Protein AF-A0A927CB17-F1 (afdb_monomer_lite)

Sequence (455 aa):
MKQSTKREAAAGRGAADIARSGQTGTAAMNPFHRSGTAELHNAHRTVGNRAVQRMVAKTMSPDTDTEARSGTGRAVVQRMPDVSSFKKSTAVTFMRRSKIKQVDQALAAYNALGEREFANRSAGLGAIIQECDTYLAHPKAHPGRVSGVTDLKEHACKELVIMDILTEADTLEGADKFLKLYEAHDAWLLVKDAVPRLDKYDINQILFSSLQELRSAPGETEKVLEHELAQLQEIMNDGDTPEITRKALQEILDNVNKIHMNAMLPGARFTNEKEKQSGIAEKYVVNHNLNAPGGSAERLGSLAHELTHVSISEQFGNTALFFAFDPGTSDDDVMALVEKRHRALDALIAAMDVGGFSKEQADLLRMKLEYPRKGGSGGVLKYVSSFFQSNKITREEKEKAEALVAKGMDNTVIEFDTVINQMLIYMHQWKIPQDNPFYVLLQTVAQDAYDHRMG

Foldseek 3Di:
DDDDDDDDDDDDDDDYDDDDDDDDDDDDDDPPDDDDPPPVPPPDADPLLVVVVVVVVVVPPDPPPPPDDPDPDPDALQQADQLVRLCVQLPDPDDDCPLVVQLNVLRVLLRVDHNLPLVVNLVSLVSNLVSLVVLLPDPPNDPSRNVSSVLRNVLSVLVNVLSVLSVVLVVDAFLVSLVSLLVSLLSLVVCCVVGPSSVVDPSLVVNVVRVVRNVVDPPSQVVNVVVLLVVLVVLLVDPQADPLLVVLSCLLNVLVQLEDEAQDRFAKFADDPVNVVVVPPHGMYTHFHSRDSNGSLLRSLSSSLRSVLVSCCVLQVDFRLSFNHHPPDDLVVLVVLVVVLVVLLVVLLVLLVQQPDDPVRNVVLNSLSCVQPPCWLVSQLVVLVVCVVVVRDDPVVSVVSNVSSVVGDTSCRHRSLSSLSSVSSNCVVVVRDCPRRSNVSSSVVSVVSSVSSVD

Structure (mmCIF, N/CA/C/O backbone):
data_AF-A0A927CB17-F1
#
_entry.id   AF-A0A927CB17-F1
#
loop_
_atom_site.group_PDB
_atom_site.id
_atom_site.type_symbol
_atom_site.label_atom_id
_atom_site.label_alt_id
_atom_site.label_comp_id
_atom_site.label_asym_id
_atom_site.label_entity_id
_atom_site.label_seq_id
_atom_site.pdbx_PDB_ins_code
_atom_site.Cartn_x
_atom_site.Cartn_y
_atom_site.Cartn_z
_atom_site.occupancy
_atom_site.B_iso_or_equiv
_atom_site.auth_seq_id
_atom_site.auth_comp_id
_atom_site.auth_asym_id
_atom_site.auth_atom_id
_atom_site.pdbx_PDB_model_num
ATOM 1 N N . MET A 1 1 ? -63.869 35.915 39.946 1.00 35.44 1 MET A N 1
ATOM 2 C CA . MET A 1 1 ? -63.343 37.286 39.754 1.00 35.44 1 MET A CA 1
ATOM 3 C C . MET A 1 1 ? -62.531 37.297 38.456 1.00 35.44 1 MET A C 1
ATOM 5 O O . MET A 1 1 ? -61.627 36.482 38.369 1.00 35.44 1 MET A O 1
ATOM 9 N N . LYS A 1 2 ? -62.878 38.188 37.502 1.00 37.66 2 LYS A N 1
ATOM 10 C CA . LYS A 1 2 ? -62.224 38.511 36.196 1.00 37.66 2 LYS A CA 1
ATOM 11 C C . LYS A 1 2 ? -62.372 37.457 35.066 1.00 37.66 2 LYS A C 1
ATOM 13 O O . LYS A 1 2 ? -61.772 36.398 35.137 1.00 37.66 2 LYS A O 1
ATOM 18 N N . GLN A 1 3 ? -63.394 37.596 34.198 1.00 32.84 3 GLN A N 1
ATOM 19 C CA . GLN A 1 3 ? -63.441 38.272 32.862 1.00 32.84 3 GLN A CA 1
ATOM 20 C C . GLN A 1 3 ? -62.742 37.443 31.751 1.00 32.84 3 GLN A C 1
ATOM 22 O O . GLN A 1 3 ? -61.538 37.259 31.825 1.00 32.84 3 GLN A O 1
ATOM 27 N N . SER A 1 4 ? -63.458 36.739 30.845 1.00 33.44 4 SER A N 1
ATOM 28 C CA . SER A 1 4 ? -64.167 37.212 29.613 1.00 33.44 4 SER A CA 1
ATOM 29 C C . SER A 1 4 ? -63.181 37.857 28.621 1.00 33.44 4 SER A C 1
ATOM 31 O O . SER A 1 4 ? -62.510 38.793 29.029 1.00 33.44 4 SER A O 1
ATOM 33 N N . THR A 1 5 ? -62.975 37.467 27.349 1.00 35.75 5 THR A N 1
ATOM 34 C CA . THR A 1 5 ? -63.868 37.079 26.216 1.00 35.75 5 THR A CA 1
ATOM 35 C C . THR A 1 5 ? -62.932 36.607 25.058 1.00 35.75 5 THR A C 1
ATOM 37 O O . THR A 1 5 ? -61.838 37.148 24.949 1.00 35.75 5 THR A O 1
ATOM 40 N N . LYS A 1 6 ? -63.152 35.504 24.305 1.00 34.09 6 LYS A N 1
ATOM 41 C CA . LYS A 1 6 ? -63.837 35.395 22.973 1.00 34.09 6 LYS A CA 1
ATOM 42 C C . LYS A 1 6 ? -63.581 36.597 22.026 1.00 34.09 6 LYS A C 1
ATOM 44 O O . LYS A 1 6 ? -63.679 37.714 22.500 1.00 34.09 6 LYS A O 1
ATOM 49 N N . ARG A 1 7 ? -63.408 36.527 20.697 1.00 31.41 7 ARG A N 1
ATOM 50 C CA . ARG A 1 7 ? -63.290 35.526 19.605 1.00 31.41 7 ARG A CA 1
ATOM 51 C C . ARG A 1 7 ? -63.240 36.360 18.288 1.00 31.41 7 ARG A C 1
ATOM 53 O O . ARG A 1 7 ? -63.706 37.490 18.318 1.00 31.41 7 ARG A O 1
ATOM 60 N N . GLU A 1 8 ? -62.824 35.741 17.173 1.00 30.91 8 GLU A N 1
ATOM 61 C CA . GLU A 1 8 ? -63.205 36.043 15.758 1.00 30.91 8 GLU A CA 1
ATOM 62 C C . GLU A 1 8 ? -62.662 37.331 15.079 1.00 30.91 8 GLU A C 1
ATOM 64 O O . GLU A 1 8 ? -62.778 38.425 15.606 1.00 30.91 8 GLU A O 1
ATOM 69 N N . ALA A 1 9 ? -61.886 37.183 13.985 1.00 30.95 9 ALA A N 1
ATOM 70 C CA . ALA A 1 9 ? -62.276 37.254 12.546 1.00 30.95 9 ALA A CA 1
ATOM 71 C C . ALA A 1 9 ? -62.242 38.717 12.022 1.00 30.95 9 ALA A C 1
ATOM 73 O O . ALA A 1 9 ? -62.452 39.631 12.798 1.00 30.95 9 ALA A O 1
ATOM 74 N N . ALA A 1 10 ? -61.954 39.107 10.777 1.00 30.41 10 ALA A N 1
ATOM 75 C CA . ALA A 1 10 ? -61.877 38.498 9.451 1.00 30.41 10 ALA A CA 1
ATOM 76 C C . ALA A 1 10 ? -60.975 39.414 8.564 1.00 30.41 10 ALA A C 1
ATOM 78 O O . ALA A 1 10 ? -60.825 40.594 8.856 1.00 30.41 10 ALA A O 1
ATOM 79 N N . ALA A 1 11 ? -60.213 38.876 7.608 1.00 30.55 11 ALA A N 1
ATOM 80 C CA . ALA A 1 11 ? -60.435 38.943 6.150 1.00 30.55 11 ALA A CA 1
ATOM 81 C C . ALA A 1 11 ? -60.476 40.337 5.461 1.00 30.55 11 ALA A C 1
ATOM 83 O O . ALA A 1 11 ? -61.382 41.131 5.675 1.00 30.55 11 ALA A O 1
ATOM 84 N N . GLY A 1 12 ? -59.574 40.522 4.486 1.00 30.12 12 GLY A N 1
ATOM 85 C CA . GLY A 1 12 ? -59.647 41.470 3.355 1.00 30.12 12 GLY A CA 1
ATOM 86 C C . GLY A 1 12 ? -58.356 41.337 2.528 1.00 30.12 12 GLY A C 1
ATOM 87 O O . GLY A 1 12 ? -57.290 41.614 3.057 1.00 30.12 12 GLY A O 1
ATOM 88 N N . ARG A 1 13 ? -58.295 40.602 1.405 1.00 29.23 13 ARG A N 1
ATOM 89 C CA . ARG A 1 13 ? -58.766 40.850 0.017 1.00 29.23 13 ARG A CA 1
ATOM 90 C C . ARG A 1 13 ? -58.221 42.130 -0.647 1.00 29.23 13 ARG A C 1
ATOM 92 O O . ARG A 1 13 ? -58.525 43.224 -0.194 1.00 29.23 13 ARG A O 1
ATOM 99 N N . GLY A 1 14 ? -57.545 41.937 -1.791 1.00 29.06 14 GLY A N 1
ATOM 100 C CA . GLY A 1 14 ? -57.189 42.937 -2.819 1.00 29.06 14 GLY A CA 1
ATOM 101 C C . GLY A 1 14 ? -55.753 42.722 -3.332 1.00 29.06 14 GLY A C 1
ATOM 102 O O . GLY A 1 14 ? -54.824 43.151 -2.668 1.00 29.06 14 GLY A O 1
ATOM 103 N N . ALA A 1 15 ? -55.475 41.840 -4.304 1.00 27.52 15 ALA A N 1
ATOM 104 C CA . ALA A 1 15 ? -55.632 41.991 -5.767 1.00 27.52 15 ALA A CA 1
ATOM 105 C C . ALA A 1 15 ? -54.865 43.208 -6.336 1.00 27.52 15 ALA A C 1
ATOM 107 O O . ALA A 1 15 ? -55.281 44.335 -6.105 1.00 27.52 15 ALA A O 1
ATOM 108 N N . ALA A 1 16 ? -53.712 42.954 -6.981 1.00 29.67 16 ALA A N 1
ATOM 109 C CA . ALA A 1 16 ? -53.468 43.156 -8.431 1.00 29.67 16 ALA A CA 1
ATOM 110 C C . ALA A 1 16 ? -52.972 44.597 -8.721 1.00 29.67 16 ALA A C 1
ATOM 112 O O . ALA A 1 16 ? -53.362 45.519 -8.026 1.00 29.67 16 ALA A O 1
ATOM 113 N N . ASP A 1 17 ? -52.115 44.950 -9.670 1.00 27.08 17 ASP A N 1
ATOM 114 C CA . ASP A 1 17 ? -51.342 44.309 -10.732 1.00 27.08 17 ASP A CA 1
ATOM 115 C C . ASP A 1 17 ? -50.377 45.418 -11.260 1.00 27.08 17 ASP A C 1
ATOM 117 O O . ASP A 1 17 ? -50.443 46.560 -10.803 1.00 27.08 17 ASP A O 1
ATOM 121 N N . ILE A 1 18 ? -49.603 45.130 -12.312 1.00 32.69 18 ILE A N 1
ATOM 122 C CA . ILE A 1 18 ? -48.975 46.092 -13.263 1.00 32.69 18 ILE A CA 1
ATOM 123 C C . ILE A 1 18 ? -47.531 46.581 -12.983 1.00 32.69 18 ILE A C 1
ATOM 125 O O . ILE A 1 18 ? -47.257 47.638 -12.427 1.00 32.69 18 ILE A O 1
ATOM 129 N N . ALA A 1 19 ? -46.596 45.789 -13.511 1.00 28.94 19 ALA A N 1
ATOM 130 C CA . ALA A 1 19 ? -45.688 46.093 -14.630 1.00 28.94 19 ALA A CA 1
ATOM 131 C C . ALA A 1 19 ? -45.006 47.482 -14.820 1.00 28.94 19 ALA A C 1
ATOM 133 O O . ALA A 1 19 ? -45.631 48.482 -15.152 1.00 28.94 19 ALA A O 1
ATOM 134 N N . ARG A 1 20 ? -43.670 47.363 -14.954 1.00 27.92 20 ARG A N 1
ATOM 135 C CA . ARG A 1 20 ? -42.756 47.910 -15.992 1.00 27.92 20 ARG A CA 1
ATOM 136 C C . ARG A 1 20 ? -42.073 49.286 -15.830 1.00 27.92 20 ARG A C 1
ATOM 138 O O . ARG A 1 20 ? -42.648 50.343 -16.045 1.00 27.92 20 ARG A O 1
ATOM 145 N N . SER A 1 21 ? -40.740 49.147 -15.837 1.00 28.22 21 SER A N 1
ATOM 146 C CA . SER A 1 21 ? -39.720 49.878 -16.616 1.00 28.22 21 SER A CA 1
ATOM 147 C C . SER A 1 21 ? -38.963 51.015 -15.926 1.00 28.22 21 SER A C 1
ATOM 149 O O . SER A 1 21 ? -39.544 51.939 -15.374 1.00 28.22 21 SER A O 1
ATOM 151 N N . GLY A 1 22 ? -37.631 50.932 -16.012 1.00 26.92 22 GLY A N 1
ATOM 152 C CA . GLY A 1 22 ? -36.700 51.971 -15.579 1.00 26.92 22 GLY A CA 1
ATOM 153 C C . GLY A 1 22 ? -35.284 51.425 -15.401 1.00 26.92 22 GLY A C 1
ATOM 154 O O . GLY A 1 22 ? -34.926 50.993 -14.315 1.00 26.92 22 GLY A O 1
ATOM 155 N N . GLN A 1 23 ? -34.514 51.403 -16.490 1.00 27.91 23 GLN A N 1
ATOM 156 C CA . GLN A 1 23 ? -33.081 51.088 -16.552 1.00 27.91 23 GLN A CA 1
ATOM 157 C C . GLN A 1 23 ? -32.250 51.827 -15.493 1.00 27.91 23 GLN A C 1
ATOM 159 O O . GLN A 1 23 ? -32.368 53.041 -15.394 1.00 27.91 23 GLN A O 1
ATOM 164 N N . THR A 1 24 ? -31.283 51.136 -14.885 1.00 27.89 24 THR A N 1
ATOM 165 C CA . THR A 1 24 ? -29.893 51.610 -14.731 1.00 27.89 24 THR A CA 1
ATOM 166 C C . THR A 1 24 ? -28.983 50.400 -14.515 1.00 27.89 24 THR A C 1
ATOM 168 O O . THR A 1 24 ? -29.325 49.456 -13.807 1.00 27.89 24 THR A O 1
ATOM 171 N N . GLY A 1 25 ? -27.852 50.378 -15.219 1.00 25.05 25 GLY A N 1
ATOM 172 C CA . GLY A 1 25 ? -26.916 49.262 -15.189 1.00 25.05 25 GLY A CA 1
ATOM 173 C C . GLY A 1 25 ? -26.089 49.204 -13.910 1.00 25.05 25 GLY A C 1
ATOM 174 O O . GLY A 1 25 ? -25.922 50.203 -13.224 1.00 25.05 25 GLY A O 1
ATOM 175 N N . THR A 1 26 ? -25.533 48.029 -13.631 1.00 25.28 26 THR A N 1
ATOM 176 C CA . THR A 1 26 ? -24.176 47.836 -13.097 1.00 25.28 26 THR A CA 1
ATOM 177 C C . THR A 1 26 ? -23.843 46.337 -13.064 1.00 25.28 26 THR A C 1
ATOM 179 O O . THR A 1 26 ? -24.681 45.511 -12.729 1.00 25.28 26 THR A O 1
ATOM 182 N N . ALA A 1 27 ? -22.606 46.023 -13.459 1.00 26.67 27 ALA A N 1
ATOM 183 C CA . ALA A 1 27 ? -21.801 44.853 -13.096 1.00 26.67 27 ALA A CA 1
ATOM 184 C C . ALA A 1 27 ? -22.455 43.450 -13.100 1.00 26.67 27 ALA A C 1
ATOM 186 O O . ALA A 1 27 ? -23.016 42.990 -12.109 1.00 26.67 27 ALA A O 1
ATOM 187 N N . ALA A 1 28 ? -22.204 42.691 -14.171 1.00 23.28 28 ALA A N 1
ATOM 188 C CA . ALA A 1 28 ? -22.190 41.233 -14.103 1.00 23.28 28 ALA A CA 1
ATOM 189 C C . ALA A 1 28 ? -21.005 40.785 -13.223 1.00 23.28 28 ALA A C 1
ATOM 191 O O . ALA A 1 28 ? -19.857 40.788 -13.666 1.00 23.28 28 ALA A O 1
ATOM 192 N N . MET A 1 29 ? -21.283 40.438 -11.962 1.00 24.61 29 MET A N 1
ATOM 193 C CA . MET A 1 29 ? -20.368 39.678 -11.112 1.00 24.61 29 MET A CA 1
ATOM 194 C C . MET A 1 29 ? -20.691 38.185 -11.204 1.00 24.61 29 MET A C 1
ATOM 196 O O . MET A 1 29 ? -21.815 37.737 -11.001 1.00 24.61 29 MET A O 1
ATOM 200 N N . ASN A 1 30 ? -19.639 37.452 -11.528 1.00 25.08 30 ASN A N 1
ATOM 201 C CA . ASN A 1 30 ? -19.496 36.014 -11.655 1.00 25.08 30 ASN A CA 1
ATOM 202 C C . ASN A 1 30 ? -19.637 35.324 -10.273 1.00 25.08 30 ASN A C 1
ATOM 204 O O . ASN A 1 30 ? -18.807 35.610 -9.407 1.00 25.08 30 ASN A O 1
ATOM 208 N N . PRO A 1 31 ? -20.610 34.425 -10.009 1.00 23.72 31 PRO A N 1
ATOM 209 C CA . PRO A 1 31 ? -20.693 33.710 -8.740 1.00 23.72 31 PRO A CA 1
ATOM 210 C C . PRO A 1 31 ? -20.092 32.306 -8.886 1.00 23.72 31 PRO A C 1
ATOM 212 O O . PRO A 1 31 ? -20.769 31.299 -8.730 1.00 23.72 31 PRO A O 1
ATOM 215 N N . PHE A 1 32 ? -18.799 32.236 -9.188 1.00 26.44 32 PHE A N 1
ATOM 216 C CA . PHE A 1 32 ? -17.996 31.027 -8.997 1.00 26.44 32 PHE A CA 1
ATOM 217 C C . PHE A 1 32 ? -16.678 31.432 -8.353 1.00 26.44 32 PHE A C 1
ATOM 219 O O . PHE A 1 32 ? -15.642 31.500 -9.000 1.00 26.44 32 PHE A O 1
ATOM 226 N N . HIS A 1 33 ? -16.727 31.756 -7.062 1.00 27.41 33 HIS A N 1
ATOM 227 C CA . HIS A 1 33 ? -15.589 31.559 -6.172 1.00 27.41 33 HIS A CA 1
ATOM 228 C C . HIS A 1 33 ? -15.992 31.734 -4.706 1.00 27.41 33 HIS A C 1
ATOM 230 O O . HIS A 1 33 ? -16.639 32.709 -4.340 1.00 27.41 33 HIS A O 1
ATOM 236 N N . ARG A 1 34 ? -15.462 30.815 -3.886 1.00 28.86 34 ARG A N 1
ATOM 237 C CA . ARG A 1 34 ? -15.429 30.764 -2.411 1.00 28.86 34 ARG A CA 1
ATOM 238 C C . ARG A 1 34 ? -16.589 30.054 -1.704 1.00 28.86 34 ARG A C 1
ATOM 240 O O . ARG A 1 34 ? -17.394 30.689 -1.039 1.00 28.86 34 ARG A O 1
ATOM 247 N N . SER A 1 35 ? -16.517 28.722 -1.678 1.00 25.97 35 SER A N 1
ATOM 248 C CA . SER A 1 35 ? -16.918 27.920 -0.503 1.00 25.97 35 SER A CA 1
ATOM 249 C C . SER A 1 35 ? -16.306 26.504 -0.508 1.00 25.97 35 SER A C 1
ATOM 251 O O . SER A 1 35 ? -16.992 25.531 -0.231 1.00 25.97 35 SER A O 1
ATOM 253 N N . GLY A 1 36 ? -15.021 26.356 -0.862 1.00 24.30 36 GLY A N 1
ATOM 254 C CA . GLY A 1 36 ? -14.382 25.032 -1.014 1.00 24.30 36 GLY A CA 1
ATOM 255 C C . GLY A 1 36 ? -13.445 24.590 0.118 1.00 24.30 36 GLY A C 1
ATOM 256 O O . GLY A 1 36 ? -12.954 23.469 0.092 1.00 24.30 36 GLY A O 1
ATOM 257 N N . THR A 1 37 ? -13.148 25.444 1.101 1.00 26.64 37 THR A N 1
ATOM 258 C CA . THR A 1 37 ? -12.085 25.167 2.092 1.00 26.64 37 THR A CA 1
ATOM 259 C C . THR A 1 37 ? -12.576 24.990 3.529 1.00 26.64 37 THR A C 1
ATOM 261 O O . THR A 1 37 ? -11.786 24.608 4.385 1.00 26.64 37 THR A O 1
ATOM 264 N N . ALA A 1 38 ? -13.865 25.210 3.811 1.00 23.92 38 ALA A N 1
ATOM 265 C CA . ALA A 1 38 ? -14.402 25.147 5.176 1.00 23.92 38 ALA A CA 1
ATOM 266 C C . ALA A 1 38 ? -15.017 23.783 5.561 1.00 23.92 38 ALA A C 1
ATOM 268 O O . ALA A 1 38 ? -15.082 23.468 6.745 1.00 23.92 38 ALA A O 1
ATOM 269 N N . GLU A 1 39 ? -15.401 22.932 4.601 1.00 25.41 39 GLU A N 1
ATOM 270 C CA . GLU A 1 39 ? -16.028 21.624 4.891 1.00 25.41 39 GLU A CA 1
ATOM 271 C C . GLU A 1 39 ? -15.034 20.444 4.962 1.00 25.41 39 GLU A C 1
ATOM 273 O O . GLU A 1 39 ? -15.375 19.363 5.436 1.00 25.41 39 GLU A O 1
ATOM 278 N N . LEU A 1 40 ? -13.760 20.659 4.615 1.00 24.44 40 LEU A N 1
ATOM 279 C CA . LEU A 1 40 ? -12.685 19.650 4.689 1.00 24.44 40 LEU A CA 1
ATOM 280 C C . LEU A 1 40 ? -12.117 19.420 6.107 1.00 24.44 40 LEU A C 1
ATOM 282 O O . LEU A 1 40 ? -11.205 18.601 6.293 1.00 24.44 40 LEU A O 1
ATOM 286 N N . HIS A 1 41 ? -12.635 20.132 7.114 1.00 25.61 41 HIS A N 1
ATOM 287 C CA . HIS A 1 41 ? -12.101 20.109 8.478 1.00 25.61 41 HIS A CA 1
ATOM 288 C C . HIS A 1 41 ? -12.814 19.183 9.472 1.00 25.61 41 HIS A C 1
ATOM 290 O O . HIS A 1 41 ? -12.221 18.909 10.511 1.00 25.61 41 HIS A O 1
ATOM 296 N N . ASN A 1 42 ? -13.972 18.597 9.144 1.00 26.39 42 ASN A N 1
ATOM 297 C CA . ASN A 1 42 ? -14.748 17.813 10.125 1.00 26.39 42 ASN A CA 1
ATOM 298 C C . ASN A 1 42 ? -14.849 16.297 9.863 1.00 26.39 42 ASN A C 1
ATOM 300 O O . ASN A 1 42 ? -15.604 15.600 10.539 1.00 26.39 42 ASN A O 1
ATOM 304 N N . ALA A 1 43 ? -14.032 15.737 8.967 1.00 26.83 43 ALA A N 1
ATOM 305 C CA . ALA A 1 43 ? -13.796 14.292 8.937 1.00 26.83 43 ALA A CA 1
ATOM 306 C C . ALA A 1 43 ? -12.659 13.959 9.916 1.00 26.83 43 ALA A C 1
ATOM 308 O O . ALA A 1 43 ? -11.486 14.185 9.613 1.00 26.83 43 ALA A O 1
ATOM 309 N N . HIS A 1 44 ? -13.006 13.499 11.121 1.00 37.00 44 HIS A N 1
ATOM 310 C CA . HIS A 1 44 ? -12.042 13.126 12.160 1.00 37.00 44 HIS A CA 1
ATOM 311 C C . HIS A 1 44 ? -11.170 11.966 11.668 1.00 37.00 44 HIS A C 1
ATOM 313 O O . HIS A 1 44 ? -11.668 10.893 11.346 1.00 37.00 44 HIS A O 1
ATOM 319 N N . ARG A 1 45 ? -9.870 12.247 11.558 1.00 42.56 45 ARG A N 1
ATOM 320 C CA . ARG A 1 45 ? -8.845 11.418 10.915 1.00 42.56 45 ARG A CA 1
ATOM 321 C C . ARG A 1 45 ? -8.146 10.578 11.984 1.00 42.56 45 ARG A C 1
ATOM 323 O O . ARG A 1 45 ? -7.777 11.141 13.017 1.00 42.56 45 ARG A O 1
ATOM 330 N N . THR A 1 46 ? -7.892 9.297 11.729 1.00 40.28 46 THR A N 1
ATOM 331 C CA . THR A 1 46 ? -6.910 8.526 12.510 1.00 40.28 46 THR A CA 1
ATOM 332 C C . THR A 1 46 ? -5.543 9.223 12.407 1.00 40.28 46 THR A C 1
ATOM 334 O O . THR A 1 46 ? -5.218 9.876 11.405 1.00 40.28 46 THR A O 1
ATOM 337 N N . VAL A 1 47 ? -4.747 9.199 13.480 1.00 38.66 47 VAL A N 1
ATOM 338 C CA . VAL A 1 47 ? -3.494 9.977 13.588 1.00 38.66 47 VAL A CA 1
ATOM 339 C C . VAL A 1 47 ? -2.467 9.554 12.515 1.00 38.66 47 VAL A C 1
ATOM 341 O O . VAL A 1 47 ? -1.633 10.371 12.108 1.00 38.66 47 VAL A O 1
ATOM 344 N N . GLY A 1 48 ? -2.584 8.336 11.981 1.00 36.25 48 GLY A N 1
ATOM 345 C CA . GLY A 1 48 ? -1.733 7.730 10.950 1.00 36.25 48 GLY A CA 1
ATOM 346 C C . GLY A 1 48 ? -1.788 8.464 9.625 1.00 36.25 48 GLY A C 1
ATOM 347 O O . GLY A 1 48 ? -0.755 8.681 8.983 1.00 36.25 48 GLY A O 1
ATOM 348 N N . ASN A 1 49 ? -2.947 9.031 9.302 1.00 44.41 49 ASN A N 1
ATOM 349 C CA . ASN A 1 49 ? -3.109 9.849 8.111 1.00 44.41 49 ASN A CA 1
ATOM 350 C C . ASN A 1 49 ? -2.268 11.111 8.128 1.00 44.41 49 ASN A C 1
ATOM 352 O O . ASN A 1 49 ? -1.916 11.600 7.064 1.00 44.41 49 ASN A O 1
ATOM 356 N N . ARG A 1 50 ? -1.897 11.654 9.296 1.00 39.56 50 ARG A N 1
ATOM 357 C CA . ARG A 1 50 ? -1.039 12.848 9.341 1.00 39.56 50 ARG A CA 1
ATOM 358 C C . ARG A 1 50 ? 0.399 12.561 8.905 1.00 39.56 50 ARG A C 1
ATOM 360 O O . ARG A 1 50 ? 1.074 13.490 8.475 1.00 39.56 50 ARG A O 1
ATOM 367 N N . ALA A 1 51 ? 0.888 11.326 9.028 1.00 38.12 51 ALA A N 1
ATOM 368 C CA . ALA A 1 51 ? 2.232 10.950 8.581 1.00 38.12 51 ALA A CA 1
ATOM 369 C C . ALA A 1 51 ? 2.273 10.756 7.057 1.00 38.12 51 ALA A C 1
ATOM 371 O O . ALA A 1 51 ? 3.106 11.377 6.400 1.00 38.12 51 ALA A O 1
ATOM 372 N N . VAL A 1 52 ? 1.295 10.029 6.505 1.00 39.28 52 VAL A N 1
ATOM 373 C CA . VAL A 1 52 ? 1.071 9.923 5.052 1.00 39.28 52 VAL A CA 1
ATOM 374 C C . VAL A 1 52 ? 0.796 11.308 4.454 1.00 39.28 52 VAL A C 1
ATOM 376 O O . VAL A 1 52 ? 1.404 11.672 3.459 1.00 39.28 52 VAL A O 1
ATOM 379 N N . GLN A 1 53 ? 0.006 12.161 5.120 1.00 43.00 53 GLN A N 1
ATOM 380 C CA . GLN A 1 53 ? -0.208 13.559 4.713 1.00 43.00 53 GLN A CA 1
ATOM 381 C C . GLN A 1 53 ? 1.074 14.388 4.702 1.00 43.00 53 GLN A C 1
ATOM 383 O O . GLN A 1 53 ? 1.184 15.265 3.861 1.00 43.00 53 GLN A O 1
ATOM 388 N N . ARG A 1 54 ? 2.032 14.165 5.613 1.00 39.75 54 ARG A N 1
ATOM 389 C CA . ARG A 1 54 ? 3.323 14.878 5.580 1.00 39.75 54 ARG A CA 1
ATOM 390 C C . ARG A 1 54 ? 4.213 14.379 4.455 1.00 39.75 54 ARG A C 1
ATOM 392 O O . ARG A 1 54 ? 4.942 15.187 3.900 1.00 39.75 54 ARG A O 1
ATOM 399 N N . MET A 1 55 ? 4.149 13.091 4.126 1.00 36.56 55 MET A N 1
ATOM 400 C CA . MET A 1 55 ? 4.843 12.539 2.969 1.00 36.56 55 MET A CA 1
ATOM 401 C C . MET A 1 55 ? 4.234 13.105 1.689 1.00 36.56 55 MET A C 1
ATOM 403 O O . MET A 1 55 ? 4.928 13.814 0.984 1.00 36.56 55 MET A O 1
ATOM 407 N N . VAL A 1 56 ? 2.919 12.964 1.493 1.00 38.06 56 VAL A N 1
ATOM 408 C CA . VAL A 1 56 ? 2.167 13.558 0.378 1.00 38.06 56 VAL A CA 1
ATOM 409 C C . VAL A 1 56 ? 2.390 15.072 0.295 1.00 38.06 56 VAL A C 1
ATOM 411 O O . VAL A 1 56 ? 2.689 15.573 -0.774 1.00 38.06 56 VAL A O 1
ATOM 414 N N . ALA A 1 57 ? 2.339 15.822 1.400 1.00 34.88 57 ALA A N 1
ATOM 415 C CA . ALA A 1 57 ? 2.613 17.264 1.391 1.00 34.88 57 ALA A CA 1
ATOM 416 C C . ALA A 1 57 ? 4.080 17.605 1.092 1.00 34.88 57 ALA A C 1
ATOM 418 O O . ALA A 1 57 ? 4.341 18.685 0.571 1.00 34.88 57 ALA A O 1
ATOM 419 N N . LYS A 1 58 ? 5.029 16.712 1.393 1.00 35.38 58 LYS A N 1
ATOM 420 C CA . LYS A 1 58 ? 6.445 16.861 1.040 1.00 35.38 58 LYS A CA 1
ATOM 421 C C . LYS A 1 58 ? 6.693 16.506 -0.431 1.00 35.38 58 LYS A C 1
ATOM 423 O O . LYS A 1 58 ? 7.483 17.189 -1.059 1.00 35.38 58 LYS A O 1
ATOM 428 N N . THR A 1 59 ? 5.981 15.525 -0.990 1.00 35.72 59 THR A N 1
ATOM 429 C CA . THR A 1 59 ? 6.020 15.177 -2.423 1.00 35.72 59 THR A CA 1
ATOM 430 C C . THR A 1 59 ? 5.244 16.176 -3.289 1.00 35.72 59 THR A C 1
ATOM 432 O O . THR A 1 59 ? 5.585 16.382 -4.444 1.00 35.72 59 THR A O 1
ATOM 435 N N . MET A 1 60 ? 4.201 16.812 -2.741 1.00 33.12 60 MET A N 1
ATOM 436 C CA . MET A 1 60 ? 3.381 17.825 -3.422 1.00 33.12 60 MET A CA 1
ATOM 437 C C . MET A 1 60 ? 3.881 19.261 -3.219 1.00 33.12 60 MET A C 1
ATOM 439 O O . MET A 1 60 ? 3.355 20.175 -3.853 1.00 33.12 60 MET A O 1
ATOM 443 N N . SER A 1 61 ? 4.859 19.488 -2.338 1.00 27.52 61 SER A N 1
ATOM 444 C CA . SER A 1 61 ? 5.566 20.768 -2.285 1.00 27.52 61 SER A CA 1
ATOM 445 C C . SER A 1 61 ? 6.478 20.847 -3.510 1.00 27.52 61 SER A C 1
ATOM 447 O O . SER A 1 61 ? 7.375 20.015 -3.618 1.00 27.52 61 SER A O 1
ATOM 449 N N . PRO A 1 62 ? 6.281 21.803 -4.437 1.00 29.88 62 PRO A N 1
ATOM 450 C CA . PRO A 1 62 ? 7.298 22.056 -5.443 1.00 29.88 62 PRO A CA 1
ATOM 451 C C . PRO A 1 62 ? 8.576 22.449 -4.705 1.00 29.88 62 PRO A C 1
ATOM 453 O O . PRO A 1 62 ? 8.527 23.340 -3.855 1.00 29.88 62 PRO A O 1
ATOM 456 N N . ASP A 1 63 ? 9.695 21.785 -5.005 1.00 31.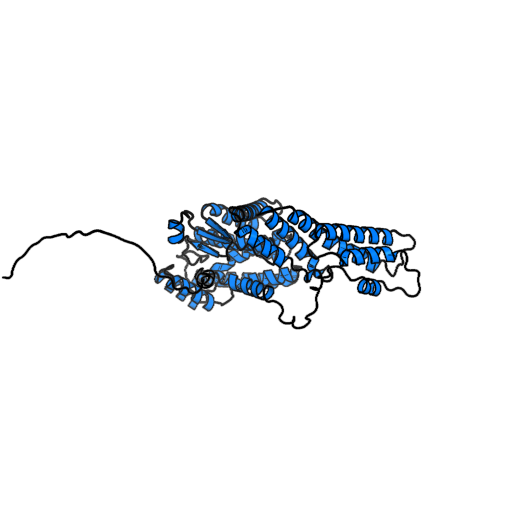22 63 ASP A N 1
ATOM 457 C CA . ASP A 1 63 ? 11.011 22.231 -4.552 1.00 31.22 63 ASP A CA 1
ATOM 458 C C . ASP A 1 63 ? 11.147 23.718 -4.896 1.00 31.22 63 ASP A C 1
ATOM 460 O O . ASP A 1 63 ? 11.210 24.113 -6.065 1.00 31.22 63 ASP A O 1
ATOM 464 N N . THR A 1 64 ? 11.176 24.563 -3.866 1.00 30.11 64 THR A N 1
ATOM 465 C CA . THR A 1 64 ? 11.278 26.022 -3.992 1.00 30.11 64 THR A CA 1
ATOM 466 C C . THR A 1 64 ? 12.643 26.490 -4.513 1.00 30.11 64 THR A C 1
ATOM 468 O O . THR A 1 64 ? 12.910 27.684 -4.525 1.00 30.11 64 THR A O 1
ATOM 471 N N . ASP A 1 65 ? 13.479 25.582 -5.020 1.00 29.75 65 ASP A N 1
ATOM 472 C CA . ASP A 1 65 ? 14.745 25.887 -5.696 1.00 29.75 65 ASP A CA 1
ATOM 473 C C . ASP A 1 65 ? 14.585 26.129 -7.212 1.00 29.75 65 ASP A C 1
ATOM 475 O O . ASP A 1 65 ? 15.565 26.189 -7.956 1.00 29.75 65 ASP A O 1
ATOM 479 N N . THR A 1 66 ? 13.354 26.321 -7.702 1.00 34.25 66 THR A N 1
ATOM 480 C CA . THR A 1 66 ? 13.078 26.712 -9.099 1.00 34.25 66 THR A CA 1
ATOM 481 C C . THR A 1 66 ? 12.651 28.175 -9.261 1.00 34.25 66 THR A C 1
ATOM 483 O O . THR A 1 66 ? 11.659 28.490 -9.907 1.00 34.25 66 THR A O 1
ATOM 486 N N . GLU A 1 67 ? 13.477 29.101 -8.782 1.00 29.86 67 GLU A N 1
ATOM 487 C CA . GLU A 1 67 ? 13.578 30.458 -9.342 1.00 29.86 67 GLU A CA 1
ATOM 488 C C . GLU A 1 67 ? 15.077 30.719 -9.600 1.00 29.86 67 GLU A C 1
ATOM 490 O O . GLU A 1 67 ? 15.887 30.636 -8.692 1.00 29.86 67 GLU A O 1
ATOM 495 N N . ALA A 1 68 ? 15.600 30.962 -10.802 1.00 30.59 68 ALA A N 1
ATOM 496 C CA . ALA A 1 68 ? 15.035 31.612 -11.965 1.00 30.59 68 ALA A CA 1
ATOM 497 C C . ALA A 1 68 ? 15.722 31.126 -13.255 1.00 30.59 68 ALA A C 1
ATOM 499 O O . ALA A 1 68 ? 16.932 31.282 -13.416 1.00 30.59 68 ALA A O 1
ATOM 500 N N . ARG A 1 69 ? 14.938 30.641 -14.224 1.00 28.25 69 ARG A N 1
ATOM 501 C CA . ARG A 1 69 ? 15.230 30.796 -15.659 1.00 28.25 69 ARG A CA 1
ATOM 502 C C . ARG A 1 69 ? 13.919 30.941 -16.419 1.00 28.25 69 ARG A C 1
ATOM 504 O O . ARG A 1 69 ? 13.304 29.966 -16.835 1.00 28.25 69 ARG A O 1
ATOM 511 N N . SER A 1 70 ? 13.504 32.188 -16.601 1.00 33.41 70 SER A N 1
ATOM 512 C CA . SER A 1 70 ? 12.574 32.571 -17.654 1.00 33.41 70 SER A CA 1
ATOM 513 C C . SER A 1 70 ? 13.253 32.330 -19.008 1.00 33.41 70 SER A C 1
ATOM 515 O O . SER A 1 70 ? 14.205 33.005 -19.389 1.00 33.41 70 SER A O 1
ATOM 517 N N . GLY A 1 71 ? 12.786 31.309 -19.718 1.00 27.06 71 GLY A N 1
ATOM 518 C CA . GLY A 1 71 ? 13.251 30.960 -21.053 1.00 27.06 71 GLY A CA 1
ATOM 519 C C . GLY A 1 71 ? 12.455 29.771 -21.567 1.00 27.06 71 GLY A C 1
ATOM 520 O O . GLY A 1 71 ? 12.486 28.699 -20.979 1.00 27.06 71 GLY A O 1
ATOM 521 N N . THR A 1 72 ? 11.695 29.998 -22.630 1.00 35.50 72 THR A N 1
ATOM 522 C CA . THR A 1 72 ? 10.929 29.024 -23.418 1.00 35.50 72 THR A CA 1
ATOM 523 C C . THR A 1 72 ? 11.548 27.619 -23.460 1.00 35.50 72 THR A C 1
ATOM 525 O O . THR A 1 72 ? 12.650 27.445 -23.977 1.00 35.50 72 THR A O 1
ATOM 528 N N . GLY A 1 73 ? 10.798 26.625 -22.975 1.00 30.19 73 GLY A N 1
ATOM 529 C CA . GLY A 1 73 ? 11.154 25.206 -23.017 1.00 30.19 73 GLY A CA 1
ATOM 530 C C . GLY A 1 73 ? 11.180 24.600 -21.620 1.00 30.19 73 GLY A C 1
ATOM 531 O O . GLY A 1 73 ? 12.200 24.642 -20.940 1.00 30.19 73 GLY A O 1
ATOM 532 N N . ARG A 1 74 ? 10.055 24.016 -21.186 1.00 35.38 74 ARG A N 1
ATOM 533 C CA . ARG A 1 74 ? 10.042 23.118 -20.023 1.00 35.38 74 ARG A CA 1
ATOM 534 C C . ARG A 1 74 ? 11.094 22.044 -20.317 1.00 35.38 74 ARG A C 1
ATOM 536 O O . ARG A 1 74 ? 10.982 21.369 -21.338 1.00 35.38 74 ARG A O 1
ATOM 543 N N . ALA A 1 75 ? 12.158 21.980 -19.517 1.00 39.16 75 ALA A N 1
ATOM 544 C CA . ALA A 1 75 ? 13.246 21.039 -19.748 1.00 39.16 75 ALA A CA 1
ATOM 545 C C . ALA A 1 75 ? 12.649 19.630 -19.815 1.00 39.16 75 ALA A C 1
ATOM 547 O O . ALA A 1 75 ? 12.054 19.176 -18.840 1.00 39.16 75 ALA A O 1
ATOM 548 N N . VAL A 1 76 ? 12.754 18.973 -20.974 1.00 49.59 76 VAL A N 1
ATOM 549 C CA . VAL A 1 76 ? 12.326 17.581 -21.130 1.00 49.59 76 VAL A CA 1
ATOM 550 C C . VAL A 1 76 ? 13.081 16.783 -20.073 1.00 49.59 76 VAL A C 1
ATOM 552 O O . VAL A 1 76 ? 14.317 16.800 -20.054 1.00 49.59 76 VAL A O 1
ATOM 555 N N . VAL A 1 77 ? 12.355 16.145 -19.149 1.00 51.25 77 VAL A N 1
ATOM 556 C CA . VAL A 1 77 ? 12.966 15.255 -18.161 1.00 51.25 77 VAL A CA 1
ATOM 557 C C . VAL A 1 77 ? 13.594 14.113 -18.945 1.00 51.25 77 VAL A C 1
ATOM 559 O O . VAL A 1 77 ? 12.927 13.235 -19.483 1.00 51.25 77 VAL A O 1
ATOM 562 N N . GLN A 1 78 ? 14.905 14.196 -19.097 1.00 54.84 78 GLN A N 1
ATOM 563 C CA . GLN A 1 78 ? 15.686 13.220 -19.825 1.00 54.84 78 GLN A CA 1
ATOM 564 C C . GLN A 1 78 ? 15.926 12.007 -18.923 1.00 54.84 78 GLN A C 1
ATOM 566 O O . GLN A 1 78 ? 16.575 12.143 -17.884 1.00 54.84 78 GLN A O 1
ATOM 571 N N . ARG A 1 79 ? 15.364 10.862 -19.330 1.00 68.00 79 ARG A N 1
ATOM 572 C CA . ARG A 1 79 ? 15.305 9.603 -18.562 1.00 68.00 79 ARG A CA 1
ATOM 573 C C . ARG A 1 79 ? 16.421 8.616 -18.908 1.00 68.00 79 ARG A C 1
ATOM 575 O O . ARG A 1 79 ? 16.875 7.884 -18.049 1.00 68.00 79 ARG A O 1
ATOM 582 N N . MET A 1 80 ? 16.926 8.673 -20.140 1.00 81.69 80 MET A N 1
ATOM 583 C CA . MET A 1 80 ? 18.124 7.949 -20.572 1.00 81.69 80 MET A CA 1
ATOM 584 C C . MET A 1 80 ? 19.336 8.889 -20.567 1.00 81.69 80 MET A C 1
ATOM 586 O O . MET A 1 80 ? 19.156 10.109 -20.679 1.00 81.69 80 MET A O 1
ATOM 590 N N . PRO A 1 81 ? 20.582 8.381 -20.452 1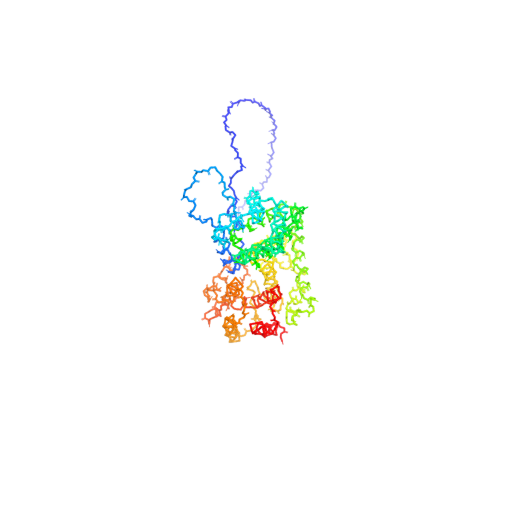.00 78.25 81 PRO A N 1
ATOM 591 C CA . PRO A 1 81 ? 21.762 9.235 -20.537 1.00 78.25 81 PRO A CA 1
ATOM 592 C C . PRO A 1 81 ? 21.734 10.065 -21.825 1.00 78.25 81 PRO A C 1
ATOM 594 O O . PRO A 1 81 ? 21.324 9.600 -22.888 1.00 78.25 81 PRO A O 1
ATOM 597 N N . ASP A 1 82 ? 22.173 11.319 -21.748 1.00 78.88 82 ASP A N 1
ATOM 598 C CA . ASP A 1 82 ? 22.340 12.113 -22.959 1.00 78.88 82 ASP A CA 1
ATOM 599 C C . ASP A 1 82 ? 23.514 11.587 -23.795 1.00 78.88 82 ASP A C 1
ATOM 601 O O . ASP A 1 82 ? 24.426 10.928 -23.289 1.00 78.88 82 ASP A O 1
ATOM 605 N N . VAL A 1 83 ? 23.524 11.912 -25.087 1.00 77.56 83 VAL A N 1
ATOM 606 C CA . VAL A 1 83 ? 24.565 11.455 -26.020 1.00 77.56 83 VAL A CA 1
ATOM 607 C C . VAL A 1 83 ? 25.975 11.879 -25.575 1.00 77.56 83 VAL A C 1
ATOM 609 O O . VAL A 1 83 ? 26.936 11.147 -25.797 1.00 77.56 83 VAL A O 1
ATOM 612 N N . SER A 1 84 ? 26.135 13.049 -24.949 1.00 77.88 84 SER A N 1
ATOM 613 C CA . SER A 1 84 ? 27.423 13.522 -24.420 1.00 77.88 84 SER A CA 1
ATOM 614 C C . SER A 1 84 ? 27.859 12.700 -23.207 1.00 77.88 84 SER A C 1
ATOM 616 O O . SER A 1 84 ? 29.002 12.242 -23.157 1.00 77.88 84 SER A O 1
ATOM 618 N N . SER A 1 85 ? 26.951 12.458 -22.263 1.00 78.62 85 SER A N 1
ATOM 619 C CA . SER A 1 85 ? 27.178 11.620 -21.084 1.00 78.62 85 SER A CA 1
ATOM 620 C C . SER A 1 85 ? 27.516 10.180 -21.479 1.00 78.62 85 SER A C 1
ATOM 622 O O . SER A 1 85 ? 28.527 9.643 -21.023 1.00 78.62 85 SER A O 1
ATOM 624 N N . PHE A 1 86 ? 26.777 9.599 -22.428 1.00 80.81 86 PHE A N 1
ATOM 625 C CA . PHE A 1 86 ? 27.065 8.272 -22.968 1.00 80.81 86 PHE A CA 1
ATOM 626 C C . PHE A 1 86 ? 28.445 8.210 -23.644 1.00 80.81 86 PHE A C 1
ATOM 628 O O . PHE A 1 86 ? 29.252 7.326 -23.349 1.00 80.81 86 PHE A O 1
ATOM 635 N N . LYS A 1 87 ? 28.791 9.199 -24.478 1.00 79.94 87 LYS A N 1
ATOM 636 C CA . LYS A 1 87 ? 30.116 9.285 -25.120 1.00 79.94 87 LYS A CA 1
ATOM 637 C C . LYS A 1 87 ? 31.266 9.421 -24.132 1.00 79.94 87 LYS A C 1
ATOM 639 O O . LYS A 1 87 ? 32.339 8.883 -24.393 1.00 79.94 87 LYS A O 1
ATOM 644 N N . LYS A 1 88 ? 31.065 10.142 -23.025 1.00 77.25 88 LYS A N 1
ATOM 645 C CA . LYS A 1 88 ? 32.056 10.245 -21.944 1.00 77.25 88 LYS A CA 1
ATOM 646 C C . LYS A 1 88 ? 32.241 8.900 -21.246 1.00 77.25 88 LYS A C 1
ATOM 648 O O . LYS A 1 88 ? 33.378 8.481 -21.067 1.00 77.25 88 LYS A O 1
ATOM 653 N N . SER A 1 89 ? 31.144 8.207 -20.937 1.00 68.62 89 SER A N 1
ATOM 654 C CA . SER A 1 89 ? 31.184 6.881 -20.299 1.00 68.62 89 SER A CA 1
ATOM 655 C C . SER A 1 89 ? 31.771 5.777 -21.194 1.00 68.62 89 SER A C 1
ATOM 657 O O . SER A 1 89 ? 32.275 4.782 -20.693 1.00 68.62 89 SER A O 1
ATOM 659 N N . THR A 1 90 ? 31.771 5.971 -22.519 1.00 69.69 90 THR A N 1
ATOM 660 C CA . THR A 1 90 ? 32.275 5.008 -23.521 1.00 69.69 90 THR A CA 1
ATOM 661 C C . THR A 1 90 ? 33.493 5.532 -24.300 1.00 69.69 90 THR A C 1
ATOM 663 O O . THR A 1 90 ? 33.779 5.106 -25.432 1.00 69.69 90 THR A O 1
ATOM 666 N N . ALA A 1 91 ? 34.214 6.501 -23.731 1.00 70.31 91 ALA A N 1
ATOM 667 C CA . ALA A 1 91 ? 35.334 7.150 -24.397 1.00 70.31 91 ALA A CA 1
ATOM 668 C C . ALA A 1 91 ? 36.485 6.161 -24.657 1.00 70.31 91 ALA A C 1
ATOM 670 O O . ALA A 1 91 ? 36.934 5.442 -23.773 1.00 70.31 91 ALA A O 1
ATOM 671 N N . VAL A 1 92 ? 36.989 6.154 -25.895 1.00 60.62 92 VAL A N 1
ATOM 672 C CA . VAL A 1 92 ? 38.166 5.375 -26.306 1.00 60.62 92 VAL A CA 1
ATOM 673 C C . VAL A 1 92 ? 39.047 6.278 -27.162 1.00 60.62 92 VAL A C 1
ATOM 675 O O . VAL A 1 92 ? 38.551 6.938 -28.083 1.00 60.62 92 VAL A O 1
ATOM 678 N N . THR A 1 93 ? 40.341 6.324 -26.860 1.00 56.66 93 THR A N 1
ATOM 679 C CA . THR A 1 93 ? 41.323 7.172 -27.544 1.00 56.66 93 THR A CA 1
ATOM 680 C C . THR A 1 93 ? 41.592 6.660 -28.973 1.00 56.66 93 THR A C 1
ATOM 682 O O . THR A 1 93 ? 41.798 5.470 -29.181 1.00 56.66 93 THR A O 1
ATOM 685 N N . PHE A 1 94 ? 41.593 7.565 -29.964 1.00 55.09 94 PHE A N 1
ATOM 686 C CA . PHE A 1 94 ? 42.044 7.347 -31.357 1.00 55.09 94 PHE A CA 1
ATOM 687 C C . PHE A 1 94 ? 41.365 6.240 -32.208 1.00 55.09 94 PHE A C 1
ATOM 689 O O . PHE A 1 94 ? 42.061 5.404 -32.775 1.00 55.09 94 PHE A O 1
ATOM 696 N N . MET A 1 95 ? 40.036 6.260 -32.435 1.00 57.12 95 MET A N 1
ATOM 697 C CA . MET A 1 95 ? 39.419 5.361 -33.446 1.00 57.12 95 MET A CA 1
ATOM 698 C C . MET A 1 95 ? 38.154 5.857 -34.177 1.00 57.12 95 MET A C 1
ATOM 700 O O . MET A 1 95 ? 37.444 6.765 -33.732 1.00 57.12 95 MET A O 1
ATOM 704 N N . ARG A 1 96 ? 37.868 5.208 -35.326 1.00 55.00 96 ARG A N 1
ATOM 705 C CA . ARG A 1 96 ? 36.697 5.429 -36.203 1.00 55.00 96 ARG A CA 1
ATOM 706 C C . ARG A 1 96 ? 35.384 5.061 -35.494 1.00 55.00 96 ARG A C 1
ATOM 708 O O . ARG A 1 96 ? 35.193 3.942 -35.034 1.00 55.00 96 ARG A O 1
ATOM 715 N N . ARG A 1 97 ? 34.452 6.020 -35.453 1.00 59.06 97 ARG A N 1
ATOM 716 C CA . ARG A 1 97 ? 33.219 6.015 -34.637 1.00 59.06 97 ARG A CA 1
ATOM 717 C C . ARG A 1 97 ? 31.973 5.418 -35.317 1.00 59.06 97 ARG A C 1
ATOM 719 O O . ARG A 1 97 ? 30.874 5.623 -34.823 1.00 59.06 97 ARG A O 1
ATOM 726 N N . SER A 1 98 ? 32.083 4.736 -36.458 1.00 61.31 98 SER A N 1
ATOM 727 C CA . SER A 1 98 ? 30.910 4.527 -37.330 1.00 61.31 98 SER A CA 1
ATOM 728 C C . SER A 1 98 ? 29.807 3.627 -36.758 1.00 61.31 98 SER A C 1
ATOM 730 O O . SER A 1 98 ? 28.651 3.893 -37.049 1.00 61.31 98 SER A O 1
ATOM 732 N N . LYS A 1 99 ? 30.125 2.599 -35.958 1.00 68.25 99 LYS A N 1
ATOM 733 C CA . LYS A 1 99 ? 29.119 1.653 -35.429 1.00 68.25 99 LYS A CA 1
ATOM 734 C C . LYS A 1 99 ? 28.467 2.099 -34.122 1.00 68.25 99 LYS A C 1
ATOM 736 O O . LYS A 1 99 ? 27.259 2.004 -33.989 1.00 68.25 99 LYS A O 1
ATOM 741 N N . ILE A 1 100 ? 29.233 2.713 -33.217 1.00 82.31 100 ILE A N 1
ATOM 742 C CA . ILE A 1 100 ? 28.653 3.369 -32.029 1.00 82.31 100 ILE A CA 1
ATOM 743 C C . ILE A 1 100 ? 27.737 4.545 -32.416 1.00 82.31 100 ILE A C 1
ATOM 745 O O . ILE A 1 100 ? 26.855 4.922 -31.658 1.00 82.31 100 ILE A O 1
ATOM 749 N N . LYS A 1 101 ? 27.920 5.105 -33.623 1.00 85.56 101 LYS A N 1
ATOM 750 C CA . LYS A 1 101 ? 27.086 6.185 -34.158 1.00 85.56 101 LYS A CA 1
ATOM 751 C C . LYS A 1 101 ? 25.607 5.796 -34.233 1.00 85.56 101 LYS A C 1
ATOM 753 O O . LYS A 1 101 ? 24.777 6.682 -34.096 1.00 85.56 101 LYS A O 1
ATOM 758 N N . GLN A 1 102 ? 25.281 4.523 -34.464 1.00 89.88 102 GLN A N 1
ATOM 759 C CA . GLN A 1 102 ? 23.883 4.087 -34.538 1.00 89.88 102 GLN A CA 1
ATOM 760 C C . GLN A 1 102 ? 23.230 4.120 -33.149 1.00 89.88 102 GLN A C 1
ATOM 762 O O . GLN A 1 102 ? 22.165 4.709 -33.003 1.00 89.88 102 GLN A O 1
ATOM 767 N N . VAL A 1 103 ? 23.940 3.651 -32.114 1.00 90.12 103 VAL A N 1
ATOM 768 C CA . VAL A 1 103 ? 23.531 3.813 -30.706 1.00 90.12 103 VAL A CA 1
ATOM 769 C C . VAL A 1 103 ? 23.381 5.298 -30.346 1.00 90.12 103 VAL A C 1
ATOM 771 O O . VAL A 1 103 ? 22.361 5.697 -29.793 1.00 90.12 103 VAL A O 1
ATOM 774 N N . ASP A 1 104 ? 24.342 6.150 -30.736 1.00 88.50 104 ASP A N 1
ATOM 775 C CA . ASP A 1 104 ? 24.248 7.606 -30.530 1.00 88.50 104 ASP A CA 1
ATOM 776 C C . ASP A 1 104 ? 23.003 8.214 -31.207 1.00 88.50 104 ASP A C 1
ATOM 778 O O . ASP A 1 104 ? 22.387 9.130 -30.663 1.00 88.50 104 ASP A O 1
ATOM 782 N N . GLN A 1 105 ? 22.664 7.755 -32.416 1.00 92.00 105 GLN A N 1
ATOM 783 C CA . GLN A 1 105 ? 21.523 8.243 -33.194 1.00 92.00 105 GLN A CA 1
ATOM 784 C C . GLN A 1 105 ? 20.192 7.802 -32.585 1.00 92.00 105 GLN A C 1
ATOM 786 O O . GLN A 1 105 ? 19.303 8.640 -32.449 1.00 92.00 105 GLN A O 1
ATOM 791 N N . ALA A 1 106 ? 20.072 6.537 -32.177 1.00 93.62 106 ALA A N 1
ATOM 792 C CA . ALA A 1 106 ? 18.893 6.029 -31.479 1.00 93.62 106 ALA A CA 1
ATOM 793 C C . ALA A 1 106 ? 18.666 6.789 -30.163 1.00 93.62 106 ALA A C 1
ATOM 795 O O . ALA A 1 106 ? 17.567 7.272 -29.898 1.00 93.62 106 ALA A O 1
ATOM 796 N N . LEU A 1 107 ? 19.734 7.011 -29.391 1.00 91.88 107 LEU A N 1
ATOM 797 C CA . LEU A 1 107 ? 19.680 7.776 -28.147 1.00 91.88 107 LEU A CA 1
ATOM 798 C C . LEU A 1 107 ? 19.324 9.254 -28.379 1.00 91.88 107 LEU A C 1
ATOM 800 O O . LEU A 1 107 ? 18.591 9.850 -27.590 1.00 91.88 107 LEU A O 1
ATOM 804 N N . ALA A 1 108 ? 19.818 9.866 -29.460 1.00 90.88 108 ALA A N 1
ATOM 805 C CA . ALA A 1 108 ? 19.441 11.228 -29.838 1.00 90.88 108 ALA A CA 1
ATOM 806 C C . ALA A 1 108 ? 17.958 11.328 -30.224 1.00 90.88 108 ALA A C 1
ATOM 808 O O . ALA A 1 108 ? 17.289 12.264 -29.793 1.00 90.88 108 ALA A O 1
ATOM 809 N N . ALA A 1 109 ? 17.453 10.365 -31.001 1.00 93.12 109 ALA A N 1
ATOM 810 C CA . ALA A 1 109 ? 16.051 10.306 -31.398 1.00 93.12 109 ALA A CA 1
ATOM 811 C C . ALA A 1 109 ? 15.135 10.130 -30.179 1.00 93.12 109 ALA A C 1
ATOM 813 O O . ALA A 1 109 ? 14.186 10.891 -30.024 1.00 93.12 109 ALA A O 1
ATOM 814 N N . TYR A 1 110 ? 15.475 9.213 -29.266 1.00 92.94 110 TYR A N 1
ATOM 815 C CA . TYR A 1 110 ? 14.735 9.013 -28.018 1.00 92.94 110 TYR A CA 1
ATOM 816 C C . TYR A 1 110 ? 14.663 10.288 -27.166 1.00 92.94 110 TYR A C 1
ATOM 818 O O . TYR A 1 110 ? 13.600 10.682 -26.691 1.00 92.94 110 TYR A O 1
ATOM 826 N N . ASN A 1 111 ? 15.795 10.978 -27.006 1.00 89.50 111 ASN A N 1
ATOM 827 C CA . ASN A 1 111 ? 15.875 12.201 -26.206 1.00 89.50 111 ASN A CA 1
ATOM 828 C C . ASN A 1 111 ? 15.136 13.402 -26.826 1.00 89.50 111 ASN A C 1
ATOM 830 O O . ASN A 1 111 ? 14.948 14.405 -26.139 1.00 89.50 111 ASN A O 1
ATOM 834 N N . ALA A 1 112 ? 14.726 13.318 -28.095 1.00 90.81 112 ALA A N 1
ATOM 835 C CA . ALA A 1 112 ? 13.930 14.345 -28.762 1.00 90.81 112 ALA A CA 1
ATOM 836 C C . ALA A 1 112 ? 12.413 14.184 -28.541 1.00 90.81 112 ALA A C 1
ATOM 838 O O . ALA A 1 112 ? 11.664 15.106 -28.857 1.00 90.81 112 ALA A O 1
ATOM 839 N N . LEU A 1 113 ? 11.960 13.043 -28.009 1.00 90.50 113 LEU A N 1
ATOM 840 C CA . LEU A 1 113 ? 10.539 12.746 -27.806 1.00 90.50 113 LEU A CA 1
ATOM 841 C C . LEU A 1 113 ? 9.939 13.545 -26.641 1.00 90.50 113 LEU A C 1
ATOM 843 O O . LEU A 1 113 ? 10.591 13.765 -25.614 1.00 90.50 113 LEU A O 1
ATOM 847 N N . GLY A 1 114 ? 8.660 13.912 -26.751 1.00 87.25 114 GLY A N 1
ATOM 848 C CA . GLY A 1 114 ? 7.889 14.491 -25.651 1.00 87.25 114 GLY A CA 1
ATOM 849 C C . GLY A 1 114 ? 7.719 13.525 -24.473 1.00 87.25 114 GLY A C 1
ATOM 850 O O . GLY A 1 114 ? 7.799 12.309 -24.618 1.00 87.25 114 GLY A O 1
ATOM 851 N N . GLU A 1 115 ? 7.513 14.046 -23.263 1.00 82.81 115 GLU A N 1
ATOM 852 C CA . GLU A 1 115 ? 7.456 13.239 -22.029 1.00 82.81 115 GLU A CA 1
ATOM 853 C C . GLU A 1 115 ? 6.289 12.233 -21.993 1.00 82.81 115 GLU A C 1
ATOM 855 O O . GLU A 1 115 ? 6.427 11.143 -21.436 1.00 82.81 115 GLU A O 1
ATOM 860 N N . ARG A 1 116 ? 5.159 12.601 -22.608 1.00 85.94 116 ARG A N 1
ATOM 861 C CA . ARG A 1 116 ? 3.915 11.815 -22.642 1.00 85.94 116 ARG A CA 1
ATOM 862 C C . ARG A 1 116 ? 3.698 11.053 -23.951 1.00 85.94 116 ARG A C 1
ATOM 864 O O . ARG A 1 116 ? 2.628 10.511 -24.171 1.00 85.94 116 ARG A O 1
ATOM 871 N N . GLU A 1 117 ? 4.695 11.004 -24.830 1.00 91.12 117 GLU A N 1
ATOM 872 C CA . GLU A 1 117 ? 4.610 10.215 -26.064 1.00 91.12 117 GLU A CA 1
ATOM 873 C C . GLU A 1 117 ? 4.955 8.743 -25.782 1.00 91.12 117 GLU A C 1
ATOM 875 O O . GLU A 1 117 ? 5.965 8.239 -26.271 1.00 91.12 117 GLU A O 1
ATOM 880 N N . PHE A 1 118 ? 4.163 8.065 -24.942 1.00 93.12 118 PHE A N 1
ATOM 881 C CA . PHE A 1 118 ? 4.500 6.739 -24.401 1.00 93.12 118 PHE A CA 1
ATOM 882 C C . PHE A 1 118 ? 4.782 5.707 -25.497 1.00 93.12 118 PHE A C 1
ATOM 884 O O . PHE A 1 118 ? 5.847 5.092 -25.478 1.00 93.12 118 PHE A O 1
ATOM 891 N N . ALA A 1 119 ? 3.920 5.625 -26.516 1.00 95.69 119 ALA A N 1
ATOM 892 C CA . ALA A 1 119 ? 4.109 4.714 -27.644 1.00 95.69 119 ALA A CA 1
ATOM 893 C C . ALA A 1 119 ? 5.416 4.991 -28.414 1.00 95.69 119 ALA A C 1
ATOM 895 O O . ALA A 1 119 ? 6.185 4.073 -28.706 1.00 95.69 119 ALA A O 1
ATOM 896 N N . ASN A 1 120 ? 5.719 6.265 -28.700 1.00 95.88 120 ASN A N 1
ATOM 897 C CA . ASN A 1 120 ? 6.960 6.637 -29.388 1.00 95.88 120 ASN A CA 1
ATOM 898 C C . ASN A 1 120 ? 8.189 6.367 -28.510 1.00 95.88 120 ASN A C 1
ATOM 900 O O . ASN A 1 120 ? 9.245 5.996 -29.022 1.00 95.88 120 ASN A O 1
ATOM 904 N N . ARG A 1 121 ? 8.068 6.548 -27.189 1.00 93.94 121 ARG A N 1
ATOM 905 C CA . ARG A 1 121 ? 9.136 6.258 -26.226 1.00 93.94 121 ARG A CA 1
ATOM 906 C C . ARG A 1 121 ? 9.410 4.768 -26.120 1.00 93.94 121 ARG A C 1
ATOM 908 O O . ARG A 1 121 ? 10.577 4.399 -26.190 1.00 93.94 121 ARG A O 1
ATOM 915 N N . SER A 1 122 ? 8.374 3.937 -26.020 1.00 95.94 122 SER A N 1
ATOM 916 C CA . SER A 1 122 ? 8.495 2.476 -26.082 1.00 95.94 122 SER A CA 1
ATOM 917 C C . SER A 1 122 ? 9.227 2.055 -27.366 1.00 95.94 122 SER A C 1
ATOM 919 O O . SER A 1 122 ? 10.294 1.439 -27.302 1.00 95.94 122 SER A O 1
ATOM 921 N N . ALA A 1 123 ? 8.771 2.526 -28.534 1.00 97.12 123 ALA A N 1
ATOM 922 C CA . ALA A 1 123 ? 9.430 2.239 -29.810 1.00 97.12 123 ALA A CA 1
ATOM 923 C C . ALA A 1 123 ? 10.896 2.724 -29.854 1.00 97.12 123 ALA A C 1
ATOM 925 O O . ALA A 1 123 ? 11.779 2.024 -30.356 1.00 97.12 123 ALA A O 1
ATOM 926 N N . GLY A 1 124 ? 11.179 3.908 -29.303 1.00 96.38 124 GLY A N 1
ATOM 927 C CA . GLY A 1 124 ? 12.530 4.464 -29.215 1.00 96.38 124 GLY A CA 1
ATOM 928 C C . GLY A 1 124 ? 13.465 3.663 -28.303 1.00 96.38 124 GLY A C 1
ATOM 929 O O . GLY A 1 124 ? 14.628 3.460 -28.655 1.00 96.38 124 GLY A O 1
ATOM 930 N N . LEU A 1 125 ? 12.971 3.164 -27.166 1.00 96.25 125 LEU A N 1
ATOM 931 C CA . LEU A 1 125 ? 13.718 2.264 -26.280 1.00 96.25 125 LEU A CA 1
ATOM 932 C C . LEU A 1 125 ? 13.994 0.923 -26.969 1.00 96.25 125 LEU A C 1
ATOM 934 O O . LEU A 1 125 ? 15.129 0.449 -26.929 1.00 96.25 125 LEU A O 1
ATOM 938 N N . GLY A 1 126 ? 13.013 0.371 -27.691 1.00 97.69 126 GLY A N 1
ATOM 939 C CA . GLY A 1 126 ? 13.200 -0.811 -28.537 1.00 97.69 126 GLY A CA 1
ATOM 940 C C . GLY A 1 126 ? 14.314 -0.626 -29.575 1.00 97.69 126 GLY A C 1
ATOM 941 O O . GLY A 1 126 ? 15.177 -1.493 -29.726 1.00 97.69 126 GLY A O 1
ATOM 942 N N . ALA A 1 127 ? 14.370 0.540 -30.227 1.00 97.50 127 ALA A N 1
ATOM 943 C CA . ALA A 1 127 ? 15.445 0.873 -31.163 1.00 97.50 127 ALA A CA 1
ATOM 944 C C . ALA A 1 127 ? 16.821 0.978 -30.476 1.00 97.50 127 ALA A C 1
ATOM 946 O O . ALA A 1 127 ? 17.816 0.495 -31.018 1.00 97.50 127 ALA A O 1
ATOM 947 N N . ILE A 1 128 ? 16.901 1.563 -29.273 1.00 96.44 128 ILE A N 1
ATOM 948 C CA . ILE A 1 128 ? 18.148 1.603 -28.488 1.00 96.44 128 ILE A CA 1
ATOM 949 C C . ILE A 1 128 ? 18.625 0.183 -28.164 1.00 96.44 128 ILE A C 1
ATOM 951 O O . ILE A 1 128 ? 19.795 -0.125 -28.387 1.00 96.44 128 ILE A O 1
ATOM 955 N N . ILE A 1 129 ? 17.731 -0.685 -27.680 1.00 97.88 129 ILE A N 1
ATOM 956 C CA . ILE A 1 129 ? 18.049 -2.082 -27.344 1.00 97.88 129 ILE A CA 1
ATOM 957 C C . ILE A 1 129 ? 18.591 -2.815 -28.576 1.00 97.88 129 ILE A C 1
ATOM 959 O O . ILE A 1 129 ? 19.656 -3.430 -28.502 1.00 97.88 129 ILE A O 1
ATOM 963 N N . GLN A 1 130 ? 17.917 -2.687 -29.723 1.00 97.75 130 GLN A N 1
ATOM 964 C CA . GLN A 1 130 ? 18.333 -3.312 -30.980 1.00 97.75 130 GLN A CA 1
ATOM 965 C C . GLN A 1 130 ? 19.725 -2.846 -31.440 1.00 97.75 130 GLN A C 1
ATOM 967 O O . GLN A 1 130 ? 20.546 -3.657 -31.883 1.00 97.75 130 GLN A O 1
ATOM 972 N N . GLU A 1 131 ? 20.016 -1.547 -31.344 1.00 96.38 131 GLU A N 1
ATOM 973 C CA . GLU A 1 131 ? 21.322 -1.004 -31.727 1.00 96.38 131 GLU A CA 1
ATOM 974 C C . GLU A 1 131 ? 22.424 -1.395 -30.730 1.00 96.38 131 GLU A C 1
ATOM 976 O O . GLU A 1 131 ? 23.558 -1.670 -31.140 1.00 96.38 131 GLU A O 1
ATOM 981 N N . CYS A 1 132 ? 22.106 -1.501 -29.435 1.00 95.50 132 CYS A N 1
ATOM 982 C CA . CYS A 1 132 ? 23.016 -2.072 -28.443 1.00 95.50 132 CYS A CA 1
ATOM 983 C C . CYS A 1 132 ? 23.342 -3.537 -28.763 1.00 95.50 132 CYS A C 1
ATOM 985 O O . CYS A 1 132 ? 24.518 -3.899 -28.800 1.00 95.50 132 CYS A O 1
ATOM 987 N N . ASP A 1 133 ? 22.339 -4.364 -29.062 1.00 97.00 133 ASP A N 1
ATOM 988 C CA . ASP A 1 133 ? 22.543 -5.768 -29.437 1.00 97.00 133 ASP A CA 1
ATOM 989 C C . ASP A 1 133 ? 23.376 -5.911 -30.708 1.00 97.00 133 ASP A C 1
ATOM 991 O O . ASP A 1 133 ? 24.328 -6.694 -30.757 1.00 97.00 133 ASP A O 1
ATOM 995 N N . THR A 1 134 ? 23.090 -5.083 -31.712 1.00 95.50 134 THR A N 1
ATOM 996 C CA . THR A 1 134 ? 23.866 -5.033 -32.956 1.00 95.50 134 THR A CA 1
ATOM 997 C C . THR A 1 134 ? 25.326 -4.663 -32.692 1.00 95.50 134 THR A C 1
ATOM 999 O O . THR A 1 134 ? 26.233 -5.235 -33.304 1.00 95.50 134 THR A O 1
ATOM 1002 N N . TYR A 1 135 ? 25.585 -3.723 -31.775 1.00 93.81 135 TYR A N 1
ATOM 1003 C CA . TYR A 1 135 ? 26.944 -3.362 -31.382 1.00 93.81 135 TYR A CA 1
ATOM 1004 C C . TYR A 1 135 ? 27.652 -4.506 -30.648 1.00 93.81 135 TYR A C 1
ATOM 1006 O O . TYR A 1 135 ? 28.791 -4.821 -30.992 1.00 93.81 135 TYR A O 1
ATOM 1014 N N . LEU A 1 136 ? 26.994 -5.124 -29.663 1.00 93.88 136 LEU A N 1
ATOM 1015 C CA . LEU A 1 136 ? 27.563 -6.177 -28.814 1.00 93.88 136 LEU A CA 1
ATOM 1016 C C . LEU A 1 136 ? 27.851 -7.469 -29.590 1.00 93.88 136 LEU A C 1
ATOM 1018 O O . LEU A 1 136 ? 28.873 -8.107 -29.351 1.00 93.88 136 LEU A O 1
ATOM 1022 N N . ALA A 1 137 ? 27.004 -7.823 -30.559 1.00 93.94 137 ALA A N 1
ATOM 1023 C CA . ALA A 1 137 ? 27.204 -8.983 -31.428 1.00 93.94 137 ALA A CA 1
ATOM 1024 C C . ALA A 1 137 ? 28.279 -8.760 -32.509 1.00 93.94 137 ALA A C 1
ATOM 1026 O O . ALA A 1 137 ? 28.691 -9.701 -33.194 1.00 93.94 137 ALA A O 1
ATOM 1027 N N . HIS A 1 138 ? 28.738 -7.521 -32.713 1.00 90.50 138 HIS A N 1
ATOM 1028 C CA . HIS A 1 138 ? 29.677 -7.214 -33.781 1.00 90.50 138 HIS A CA 1
ATOM 1029 C C . HIS A 1 138 ? 31.075 -7.793 -33.469 1.00 90.50 138 HIS A C 1
ATOM 1031 O O . HIS A 1 138 ? 31.669 -7.426 -32.456 1.00 90.50 138 HIS A O 1
ATOM 1037 N N . PRO A 1 139 ? 31.714 -8.567 -34.373 1.00 86.06 139 PRO A N 1
ATOM 1038 C CA . PRO A 1 139 ? 33.027 -9.189 -34.117 1.00 86.06 139 PRO A CA 1
ATOM 1039 C C . PRO A 1 139 ? 34.174 -8.208 -33.827 1.00 86.06 139 PRO A C 1
ATOM 1041 O O . PRO A 1 139 ? 35.246 -8.592 -33.374 1.00 86.06 139 PRO A O 1
ATOM 1044 N N . LYS A 1 140 ? 33.966 -6.926 -34.147 1.00 84.56 140 LYS A N 1
ATOM 1045 C CA . LYS A 1 140 ? 34.898 -5.815 -33.887 1.00 84.56 140 LYS A CA 1
ATOM 1046 C C . LYS A 1 140 ? 34.362 -4.823 -32.846 1.00 84.56 140 LYS A C 1
ATOM 1048 O O . LYS A 1 140 ? 34.728 -3.647 -32.892 1.00 84.56 140 LYS A O 1
ATOM 1053 N N . ALA A 1 141 ? 33.434 -5.249 -31.989 1.00 84.31 141 ALA A N 1
ATOM 1054 C CA . ALA A 1 141 ? 33.002 -4.468 -30.837 1.00 84.31 141 ALA A CA 1
ATOM 1055 C C . ALA A 1 141 ? 34.228 -4.115 -29.988 1.00 84.31 141 ALA A C 1
ATOM 1057 O O . ALA A 1 141 ? 35.108 -4.948 -29.768 1.00 84.31 141 ALA A O 1
ATOM 1058 N N . HIS A 1 142 ? 34.333 -2.859 -29.561 1.00 82.31 142 HIS A N 1
ATOM 1059 C CA . HIS A 1 142 ? 35.510 -2.425 -28.823 1.00 82.31 142 HIS A CA 1
ATOM 1060 C C . HIS A 1 142 ? 35.367 -2.840 -27.355 1.00 82.31 142 HIS A C 1
ATOM 1062 O O . HIS A 1 142 ? 34.418 -2.371 -26.722 1.00 82.31 142 HIS A O 1
ATOM 1068 N N . PRO A 1 143 ? 36.309 -3.604 -26.767 1.00 83.62 143 PRO A N 1
ATOM 1069 C CA . PRO A 1 143 ? 36.180 -4.094 -25.392 1.00 83.62 143 PRO A CA 1
ATOM 1070 C C . PRO A 1 143 ? 35.899 -2.978 -24.376 1.00 83.62 143 PRO A C 1
ATOM 1072 O O . PRO A 1 143 ? 34.993 -3.091 -23.561 1.00 83.62 143 PRO A O 1
ATOM 1075 N N . GLY A 1 144 ? 36.581 -1.833 -24.511 1.00 80.81 144 GLY A N 1
ATOM 1076 C CA . GLY A 1 144 ? 36.380 -0.655 -23.651 1.00 80.81 144 GLY A CA 1
ATOM 1077 C C . GLY A 1 144 ? 35.027 0.065 -23.778 1.00 80.81 144 GLY A C 1
ATOM 1078 O O . GLY A 1 144 ? 34.832 1.080 -23.124 1.00 80.81 144 GLY A O 1
ATOM 1079 N N . ARG A 1 145 ? 34.107 -0.399 -24.633 1.00 83.38 145 ARG A N 1
ATOM 1080 C CA . ARG A 1 145 ? 32.735 0.134 -24.742 1.00 83.38 145 ARG A CA 1
ATOM 1081 C C . ARG A 1 145 ? 31.658 -0.882 -24.412 1.00 83.38 145 ARG A C 1
ATOM 1083 O O . ARG A 1 145 ? 30.518 -0.478 -24.221 1.00 83.38 145 ARG A O 1
ATOM 1090 N N . VAL A 1 146 ? 32.011 -2.166 -24.366 1.00 88.50 146 VAL A N 1
ATOM 1091 C CA . VAL A 1 146 ? 31.062 -3.256 -24.129 1.00 88.50 146 VAL A CA 1
ATOM 1092 C C . VAL A 1 146 ? 30.291 -3.008 -22.838 1.00 88.50 146 VAL A C 1
ATOM 1094 O O . VAL A 1 146 ? 29.073 -2.993 -22.896 1.00 88.50 146 VAL A O 1
ATOM 1097 N N . SER A 1 147 ? 30.972 -2.686 -21.729 1.00 88.19 147 SER A N 1
ATOM 1098 C CA . SER A 1 147 ? 30.307 -2.401 -20.445 1.00 88.19 147 SER A CA 1
ATOM 1099 C C . SER A 1 147 ? 29.259 -1.293 -20.568 1.00 88.19 147 SER A C 1
ATOM 1101 O O . SER A 1 147 ? 28.093 -1.543 -20.317 1.00 88.19 147 SER A O 1
ATOM 1103 N N . GLY A 1 148 ? 29.632 -0.103 -21.054 1.00 88.12 148 GLY A N 1
ATOM 1104 C CA . GLY A 1 148 ? 28.680 1.010 -21.147 1.00 88.12 148 GLY A CA 1
ATOM 1105 C C . GLY A 1 148 ? 27.524 0.767 -22.126 1.00 88.12 148 GLY A C 1
ATOM 1106 O O . GLY A 1 148 ? 26.432 1.288 -21.922 1.00 88.12 148 GLY A O 1
ATOM 1107 N N . VAL A 1 149 ? 27.731 -0.028 -23.185 1.00 91.38 149 VAL A N 1
ATOM 1108 C CA . VAL A 1 149 ? 26.652 -0.438 -24.104 1.00 91.38 149 VAL A CA 1
ATOM 1109 C C . VAL A 1 149 ? 25.733 -1.473 -23.448 1.00 91.38 149 VAL A C 1
ATOM 1111 O O . VAL A 1 149 ? 24.518 -1.395 -23.624 1.00 91.38 149 VAL A O 1
ATOM 1114 N N . THR A 1 150 ? 26.289 -2.405 -22.671 1.00 93.56 150 THR A N 1
ATOM 1115 C CA . THR A 1 150 ? 25.522 -3.360 -21.861 1.00 93.56 150 THR A CA 1
ATOM 1116 C C . THR A 1 150 ? 24.682 -2.634 -20.813 1.00 93.56 150 THR A C 1
ATOM 1118 O O . THR A 1 150 ? 23.479 -2.871 -20.757 1.00 93.56 150 THR A O 1
ATOM 1121 N N . ASP A 1 151 ? 25.265 -1.689 -20.072 1.00 91.69 151 ASP A N 1
ATOM 1122 C CA . ASP A 1 151 ? 24.552 -0.892 -19.066 1.00 91.69 151 ASP A CA 1
ATOM 1123 C C . ASP A 1 151 ? 23.422 -0.080 -19.717 1.00 91.69 151 ASP A C 1
ATOM 1125 O O . ASP A 1 151 ? 22.294 -0.049 -19.229 1.00 91.69 151 ASP A O 1
ATOM 1129 N N . LEU A 1 152 ? 23.688 0.546 -20.875 1.00 93.19 152 LEU A N 1
ATOM 1130 C CA . LEU A 1 152 ? 22.664 1.269 -21.632 1.00 93.19 152 LEU A CA 1
ATOM 1131 C C . LEU A 1 152 ? 21.510 0.351 -22.052 1.00 93.19 152 LEU A C 1
ATOM 1133 O O . LEU A 1 152 ? 20.351 0.751 -21.944 1.00 93.19 152 LEU A O 1
ATOM 1137 N N . LYS A 1 153 ? 21.821 -0.860 -22.530 1.00 95.38 153 LYS A N 1
ATOM 1138 C CA . LYS A 1 153 ? 20.811 -1.860 -22.891 1.00 95.38 153 LYS A CA 1
ATOM 1139 C C . LYS A 1 153 ? 19.980 -2.248 -21.671 1.00 95.38 153 LYS A C 1
ATOM 1141 O O . LYS A 1 153 ? 18.760 -2.275 -21.766 1.00 95.38 153 LYS A O 1
ATOM 1146 N N . GLU A 1 154 ? 20.620 -2.526 -20.539 1.00 94.94 154 GLU A N 1
ATOM 1147 C CA . GLU A 1 154 ? 19.932 -2.902 -19.304 1.00 94.94 154 GLU A CA 1
ATOM 1148 C C . GLU A 1 154 ? 18.977 -1.798 -18.831 1.00 94.94 154 GLU A C 1
ATOM 1150 O O . GLU A 1 154 ? 17.811 -2.074 -18.545 1.00 94.94 154 GLU A O 1
ATOM 1155 N N . HIS A 1 155 ? 19.434 -0.542 -18.816 1.00 93.62 155 HIS A N 1
ATOM 1156 C CA . HIS A 1 155 ? 18.586 0.605 -18.489 1.00 93.62 155 HIS A CA 1
ATOM 1157 C C . HIS A 1 155 ? 17.403 0.738 -19.456 1.00 93.62 155 HIS A C 1
ATOM 1159 O O . HIS A 1 155 ? 16.270 0.916 -19.010 1.00 93.62 155 HIS A O 1
ATOM 1165 N N . ALA A 1 156 ? 17.647 0.594 -20.764 1.00 95.00 156 ALA A N 1
ATOM 1166 C CA . ALA A 1 156 ? 16.597 0.675 -21.773 1.00 95.00 156 ALA A CA 1
ATOM 1167 C C . ALA A 1 156 ? 15.552 -0.438 -21.605 1.00 95.00 156 ALA A C 1
ATOM 1169 O O . ALA A 1 156 ? 14.361 -0.165 -21.709 1.00 95.00 156 ALA A O 1
ATOM 1170 N N . CYS A 1 157 ? 15.977 -1.667 -21.290 1.00 96.06 157 CYS A N 1
ATOM 1171 C CA . CYS A 1 157 ? 15.066 -2.775 -21.001 1.00 96.06 157 CYS A CA 1
ATOM 1172 C C . CYS A 1 157 ? 14.188 -2.493 -19.773 1.00 96.06 157 CYS A C 1
ATOM 1174 O O . CYS A 1 157 ? 12.988 -2.747 -19.819 1.00 96.06 157 CYS A O 1
ATOM 1176 N N . LYS A 1 158 ? 14.762 -1.958 -18.686 1.00 93.88 158 LYS A N 1
ATOM 1177 C CA . LYS A 1 158 ? 14.008 -1.618 -17.465 1.00 93.88 158 LYS A CA 1
ATOM 1178 C C . LYS A 1 158 ? 12.980 -0.514 -17.717 1.00 93.88 158 LYS A C 1
ATOM 1180 O O . LYS A 1 158 ? 11.839 -0.639 -17.285 1.00 93.88 158 LYS A O 1
ATOM 1185 N N . GLU A 1 159 ? 13.361 0.549 -18.428 1.00 93.62 159 GLU A N 1
ATOM 1186 C CA . GLU A 1 159 ? 12.433 1.641 -18.752 1.00 93.62 159 GLU A CA 1
ATOM 1187 C C . GLU A 1 159 ? 11.352 1.206 -19.757 1.00 93.62 159 GLU A C 1
ATOM 1189 O O . GLU A 1 159 ? 10.210 1.657 -19.651 1.00 93.62 159 GLU A O 1
ATOM 1194 N N . LEU A 1 160 ? 11.676 0.305 -20.697 1.00 95.12 160 LEU A N 1
ATOM 1195 C CA . LEU A 1 160 ? 10.732 -0.186 -21.707 1.00 95.12 160 LEU A CA 1
ATOM 1196 C C . LEU A 1 160 ? 9.514 -0.855 -21.068 1.00 95.12 160 LEU A C 1
ATOM 1198 O O . LEU A 1 160 ? 8.397 -0.541 -21.460 1.00 95.12 160 LEU A O 1
ATOM 1202 N N . VAL A 1 161 ? 9.716 -1.680 -20.033 1.00 95.75 161 VAL A N 1
ATOM 1203 C CA . VAL A 1 161 ? 8.615 -2.327 -19.293 1.00 95.75 161 VAL A CA 1
ATOM 1204 C C . VAL A 1 161 ? 7.603 -1.294 -18.790 1.00 95.75 161 VAL A C 1
ATOM 1206 O O . VAL A 1 161 ? 6.400 -1.476 -18.944 1.00 95.75 161 VAL A O 1
ATOM 1209 N N . ILE A 1 162 ? 8.078 -0.175 -18.239 1.00 95.06 162 ILE A N 1
ATOM 1210 C CA . ILE A 1 162 ? 7.206 0.897 -17.743 1.00 95.06 162 ILE A CA 1
ATOM 1211 C C . ILE A 1 162 ? 6.495 1.589 -18.914 1.00 95.06 162 ILE A C 1
ATOM 1213 O O . ILE A 1 162 ? 5.297 1.852 -18.836 1.00 95.06 162 ILE A O 1
ATOM 1217 N N . MET A 1 163 ? 7.216 1.900 -19.998 1.00 94.88 163 MET A N 1
ATOM 1218 C CA . MET A 1 163 ? 6.635 2.594 -21.155 1.00 94.88 163 MET A CA 1
ATOM 1219 C C . MET A 1 163 ? 5.587 1.752 -21.884 1.00 94.88 163 MET A C 1
ATOM 1221 O O . MET A 1 163 ? 4.612 2.319 -22.375 1.00 94.88 163 MET A O 1
ATOM 1225 N N . ASP A 1 164 ? 5.755 0.433 -21.940 1.00 96.50 164 ASP A N 1
ATOM 1226 C CA . ASP A 1 164 ? 4.775 -0.475 -22.536 1.00 96.50 164 ASP A CA 1
ATOM 1227 C C . ASP A 1 164 ? 3.466 -0.456 -21.738 1.00 96.50 164 ASP A C 1
ATOM 1229 O O . ASP A 1 164 ? 2.399 -0.255 -22.320 1.00 96.50 164 ASP A O 1
ATOM 1233 N N . ILE A 1 165 ? 3.545 -0.529 -20.403 1.00 97.38 165 ILE A N 1
ATOM 1234 C CA . ILE A 1 165 ? 2.362 -0.438 -19.533 1.00 97.38 165 ILE A CA 1
ATOM 1235 C C . ILE A 1 165 ? 1.695 0.938 -19.661 1.00 97.38 165 ILE A C 1
ATOM 1237 O O . ILE A 1 165 ? 0.475 1.022 -19.778 1.00 97.38 165 ILE A O 1
ATOM 1241 N N . LEU A 1 166 ? 2.473 2.027 -19.683 1.00 96.12 166 LEU A N 1
ATOM 1242 C CA . LEU A 1 166 ? 1.932 3.380 -19.872 1.00 96.12 166 LEU A CA 1
ATOM 1243 C C . LEU A 1 166 ? 1.280 3.563 -21.248 1.00 96.12 166 LEU A C 1
ATOM 1245 O O . LEU A 1 166 ? 0.290 4.280 -21.359 1.00 96.12 166 LEU A O 1
ATOM 1249 N N . THR A 1 167 ? 1.819 2.922 -22.286 1.00 96.50 167 THR A N 1
ATOM 1250 C CA . THR A 1 167 ? 1.231 2.931 -23.631 1.00 96.50 167 THR A CA 1
ATOM 1251 C C . THR A 1 167 ? -0.109 2.207 -23.638 1.00 96.50 167 THR A C 1
ATOM 1253 O O . THR A 1 167 ? -1.065 2.715 -24.214 1.00 96.50 167 THR A O 1
ATOM 1256 N N . GLU A 1 168 ? -0.199 1.056 -22.971 1.00 97.56 168 GLU A N 1
ATOM 1257 C CA . GLU A 1 168 ? -1.458 0.327 -22.815 1.00 97.56 168 GLU A CA 1
ATOM 1258 C C . GLU A 1 168 ? -2.475 1.152 -22.013 1.00 97.56 168 GLU A C 1
ATOM 1260 O O . GLU A 1 168 ? -3.607 1.329 -22.459 1.00 97.56 168 GLU A O 1
ATOM 1265 N N . ALA A 1 169 ? -2.056 1.748 -20.892 1.00 97.12 169 ALA A N 1
ATOM 1266 C CA . ALA A 1 169 ? -2.904 2.602 -20.063 1.00 97.12 169 ALA A CA 1
ATOM 1267 C C . ALA A 1 169 ? -3.493 3.797 -20.833 1.00 97.12 169 ALA A C 1
ATOM 1269 O O . ALA A 1 169 ? -4.632 4.179 -20.581 1.00 97.12 169 ALA A O 1
ATOM 1270 N N . ASP A 1 170 ? -2.750 4.375 -21.783 1.00 95.12 170 ASP A N 1
ATOM 1271 C CA . ASP A 1 170 ? -3.210 5.505 -22.609 1.00 95.12 170 ASP A CA 1
ATOM 1272 C C . ASP A 1 170 ? -4.360 5.126 -23.564 1.00 95.12 170 ASP A C 1
ATOM 1274 O O . ASP A 1 170 ? -5.054 6.000 -24.078 1.00 95.12 170 ASP A O 1
ATOM 1278 N N . THR A 1 171 ? -4.593 3.824 -23.776 1.00 96.06 171 THR A N 1
ATOM 1279 C CA . THR A 1 171 ? -5.721 3.302 -24.569 1.00 96.06 171 THR A CA 1
ATOM 1280 C C . THR A 1 171 ? -6.963 2.966 -23.739 1.00 96.06 171 THR A C 1
ATOM 1282 O O . THR A 1 171 ? -8.002 2.632 -24.308 1.00 96.06 171 THR A O 1
ATOM 1285 N N . LEU A 1 172 ? -6.861 3.042 -22.410 1.00 96.69 172 LEU A N 1
ATOM 1286 C CA . LEU A 1 172 ? -7.921 2.698 -21.464 1.00 96.69 172 LEU A CA 1
ATOM 1287 C C . LEU A 1 172 ? -8.595 3.959 -20.905 1.00 96.69 172 LEU A C 1
ATOM 1289 O O . LEU A 1 172 ? -8.064 5.068 -20.985 1.00 96.69 172 LEU A O 1
ATOM 1293 N N . GLU A 1 173 ? -9.748 3.782 -20.262 1.00 95.56 173 GLU A N 1
ATOM 1294 C CA . GLU A 1 173 ? -10.480 4.844 -19.562 1.00 95.56 173 GLU A CA 1
ATOM 1295 C C . GLU A 1 173 ? -10.904 4.392 -18.153 1.00 95.56 173 GLU A C 1
ATOM 1297 O O . GLU A 1 173 ? -10.806 3.213 -17.811 1.00 95.56 173 GLU A O 1
ATOM 1302 N N . GLY A 1 174 ? -11.350 5.339 -17.320 1.00 95.69 174 GLY A N 1
ATOM 1303 C CA . GLY A 1 174 ? -11.966 5.051 -16.020 1.00 95.69 174 GLY A CA 1
ATOM 1304 C C . GLY A 1 174 ? -11.102 4.208 -15.074 1.00 95.69 174 GLY A C 1
ATOM 1305 O O . GLY A 1 174 ? -9.904 4.459 -14.905 1.00 95.69 174 GLY A O 1
ATOM 1306 N N . ALA A 1 175 ? -11.733 3.221 -14.439 1.00 97.38 175 ALA A N 1
ATOM 1307 C CA . ALA A 1 175 ? -11.109 2.289 -13.508 1.00 97.38 175 ALA A CA 1
ATOM 1308 C C . ALA A 1 175 ? -9.964 1.498 -14.155 1.00 97.38 175 ALA A C 1
ATOM 1310 O O . ALA A 1 175 ? -8.888 1.412 -13.567 1.00 97.38 175 ALA A O 1
ATOM 1311 N N . ASP A 1 176 ? -10.145 1.000 -15.381 1.00 97.56 176 ASP A N 1
ATOM 1312 C CA . ASP A 1 176 ? -9.140 0.177 -16.067 1.00 97.56 176 ASP A CA 1
ATOM 1313 C C . ASP A 1 176 ? -7.853 0.971 -16.321 1.00 97.56 176 ASP A C 1
ATOM 1315 O O . ASP A 1 176 ? -6.752 0.500 -16.033 1.00 97.56 176 ASP A O 1
ATOM 1319 N N . LYS A 1 177 ? -7.981 2.229 -16.766 1.00 97.12 177 LYS A N 1
ATOM 1320 C CA . LYS A 1 177 ? -6.837 3.144 -16.898 1.00 97.12 177 LYS A CA 1
ATOM 1321 C C . LYS A 1 177 ? -6.145 3.370 -15.561 1.00 97.12 177 LYS A C 1
ATOM 1323 O O . LYS A 1 177 ? -4.919 3.347 -15.488 1.00 97.12 177 LYS A O 1
ATOM 1328 N N . PHE A 1 178 ? -6.913 3.635 -14.507 1.00 96.50 178 PHE A N 1
ATOM 1329 C CA . PHE A 1 178 ? -6.367 3.894 -13.179 1.00 96.50 178 PHE A CA 1
ATOM 1330 C C . PHE A 1 178 ? -5.569 2.698 -12.642 1.00 96.50 178 PHE A C 1
ATOM 1332 O O . PHE A 1 178 ? -4.430 2.876 -12.206 1.00 96.50 178 PHE A O 1
ATOM 1339 N N . LEU A 1 179 ? -6.132 1.492 -12.728 1.00 96.62 179 LEU A N 1
ATOM 1340 C CA . LEU A 1 179 ? -5.480 0.254 -12.301 1.00 96.62 179 LEU A CA 1
ATOM 1341 C C . LEU A 1 179 ? -4.216 -0.012 -13.126 1.00 96.62 179 LEU A C 1
ATOM 1343 O O . LEU A 1 179 ? -3.151 -0.270 -12.563 1.00 96.62 179 LEU A O 1
ATOM 1347 N N . LYS A 1 180 ? -4.285 0.186 -14.447 1.00 97.19 180 LYS A N 1
ATOM 1348 C CA . LYS A 1 180 ? -3.135 0.004 -15.337 1.00 97.19 180 LYS A CA 1
ATOM 1349 C C . LYS A 1 180 ? -1.998 0.990 -15.078 1.00 97.19 180 LYS A C 1
ATOM 1351 O O . LYS A 1 180 ? -0.823 0.632 -15.128 1.00 97.19 180 LYS A O 1
ATOM 1356 N N . LEU A 1 181 ? -2.322 2.241 -14.751 1.00 96.19 181 LEU A N 1
ATOM 1357 C CA . LEU A 1 181 ? -1.315 3.221 -14.341 1.00 96.19 181 LEU A CA 1
ATOM 1358 C C . LEU A 1 181 ? -0.641 2.836 -13.019 1.00 96.19 181 LEU A C 1
ATOM 1360 O O . LEU A 1 181 ? 0.529 3.164 -12.819 1.00 96.19 181 LEU A O 1
ATOM 1364 N N . TYR A 1 182 ? -1.344 2.138 -12.126 1.00 94.88 182 TYR A N 1
ATOM 1365 C CA . TYR A 1 182 ? -0.736 1.618 -10.907 1.00 94.88 182 TYR A CA 1
ATOM 1366 C C . TYR A 1 182 ? 0.202 0.437 -11.162 1.00 94.88 182 TYR A C 1
ATOM 1368 O O . TYR A 1 182 ? 1.253 0.391 -10.528 1.00 94.88 182 TYR A O 1
ATOM 1376 N N . GLU A 1 183 ? -0.077 -0.427 -12.145 1.00 95.38 183 GLU A N 1
ATOM 1377 C CA . GLU A 1 183 ? 0.907 -1.422 -12.610 1.00 95.38 183 GLU A CA 1
ATOM 1378 C C . GLU A 1 183 ? 2.202 -0.740 -13.088 1.00 95.38 183 GLU A C 1
ATOM 1380 O O . GLU A 1 183 ? 3.306 -1.165 -12.741 1.00 95.38 183 GLU A O 1
ATOM 1385 N N . ALA A 1 184 ? 2.087 0.364 -13.840 1.00 95.44 184 ALA A N 1
ATOM 1386 C CA . ALA A 1 184 ? 3.252 1.133 -14.285 1.00 95.44 184 ALA A CA 1
ATOM 1387 C C . ALA A 1 184 ? 4.010 1.765 -13.107 1.00 95.44 184 ALA A C 1
ATOM 1389 O O . ALA A 1 184 ? 5.240 1.848 -13.130 1.00 95.44 184 ALA A O 1
ATOM 1390 N N . HIS A 1 185 ? 3.289 2.208 -12.075 1.00 94.38 185 HIS A N 1
ATOM 1391 C CA . HIS A 1 185 ? 3.876 2.766 -10.861 1.00 94.38 185 HIS A CA 1
ATOM 1392 C C . HIS A 1 185 ? 4.639 1.717 -10.052 1.00 94.38 185 HIS A C 1
ATOM 1394 O O . HIS A 1 185 ? 5.775 1.976 -9.655 1.00 94.38 185 HIS A O 1
ATOM 1400 N N . ASP A 1 186 ? 4.071 0.525 -9.884 1.00 93.00 186 ASP A N 1
ATOM 1401 C CA . ASP A 1 186 ? 4.745 -0.590 -9.222 1.00 93.00 186 ASP A CA 1
ATOM 1402 C C . ASP A 1 186 ? 6.008 -0.999 -9.992 1.00 93.00 186 ASP A C 1
ATOM 1404 O O . ASP A 1 186 ? 7.081 -1.132 -9.400 1.00 93.00 186 ASP A O 1
ATOM 1408 N N . ALA A 1 187 ? 5.928 -1.095 -11.325 1.00 92.50 187 ALA A N 1
ATOM 1409 C CA . ALA A 1 187 ? 7.093 -1.355 -12.170 1.00 92.50 187 ALA A CA 1
ATOM 1410 C C . ALA A 1 187 ? 8.169 -0.262 -12.032 1.00 92.50 187 ALA A C 1
ATOM 1412 O O . ALA A 1 187 ? 9.359 -0.572 -11.960 1.00 92.50 187 ALA A O 1
ATOM 1413 N N . TRP A 1 188 ? 7.770 1.012 -11.953 1.00 92.75 188 TRP A N 1
ATOM 1414 C CA . TRP A 1 188 ? 8.688 2.134 -11.743 1.00 92.75 188 TRP A CA 1
ATOM 1415 C C . TRP A 1 188 ? 9.385 2.072 -10.382 1.00 92.75 188 TRP A C 1
ATOM 1417 O O . TRP A 1 188 ? 10.608 2.220 -10.328 1.00 92.75 188 TRP A O 1
ATOM 1427 N N . LEU A 1 189 ? 8.656 1.789 -9.297 1.00 89.25 189 LEU A N 1
ATOM 1428 C CA . LEU A 1 189 ? 9.223 1.679 -7.947 1.00 89.25 189 LEU A CA 1
ATOM 1429 C C . LEU A 1 189 ? 10.343 0.632 -7.860 1.00 89.25 189 LEU A C 1
ATOM 1431 O O . LEU A 1 189 ? 11.297 0.830 -7.110 1.00 89.25 189 LEU A O 1
ATOM 1435 N N . LEU A 1 190 ? 10.268 -0.442 -8.653 1.00 87.88 190 LEU A N 1
ATOM 1436 C CA . LEU A 1 190 ? 11.281 -1.503 -8.680 1.00 87.88 190 LEU A CA 1
ATOM 1437 C C . LEU A 1 190 ? 12.607 -1.085 -9.332 1.00 87.88 190 LEU A C 1
ATOM 1439 O O . LEU A 1 190 ? 13.641 -1.690 -9.050 1.00 87.88 190 LEU A O 1
ATOM 1443 N N . VAL A 1 191 ? 12.598 -0.092 -10.229 1.00 88.56 191 VAL A N 1
ATOM 1444 C CA . VAL A 1 191 ? 13.769 0.230 -11.068 1.00 88.56 191 VAL A CA 1
ATOM 1445 C C . VAL A 1 191 ? 14.193 1.698 -11.037 1.00 88.56 191 VAL A C 1
ATOM 1447 O O . VAL A 1 191 ? 15.245 2.018 -11.594 1.00 88.56 191 VAL A O 1
ATOM 1450 N N . LYS A 1 192 ? 13.438 2.589 -10.378 1.00 88.00 192 LYS A N 1
ATOM 1451 C CA . LYS A 1 192 ? 13.678 4.046 -10.366 1.00 88.00 192 LYS A CA 1
ATOM 1452 C C . LYS A 1 192 ? 15.092 4.452 -9.934 1.00 88.00 192 LYS A C 1
ATOM 1454 O O . LYS A 1 192 ? 15.635 5.398 -10.494 1.00 88.00 192 LYS A O 1
ATOM 1459 N N . ASP A 1 193 ? 15.706 3.712 -9.009 1.00 86.25 193 ASP A N 1
ATOM 1460 C CA . ASP A 1 193 ? 17.065 3.995 -8.514 1.00 86.25 193 ASP A CA 1
ATOM 1461 C C . ASP A 1 193 ? 18.153 3.260 -9.315 1.00 86.25 193 ASP A C 1
ATOM 1463 O O . ASP A 1 193 ? 19.332 3.602 -9.243 1.00 86.25 193 ASP A O 1
ATOM 1467 N N . ALA A 1 194 ? 17.759 2.254 -10.101 1.00 84.94 194 ALA A N 1
ATOM 1468 C CA . ALA A 1 194 ? 18.652 1.466 -10.944 1.00 84.94 194 ALA A CA 1
ATOM 1469 C C . ALA A 1 194 ? 18.808 2.045 -12.359 1.00 84.94 194 ALA A C 1
ATOM 1471 O O . ALA A 1 194 ? 19.668 1.584 -13.106 1.00 84.94 194 ALA A O 1
ATOM 1472 N N . VAL A 1 195 ? 17.976 3.017 -12.748 1.00 85.50 195 VAL A N 1
ATOM 1473 C CA . VAL A 1 195 ? 18.020 3.678 -14.058 1.00 85.50 195 VAL A CA 1
ATOM 1474 C C . VAL A 1 195 ? 18.340 5.163 -13.859 1.00 85.50 195 VAL A C 1
ATOM 1476 O O . VAL A 1 195 ? 17.579 5.870 -13.195 1.00 85.50 195 VAL A O 1
ATOM 1479 N N . PRO A 1 196 ? 19.447 5.681 -14.426 1.00 80.12 196 PRO A N 1
ATOM 1480 C CA . PRO A 1 196 ? 19.858 7.063 -14.209 1.00 80.12 196 PRO A CA 1
ATOM 1481 C C . PRO A 1 196 ? 18.757 8.077 -14.539 1.00 80.12 196 PRO A C 1
ATOM 1483 O O . PRO A 1 196 ? 18.347 8.171 -15.687 1.00 80.12 196 PRO A O 1
ATOM 1486 N N . ARG A 1 197 ? 18.373 8.922 -13.571 1.00 83.62 197 ARG A N 1
ATOM 1487 C CA . ARG A 1 197 ? 17.366 9.999 -13.711 1.00 83.62 197 ARG A CA 1
ATOM 1488 C C . ARG A 1 197 ? 15.915 9.523 -13.838 1.00 83.62 197 ARG A C 1
ATOM 1490 O O . ARG A 1 197 ? 15.043 10.374 -14.029 1.00 83.62 197 ARG A O 1
ATOM 1497 N N . LEU A 1 198 ? 15.636 8.223 -13.731 1.00 85.12 198 LEU A N 1
ATOM 1498 C CA . LEU A 1 198 ? 14.262 7.715 -13.737 1.00 85.12 198 LEU A CA 1
ATOM 1499 C C . LEU A 1 198 ? 13.507 8.089 -12.451 1.00 85.12 198 LEU A C 1
ATOM 1501 O O . LEU A 1 198 ? 12.300 8.309 -12.495 1.00 85.12 198 LEU A O 1
ATOM 1505 N N . ASP A 1 199 ? 14.225 8.265 -11.342 1.00 82.06 199 ASP A N 1
ATOM 1506 C CA . ASP A 1 199 ? 13.750 8.845 -10.079 1.00 82.06 199 ASP A CA 1
ATOM 1507 C C . ASP A 1 199 ? 13.126 10.242 -10.240 1.00 82.06 199 ASP A C 1
ATOM 1509 O O . ASP A 1 199 ? 12.281 10.646 -9.445 1.00 82.06 199 ASP A O 1
ATOM 1513 N N . LYS A 1 200 ? 13.510 10.976 -11.293 1.00 83.38 200 LYS A N 1
ATOM 1514 C CA . LYS A 1 200 ? 13.002 12.324 -11.593 1.00 83.38 200 LYS A CA 1
ATOM 1515 C C . LYS A 1 200 ? 11.728 12.323 -12.427 1.00 83.38 200 LYS A C 1
ATOM 1517 O O . LYS A 1 200 ? 11.199 13.397 -12.714 1.00 83.38 200 LYS A O 1
ATOM 1522 N N . TYR A 1 201 ? 11.277 11.158 -12.881 1.00 82.25 201 TYR A N 1
ATOM 1523 C CA . TYR A 1 201 ? 10.026 11.046 -13.608 1.00 82.25 201 TYR A CA 1
ATOM 1524 C C . TYR A 1 201 ? 8.850 11.031 -12.631 1.00 82.25 201 TYR A C 1
ATOM 1526 O O . TYR A 1 201 ? 8.732 10.137 -11.796 1.00 82.25 201 TYR A O 1
ATOM 1534 N N . ASP A 1 202 ? 7.966 12.020 -12.750 1.00 81.62 202 ASP A N 1
ATOM 1535 C CA . ASP A 1 202 ? 6.829 12.182 -11.847 1.00 81.62 202 ASP A CA 1
ATOM 1536 C C . ASP A 1 202 ? 5.614 11.361 -12.313 1.00 81.62 202 ASP A C 1
ATOM 1538 O O . ASP A 1 202 ? 4.619 11.881 -12.827 1.00 81.62 202 ASP A O 1
ATOM 1542 N N . ILE A 1 203 ? 5.700 10.039 -12.140 1.00 87.00 203 ILE A N 1
ATOM 1543 C CA . ILE A 1 203 ? 4.573 9.129 -12.393 1.00 87.00 203 ILE A CA 1
ATOM 1544 C C . ILE A 1 203 ? 3.381 9.415 -11.461 1.00 87.00 203 ILE A C 1
ATOM 1546 O O . ILE A 1 203 ? 2.224 9.246 -11.856 1.00 87.00 203 ILE A O 1
ATOM 1550 N N . ASN A 1 204 ? 3.643 9.956 -10.265 1.00 84.88 204 ASN A N 1
ATOM 1551 C CA . ASN A 1 204 ? 2.614 10.341 -9.300 1.00 84.88 204 ASN A CA 1
ATOM 1552 C C . ASN A 1 204 ? 1.706 11.451 -9.842 1.00 84.88 204 ASN A C 1
ATOM 1554 O O . ASN A 1 204 ? 0.503 11.438 -9.585 1.00 84.88 204 ASN A O 1
ATOM 1558 N N . GLN A 1 205 ? 2.230 12.384 -10.641 1.00 86.44 205 GLN A N 1
ATOM 1559 C CA . GLN A 1 205 ? 1.404 13.404 -11.289 1.00 86.44 205 GLN A CA 1
ATOM 1560 C C . GLN A 1 205 ? 0.400 12.808 -12.292 1.00 86.44 205 GLN A C 1
ATOM 1562 O O . GLN A 1 205 ? -0.730 13.300 -12.409 1.00 86.44 205 GLN A O 1
ATOM 1567 N N . ILE A 1 206 ? 0.790 11.757 -13.021 1.00 89.69 206 ILE A N 1
ATOM 1568 C CA . ILE A 1 206 ? -0.094 11.066 -13.974 1.00 89.69 206 ILE A CA 1
ATOM 1569 C C . ILE A 1 206 ? -1.189 10.322 -13.211 1.00 89.69 206 ILE A C 1
ATOM 1571 O O . ILE A 1 206 ? -2.369 10.504 -13.514 1.00 89.69 206 ILE A O 1
ATOM 1575 N N . LEU A 1 207 ? -0.813 9.579 -12.165 1.00 90.81 207 LEU A N 1
ATOM 1576 C CA . LEU A 1 207 ? -1.757 8.912 -11.267 1.00 90.81 207 LEU A CA 1
ATOM 1577 C C . LEU A 1 207 ? -2.737 9.893 -10.625 1.00 90.81 207 LEU A C 1
ATOM 1579 O O . LEU A 1 207 ? -3.940 9.647 -10.610 1.00 90.81 207 LEU A O 1
ATOM 1583 N N . PHE A 1 208 ? -2.245 11.033 -10.137 1.00 89.50 208 PHE A N 1
ATOM 1584 C CA . PHE A 1 208 ? -3.094 12.053 -9.533 1.00 89.50 208 PHE A CA 1
ATOM 1585 C C . PHE A 1 208 ? -4.114 12.603 -10.532 1.00 89.50 208 PHE A C 1
ATOM 1587 O O . PHE A 1 208 ? -5.271 12.795 -10.169 1.00 89.50 208 PHE A O 1
ATOM 1594 N N . SER A 1 209 ? -3.705 12.829 -11.784 1.00 90.69 209 SER A N 1
ATOM 1595 C CA . SER A 1 209 ? -4.612 13.284 -12.846 1.00 90.69 209 SER A CA 1
ATOM 1596 C C . SER A 1 209 ? -5.688 12.230 -13.139 1.00 90.69 209 SER A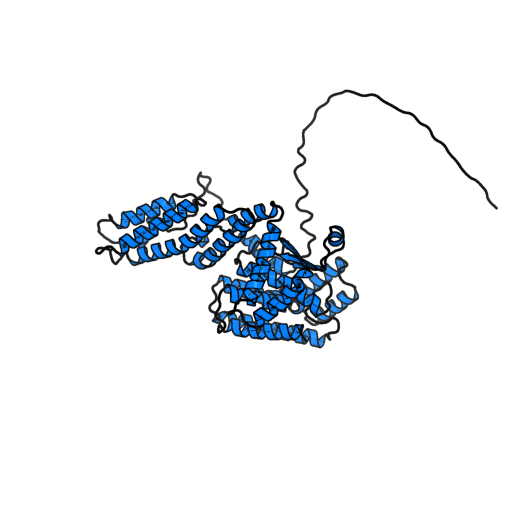 C 1
ATOM 1598 O O . SER A 1 209 ? -6.871 12.561 -13.146 1.00 90.69 209 SER A O 1
ATOM 1600 N N . SER A 1 210 ? -5.292 10.959 -13.261 1.00 93.31 210 SER A N 1
ATOM 1601 C CA . SER A 1 210 ? -6.218 9.833 -13.448 1.00 93.31 210 SER A CA 1
ATOM 1602 C C . SER A 1 210 ? -7.195 9.678 -12.276 1.00 93.31 210 SER A C 1
ATOM 1604 O O . SER A 1 210 ? -8.388 9.490 -12.478 1.00 93.31 210 SER A O 1
ATOM 1606 N N . LEU A 1 211 ? -6.743 9.875 -11.034 1.00 91.94 211 LEU A N 1
ATOM 1607 C CA . LEU A 1 211 ? -7.618 9.846 -9.860 1.0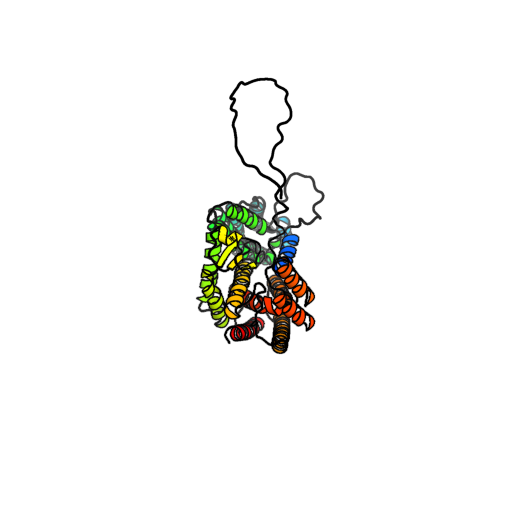0 91.94 211 LEU A CA 1
ATOM 1608 C C . LEU A 1 211 ? -8.682 10.961 -9.881 1.00 91.94 211 LEU A C 1
ATOM 1610 O O . LEU A 1 211 ? -9.782 10.766 -9.364 1.00 91.94 211 LEU A O 1
ATOM 1614 N N . GLN A 1 212 ? -8.383 12.135 -10.452 1.00 91.38 212 GLN A N 1
ATOM 1615 C CA . GLN A 1 212 ? -9.392 13.191 -10.630 1.00 91.38 212 GLN A CA 1
ATOM 1616 C C . GLN A 1 212 ? -10.416 12.822 -11.711 1.00 91.38 212 GLN A C 1
ATOM 1618 O O . GLN A 1 212 ? -11.607 13.084 -11.528 1.00 91.38 212 GLN A O 1
ATOM 1623 N N . GLU A 1 213 ? -9.971 12.196 -12.806 1.00 92.12 213 GLU A N 1
ATOM 1624 C CA . GLU A 1 213 ? -10.850 11.648 -13.850 1.00 92.12 213 GLU A CA 1
ATOM 1625 C C . GLU A 1 213 ? -11.781 10.579 -13.252 1.00 92.12 213 GLU A C 1
ATOM 1627 O O . GLU A 1 213 ? -13.000 10.693 -13.371 1.00 92.12 213 GLU A O 1
ATOM 1632 N N . LEU A 1 214 ? -11.218 9.628 -12.496 1.00 94.38 214 LEU A N 1
ATOM 1633 C CA . LEU A 1 214 ? -11.935 8.551 -11.808 1.00 94.38 214 LEU A CA 1
ATOM 1634 C C . LEU A 1 214 ? -13.039 9.080 -10.882 1.00 94.38 214 LEU A C 1
ATOM 1636 O O . LEU A 1 214 ? -14.167 8.599 -10.910 1.00 94.38 214 LEU A O 1
ATOM 1640 N N . ARG A 1 215 ? -12.734 10.104 -10.077 1.00 91.12 215 ARG A N 1
ATOM 1641 C CA . ARG A 1 215 ? -13.696 10.723 -9.144 1.00 91.12 215 ARG A CA 1
ATOM 1642 C C . ARG A 1 215 ? -14.804 11.510 -9.837 1.00 91.12 215 ARG A C 1
ATOM 1644 O O . ARG A 1 215 ? -15.824 11.794 -9.215 1.00 91.12 215 ARG A O 1
ATOM 1651 N N . SER A 1 216 ? -14.585 11.907 -11.087 1.00 91.25 216 SER A N 1
ATOM 1652 C CA . SER A 1 216 ? -15.559 12.660 -11.880 1.00 91.25 216 SER A CA 1
ATOM 1653 C C . SER A 1 216 ? -16.497 11.744 -12.673 1.00 91.25 216 SER A C 1
ATOM 1655 O O . SER A 1 216 ? -17.520 12.213 -13.170 1.00 91.25 216 SER A O 1
ATOM 1657 N N . ALA A 1 217 ? -16.166 10.454 -12.791 1.00 93.56 217 ALA A N 1
ATOM 1658 C CA . ALA A 1 217 ? -16.928 9.461 -13.534 1.00 93.56 217 ALA A CA 1
ATOM 1659 C C . ALA A 1 217 ? -17.794 8.603 -12.582 1.00 93.56 217 ALA A C 1
ATOM 1661 O O . ALA A 1 217 ? -17.252 7.932 -11.700 1.00 93.56 217 ALA A O 1
ATOM 1662 N N . PRO A 1 218 ? -19.135 8.600 -12.728 1.00 93.56 218 PRO A N 1
ATOM 1663 C CA . PRO A 1 218 ? -20.013 7.804 -11.869 1.00 93.56 218 PRO A CA 1
ATOM 1664 C C . PRO A 1 218 ? -19.710 6.301 -11.951 1.00 93.56 218 PRO A C 1
ATOM 1666 O O . PRO A 1 218 ? -19.646 5.753 -13.049 1.00 93.56 218 PRO A O 1
ATOM 1669 N N . GLY A 1 219 ? -19.576 5.625 -10.807 1.00 95.06 219 GLY A N 1
ATOM 1670 C CA . GLY A 1 219 ? -19.379 4.172 -10.733 1.00 95.06 219 GLY A CA 1
ATOM 1671 C C . GLY A 1 219 ? -17.932 3.697 -10.915 1.00 95.06 219 GLY A C 1
ATOM 1672 O O . GLY A 1 219 ? -17.626 2.549 -10.607 1.00 95.06 219 GLY A O 1
ATOM 1673 N N . GLU A 1 220 ? -17.023 4.541 -11.413 1.00 97.19 220 GLU A N 1
ATOM 1674 C CA . GLU A 1 220 ? -15.638 4.127 -11.681 1.00 97.19 220 GLU A CA 1
ATOM 1675 C C . GLU A 1 220 ? -14.818 3.971 -10.398 1.00 97.19 220 GLU A C 1
ATOM 1677 O O . GLU A 1 220 ? -13.962 3.096 -10.293 1.00 97.19 220 GLU A O 1
ATOM 1682 N N . THR A 1 221 ? -15.107 4.790 -9.388 1.00 96.31 221 THR A N 1
ATOM 1683 C CA . THR A 1 221 ? -14.465 4.662 -8.078 1.00 96.31 221 THR A CA 1
ATOM 1684 C C . THR A 1 221 ? -14.869 3.355 -7.397 1.00 96.31 221 THR A C 1
ATOM 1686 O O . THR A 1 221 ? -14.019 2.664 -6.843 1.00 96.31 221 THR A O 1
ATOM 1689 N N . GLU A 1 222 ? -16.148 2.995 -7.468 1.00 95.69 222 GLU A N 1
ATOM 1690 C CA . GLU A 1 222 ? -16.706 1.770 -6.905 1.00 95.69 222 GLU A CA 1
ATOM 1691 C C . GLU A 1 222 ? -16.066 0.532 -7.540 1.00 95.69 222 GLU A C 1
ATOM 1693 O O . GLU A 1 222 ? -15.615 -0.345 -6.809 1.00 95.69 222 GLU A O 1
ATOM 1698 N N . LYS A 1 223 ? -15.894 0.514 -8.870 1.00 97.62 223 LYS A N 1
ATOM 1699 C CA . LYS A 1 223 ? -15.168 -0.559 -9.574 1.00 97.62 223 LYS A CA 1
ATOM 1700 C C . LYS A 1 223 ? -13.740 -0.747 -9.062 1.00 97.62 223 LYS A C 1
ATOM 1702 O O . LYS A 1 223 ? -13.291 -1.877 -8.901 1.00 97.62 223 LYS A O 1
ATOM 1707 N N . VAL A 1 224 ? -13.017 0.345 -8.794 1.00 97.69 224 VAL A N 1
ATOM 1708 C CA . VAL A 1 224 ? -11.663 0.255 -8.223 1.00 97.69 224 VAL A CA 1
ATOM 1709 C C . VAL A 1 224 ? -11.714 -0.322 -6.810 1.00 97.69 224 VAL A C 1
ATOM 1711 O O . VAL A 1 224 ? -10.917 -1.191 -6.486 1.00 97.69 224 VAL A O 1
ATOM 1714 N N . LEU A 1 225 ? -12.657 0.104 -5.966 1.00 97.25 225 LEU A N 1
ATOM 1715 C CA . LEU A 1 225 ? -12.793 -0.437 -4.607 1.00 97.25 225 LEU A CA 1
ATOM 1716 C C . LEU A 1 225 ? -13.165 -1.931 -4.612 1.00 97.25 225 LEU A C 1
ATOM 1718 O O . LEU A 1 225 ? -12.620 -2.694 -3.817 1.00 97.25 225 LEU A O 1
ATOM 1722 N N . GLU A 1 226 ? -14.043 -2.355 -5.524 1.00 97.44 226 GLU A N 1
ATOM 1723 C CA . GLU A 1 226 ? -14.370 -3.768 -5.758 1.00 97.44 226 GLU A CA 1
ATOM 1724 C C . GLU A 1 226 ? -13.139 -4.561 -6.210 1.00 97.44 226 GLU A C 1
ATOM 1726 O O . GLU A 1 226 ? -12.895 -5.658 -5.705 1.00 97.44 226 GLU A O 1
ATOM 1731 N N . HIS A 1 227 ? -12.326 -3.990 -7.104 1.00 97.69 227 HIS A N 1
ATOM 1732 C CA . HIS A 1 227 ? -11.066 -4.591 -7.530 1.00 97.69 227 HIS A CA 1
ATOM 1733 C C . HIS A 1 227 ? -10.085 -4.768 -6.361 1.00 97.69 227 HIS A C 1
ATOM 1735 O O . HIS A 1 227 ? -9.525 -5.846 -6.206 1.00 97.69 227 HIS A O 1
ATOM 1741 N N . GLU A 1 228 ? -9.910 -3.767 -5.493 1.00 97.00 228 GLU A N 1
ATOM 1742 C CA . GLU A 1 228 ? -9.010 -3.880 -4.332 1.00 97.00 228 GLU A CA 1
ATOM 1743 C C . GLU A 1 228 ? -9.461 -4.980 -3.353 1.00 97.00 228 GLU A C 1
ATOM 1745 O O . GLU A 1 228 ? -8.636 -5.726 -2.823 1.00 97.00 228 GLU A O 1
ATOM 1750 N N . LEU A 1 229 ? -10.773 -5.124 -3.127 1.00 98.12 229 LEU A N 1
ATOM 1751 C CA . LEU A 1 229 ? -11.316 -6.225 -2.324 1.00 98.12 229 LEU A CA 1
ATOM 1752 C C . LEU A 1 229 ? -11.065 -7.585 -2.984 1.00 98.12 229 LEU A C 1
ATOM 1754 O O . LEU A 1 229 ? -10.676 -8.535 -2.301 1.00 98.12 229 LEU A O 1
ATOM 1758 N N . ALA A 1 230 ? -11.246 -7.675 -4.304 1.00 98.19 230 ALA A N 1
ATOM 1759 C CA . ALA A 1 230 ? -10.935 -8.879 -5.063 1.00 98.19 230 ALA A CA 1
ATOM 1760 C C . ALA A 1 230 ? -9.441 -9.231 -4.975 1.00 98.19 230 ALA A C 1
ATOM 1762 O O . ALA A 1 230 ? -9.109 -10.391 -4.761 1.00 98.19 230 ALA A O 1
ATOM 1763 N N . GLN A 1 231 ? -8.540 -8.246 -5.019 1.00 98.00 231 GLN A N 1
ATOM 1764 C CA . GLN A 1 231 ? -7.104 -8.474 -4.842 1.00 98.00 231 GLN A CA 1
ATOM 1765 C C . GLN A 1 231 ? -6.763 -9.004 -3.443 1.00 98.00 231 GLN A C 1
ATOM 1767 O O . GLN A 1 231 ? -5.965 -9.930 -3.317 1.00 98.00 231 GLN A O 1
ATOM 1772 N N . LEU A 1 232 ? -7.378 -8.482 -2.375 1.00 98.44 232 LEU A N 1
ATOM 1773 C CA . LEU A 1 232 ? -7.198 -9.057 -1.032 1.00 98.44 232 LEU A CA 1
ATOM 1774 C C . LEU A 1 232 ? -7.697 -10.511 -0.964 1.00 98.44 232 LEU A C 1
ATOM 1776 O O . LEU A 1 232 ? -7.058 -11.358 -0.339 1.00 98.44 232 LEU A O 1
ATOM 1780 N N . GLN A 1 233 ? -8.807 -10.815 -1.637 1.00 98.44 233 GLN A N 1
ATOM 1781 C 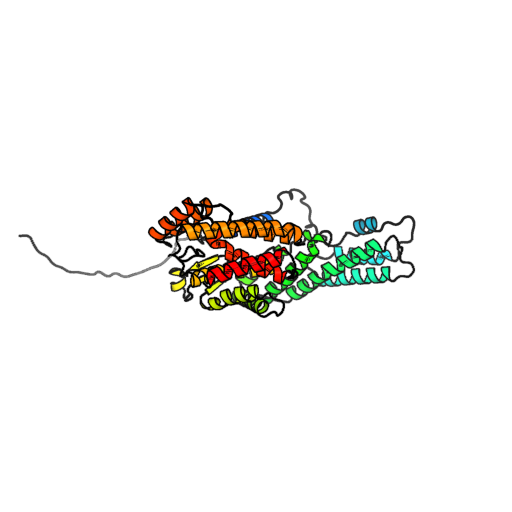CA . GLN A 1 233 ? -9.345 -12.170 -1.753 1.00 98.44 233 GLN A CA 1
ATOM 1782 C C . GLN A 1 233 ? -8.427 -13.100 -2.570 1.00 98.44 233 GLN A C 1
ATOM 1784 O O . GLN A 1 233 ? -8.290 -14.275 -2.228 1.00 98.44 233 GLN A O 1
ATOM 1789 N N . GLU A 1 234 ? -7.780 -12.594 -3.620 1.00 98.12 234 GLU A N 1
ATOM 1790 C CA . GLU A 1 234 ? -6.771 -13.322 -4.398 1.00 98.12 234 GLU A CA 1
ATOM 1791 C C . GLU A 1 234 ? -5.539 -13.638 -3.551 1.00 98.12 234 GLU A C 1
ATOM 1793 O O . GLU A 1 234 ? -5.129 -14.796 -3.509 1.00 98.12 234 GLU A O 1
ATOM 1798 N N . ILE A 1 235 ? -5.017 -12.664 -2.793 1.00 97.81 235 ILE A N 1
ATOM 1799 C CA . ILE A 1 235 ? -3.915 -12.895 -1.844 1.00 97.81 235 ILE A CA 1
ATOM 1800 C C . ILE A 1 235 ? -4.303 -13.986 -0.844 1.00 97.81 235 ILE A C 1
ATOM 1802 O O . ILE A 1 235 ? -3.511 -14.882 -0.569 1.00 97.81 235 ILE A O 1
ATOM 1806 N N . MET A 1 236 ? -5.525 -13.952 -0.306 1.00 98.19 236 MET A N 1
ATOM 1807 C CA . MET A 1 236 ? -5.993 -14.982 0.624 1.00 98.19 236 MET A CA 1
ATOM 1808 C C . MET A 1 236 ? -6.017 -16.383 -0.005 1.00 98.19 236 MET A C 1
ATOM 1810 O O . MET A 1 236 ? -5.754 -17.367 0.683 1.00 98.19 236 MET A O 1
ATOM 1814 N N . ASN A 1 237 ? -6.326 -16.482 -1.296 1.00 97.75 237 ASN A N 1
ATOM 1815 C CA . ASN A 1 237 ? -6.457 -17.754 -2.005 1.00 97.75 237 ASN A CA 1
ATOM 1816 C C . ASN A 1 237 ? -5.151 -18.247 -2.645 1.00 97.75 237 ASN A C 1
ATOM 1818 O O . ASN A 1 237 ? -5.108 -19.380 -3.127 1.00 97.75 237 ASN A O 1
ATOM 1822 N N . ASP A 1 238 ? -4.102 -17.427 -2.665 1.00 96.94 238 ASP A N 1
ATOM 1823 C CA . ASP A 1 238 ? -2.798 -17.820 -3.185 1.00 96.94 238 ASP A CA 1
ATOM 1824 C C . ASP A 1 238 ? -2.182 -18.934 -2.310 1.00 96.94 238 ASP A C 1
ATOM 1826 O O . ASP A 1 238 ? -2.167 -18.881 -1.071 1.00 96.94 238 ASP A O 1
ATOM 1830 N N . GLY A 1 239 ? -1.687 -19.984 -2.972 1.00 95.12 239 GLY A N 1
ATOM 1831 C CA . GLY A 1 239 ? -1.037 -21.125 -2.331 1.00 95.12 239 GLY A CA 1
ATOM 1832 C C . GLY A 1 239 ? 0.237 -20.735 -1.582 1.00 95.12 239 GLY A C 1
ATOM 1833 O O . GLY A 1 239 ? 0.521 -21.324 -0.536 1.00 95.12 239 GLY A O 1
ATOM 1834 N N . ASP A 1 240 ? 0.931 -19.698 -2.055 1.00 94.81 240 ASP A N 1
ATOM 1835 C CA . ASP A 1 240 ? 2.165 -19.177 -1.466 1.00 94.81 240 ASP A CA 1
ATOM 1836 C C . ASP A 1 240 ? 1.907 -18.180 -0.319 1.00 94.81 240 ASP A C 1
ATOM 1838 O O . ASP A 1 240 ? 2.852 -17.706 0.318 1.00 94.81 240 ASP A O 1
ATOM 1842 N N . THR A 1 241 ? 0.647 -17.862 -0.002 1.00 97.12 241 THR A N 1
ATOM 1843 C CA . THR A 1 241 ? 0.307 -16.998 1.138 1.00 97.12 241 THR A CA 1
ATOM 1844 C C . THR A 1 241 ? 0.438 -17.755 2.462 1.00 97.12 241 THR A C 1
ATOM 1846 O O . THR A 1 241 ? -0.136 -18.838 2.607 1.00 97.12 241 THR A O 1
ATOM 1849 N N . PRO A 1 242 ? 1.146 -17.215 3.477 1.00 97.81 242 PRO A N 1
ATOM 1850 C CA . PRO A 1 242 ? 1.230 -17.861 4.781 1.00 97.81 242 PRO A CA 1
ATOM 1851 C C . PRO A 1 242 ? -0.130 -18.028 5.450 1.00 97.81 242 PRO A C 1
ATOM 1853 O O . PRO A 1 242 ? -1.017 -17.183 5.333 1.00 97.81 242 PRO A O 1
ATOM 1856 N N . GLU A 1 243 ? -0.263 -19.086 6.244 1.00 98.00 243 GLU A N 1
ATOM 1857 C CA . GLU A 1 243 ? -1.532 -19.442 6.877 1.00 98.00 243 GLU A CA 1
ATOM 1858 C C . GLU A 1 243 ? -2.105 -18.325 7.758 1.00 98.00 243 GLU A C 1
ATOM 1860 O O . GLU A 1 243 ? -3.291 -18.016 7.683 1.00 98.00 243 GLU A O 1
ATOM 1865 N N . ILE A 1 244 ? -1.263 -17.662 8.554 1.00 98.31 244 ILE A N 1
ATOM 1866 C CA . ILE A 1 244 ? -1.710 -16.537 9.380 1.00 98.31 244 ILE A CA 1
ATOM 1867 C C . ILE A 1 244 ? -2.173 -15.340 8.537 1.00 98.31 244 ILE A C 1
ATOM 1869 O O . ILE A 1 244 ? -3.125 -14.657 8.906 1.00 98.31 244 ILE A O 1
ATOM 1873 N N . THR A 1 245 ? -1.564 -15.106 7.371 1.00 98.50 245 THR A N 1
ATOM 1874 C CA . THR A 1 245 ? -2.025 -14.070 6.438 1.00 98.50 245 THR A CA 1
ATOM 1875 C C . THR A 1 245 ? -3.395 -14.424 5.867 1.00 98.50 245 THR A C 1
ATOM 1877 O O . THR A 1 245 ? -4.258 -13.551 5.820 1.00 98.50 245 THR A O 1
ATOM 1880 N N . ARG A 1 246 ? -3.638 -15.697 5.522 1.00 98.62 246 ARG A N 1
ATOM 1881 C CA . ARG A 1 246 ? -4.965 -16.162 5.087 1.00 98.62 246 ARG A CA 1
ATOM 1882 C C . ARG A 1 246 ? -6.019 -15.982 6.173 1.00 98.62 246 ARG A C 1
ATOM 1884 O O . ARG A 1 246 ? -7.072 -15.426 5.896 1.00 98.62 246 ARG A O 1
ATOM 1891 N N . LYS A 1 247 ? -5.719 -16.371 7.415 1.00 98.44 247 LYS A N 1
ATOM 1892 C CA . LYS A 1 247 ? -6.626 -16.185 8.562 1.00 98.44 247 LYS A CA 1
ATOM 1893 C C . LYS A 1 247 ? -6.963 -14.716 8.811 1.00 98.44 247 LYS A C 1
ATOM 1895 O O . LYS A 1 247 ? -8.132 -14.384 8.971 1.00 98.44 247 LYS A O 1
ATOM 1900 N N . ALA A 1 248 ? -5.957 -13.840 8.804 1.00 98.12 248 ALA A N 1
ATOM 1901 C CA . ALA A 1 248 ? -6.161 -12.405 8.976 1.00 98.12 248 ALA A CA 1
ATOM 1902 C C . ALA A 1 248 ? -7.002 -11.802 7.838 1.00 98.12 248 ALA A C 1
ATOM 1904 O O . ALA A 1 248 ? -7.869 -10.969 8.092 1.00 98.12 248 ALA A O 1
ATOM 1905 N N . LEU A 1 249 ? -6.777 -12.232 6.592 1.00 98.56 249 LEU A N 1
ATOM 1906 C CA . LEU A 1 249 ? -7.581 -11.807 5.446 1.00 98.56 249 LEU A CA 1
ATOM 1907 C C . LEU A 1 249 ? -9.020 -12.327 5.523 1.00 98.56 249 LEU A C 1
ATOM 1909 O O . LEU A 1 249 ? -9.945 -11.560 5.283 1.00 98.56 249 LEU A O 1
ATOM 1913 N N . GLN A 1 250 ? -9.221 -13.585 5.916 1.00 98.44 250 GLN A N 1
ATOM 1914 C CA . GLN A 1 250 ? -10.553 -14.168 6.076 1.00 98.44 250 GLN A CA 1
ATOM 1915 C C . GLN A 1 250 ? -11.350 -13.388 7.120 1.00 98.44 250 GLN A C 1
ATOM 1917 O O . GLN A 1 250 ? -12.458 -12.939 6.846 1.00 98.44 250 GLN A O 1
ATOM 1922 N N . GLU A 1 251 ? -10.733 -13.145 8.278 1.00 96.75 251 GLU A N 1
ATOM 1923 C CA . GLU A 1 251 ? -11.309 -12.366 9.371 1.00 96.75 251 GLU A CA 1
ATOM 1924 C C . GLU A 1 251 ? -11.804 -10.984 8.897 1.00 96.75 251 GLU A C 1
ATOM 1926 O O . GLU A 1 251 ? -12.924 -10.573 9.216 1.00 96.75 251 GLU A O 1
ATOM 1931 N N . ILE A 1 252 ? -10.988 -10.242 8.140 1.00 96.94 252 ILE A N 1
ATOM 1932 C CA . ILE A 1 252 ? -11.385 -8.903 7.684 1.00 96.94 252 ILE A CA 1
ATOM 1933 C C . ILE A 1 252 ? -12.403 -8.954 6.534 1.00 96.94 252 ILE A C 1
ATOM 1935 O O . ILE A 1 252 ? -13.301 -8.111 6.487 1.00 96.94 252 ILE A O 1
ATOM 1939 N N . LEU A 1 253 ? -12.299 -9.935 5.628 1.00 98.00 253 LEU A N 1
ATOM 1940 C CA . LEU A 1 253 ? -13.182 -10.067 4.465 1.00 98.00 253 LEU A CA 1
ATOM 1941 C C . LEU A 1 253 ? -14.587 -10.551 4.853 1.00 98.00 253 LEU A C 1
ATOM 1943 O O . LEU A 1 253 ? -15.567 -10.096 4.261 1.00 98.00 253 LEU A O 1
ATOM 1947 N N . ASP A 1 254 ? -14.715 -11.349 5.916 1.00 97.31 254 ASP A N 1
ATOM 1948 C CA . ASP A 1 254 ? -16.004 -11.789 6.477 1.00 97.31 254 ASP A CA 1
ATOM 1949 C C . ASP A 1 254 ? -16.889 -10.627 6.964 1.00 97.31 254 ASP A C 1
ATOM 1951 O O . ASP A 1 254 ? -18.094 -10.789 7.168 1.00 97.31 254 ASP A O 1
ATOM 1955 N N . ASN A 1 255 ? -16.308 -9.437 7.141 1.00 96.62 255 ASN A N 1
ATOM 1956 C CA . ASN A 1 255 ? -17.004 -8.241 7.601 1.00 96.62 255 ASN A CA 1
ATOM 1957 C C . ASN A 1 255 ? -17.329 -7.235 6.483 1.00 96.62 255 ASN A C 1
ATOM 1959 O O . ASN A 1 255 ? -17.953 -6.209 6.763 1.00 96.62 255 ASN A O 1
ATOM 1963 N N . VAL A 1 256 ? -16.959 -7.504 5.225 1.00 95.94 256 VAL A N 1
ATOM 1964 C CA . VAL A 1 256 ? -17.143 -6.565 4.096 1.00 95.94 256 VAL A CA 1
ATOM 1965 C C . VAL A 1 256 ? -18.611 -6.199 3.876 1.00 95.94 256 VAL A C 1
ATOM 1967 O O . VAL A 1 256 ? -18.924 -5.042 3.612 1.00 95.94 256 VAL A O 1
ATOM 1970 N N . ASN A 1 257 ? -19.540 -7.132 4.087 1.00 96.50 257 ASN A N 1
ATOM 1971 C CA . ASN A 1 257 ? -20.980 -6.870 3.976 1.00 96.50 257 ASN A CA 1
ATOM 1972 C C . ASN A 1 257 ? -21.536 -5.909 5.049 1.00 96.50 257 ASN A C 1
ATOM 1974 O O . ASN A 1 257 ? -22.694 -5.504 4.965 1.00 96.50 257 ASN A O 1
ATOM 1978 N N . LYS A 1 258 ? -20.745 -5.555 6.070 1.00 97.12 258 LYS A N 1
ATOM 1979 C CA . LYS A 1 258 ? -21.103 -4.582 7.116 1.00 97.12 258 LYS A CA 1
ATOM 1980 C C . LYS A 1 258 ? -20.562 -3.183 6.819 1.00 97.12 258 LYS A C 1
ATOM 1982 O O . LYS A 1 258 ? -20.729 -2.294 7.662 1.00 97.12 258 LYS A O 1
ATOM 1987 N N . ILE A 1 259 ? -19.891 -2.993 5.682 1.00 97.19 259 ILE A N 1
ATOM 1988 C CA . ILE A 1 259 ? -19.102 -1.804 5.373 1.00 97.19 259 ILE A CA 1
ATOM 1989 C C . ILE A 1 259 ? -19.602 -1.135 4.095 1.00 97.19 259 ILE A C 1
ATOM 1991 O O . ILE A 1 259 ? -19.689 -1.752 3.041 1.00 97.19 259 ILE A O 1
ATOM 1995 N N . HIS A 1 260 ? -19.808 0.174 4.176 1.00 96.75 260 HIS A N 1
ATOM 1996 C CA . HIS A 1 260 ? -19.876 1.047 3.016 1.00 96.75 260 HIS A CA 1
ATOM 1997 C C . HIS A 1 260 ? -18.491 1.658 2.743 1.00 96.75 260 HIS A C 1
ATOM 1999 O O . HIS A 1 260 ? -17.907 2.306 3.619 1.00 96.75 260 HIS A O 1
ATOM 2005 N N . MET A 1 261 ? -17.943 1.455 1.543 1.00 95.94 261 MET A N 1
ATOM 2006 C CA . MET A 1 261 ? -16.601 1.925 1.180 1.00 95.94 261 MET A CA 1
ATOM 2007 C C . MET A 1 261 ? -16.623 3.236 0.388 1.00 95.94 261 MET A C 1
ATOM 2009 O O . MET A 1 261 ? -17.483 3.444 -0.456 1.00 95.94 261 MET A O 1
ATOM 2013 N N . ASN A 1 262 ? -15.639 4.107 0.635 1.00 93.88 262 ASN A N 1
ATOM 2014 C CA . ASN A 1 262 ? -15.470 5.385 -0.067 1.00 93.88 262 ASN A CA 1
ATOM 2015 C C . ASN A 1 262 ? -14.003 5.658 -0.425 1.00 93.88 262 ASN A C 1
ATOM 2017 O O . ASN A 1 262 ? -13.114 5.405 0.385 1.00 93.88 262 ASN A O 1
ATOM 2021 N N . ALA A 1 263 ? -13.732 6.296 -1.570 1.00 91.25 263 ALA A N 1
ATOM 2022 C CA . ALA A 1 263 ? -12.370 6.679 -1.971 1.00 91.25 263 ALA A CA 1
ATOM 2023 C C . ALA A 1 263 ? -11.924 8.053 -1.429 1.00 91.25 263 ALA A C 1
ATOM 2025 O O . ALA A 1 263 ? -11.729 9.030 -2.170 1.00 91.25 263 ALA A O 1
ATOM 2026 N N . MET A 1 264 ? -11.757 8.135 -0.111 1.00 87.12 264 MET A N 1
ATOM 2027 C CA . MET A 1 264 ? -11.381 9.353 0.616 1.00 87.12 264 MET A CA 1
ATOM 2028 C C . MET A 1 264 ? -10.108 9.159 1.452 1.00 87.12 264 MET A C 1
ATOM 2030 O O . MET A 1 264 ? -9.408 8.159 1.343 1.00 87.12 264 MET A O 1
ATOM 2034 N N . LEU A 1 265 ? -9.774 10.146 2.290 1.00 84.31 265 LEU A N 1
ATOM 2035 C CA . LEU A 1 265 ? -8.711 9.981 3.283 1.00 84.31 265 LEU A CA 1
ATOM 2036 C C . LEU A 1 265 ? -9.002 8.759 4.172 1.00 84.31 265 LEU A C 1
ATOM 2038 O O . LEU A 1 265 ? -10.153 8.641 4.595 1.00 84.31 265 LEU A O 1
ATOM 2042 N N . PRO A 1 266 ? -7.994 7.926 4.502 1.00 88.38 266 PRO A N 1
ATOM 2043 C CA . PRO A 1 266 ? -8.214 6.632 5.148 1.00 88.38 266 PRO A CA 1
ATOM 2044 C C . PRO A 1 266 ? -8.990 6.737 6.462 1.00 88.38 266 PRO A C 1
ATOM 2046 O O . PRO A 1 266 ? -8.903 7.753 7.160 1.00 88.38 266 PRO A O 1
ATOM 2049 N N . GLY A 1 267 ? -9.737 5.708 6.827 1.00 90.69 267 GLY A N 1
ATOM 2050 C CA . GLY A 1 267 ? -10.315 5.617 8.164 1.00 90.69 267 GLY A CA 1
ATOM 2051 C C . GLY A 1 267 ? -11.551 4.738 8.219 1.00 90.69 267 GLY A C 1
ATOM 2052 O O . GLY A 1 267 ? -12.441 4.876 7.380 1.00 90.69 267 GLY A O 1
ATOM 2053 N N . ALA A 1 268 ? -11.649 3.923 9.260 1.00 92.69 268 ALA A N 1
ATOM 2054 C CA . ALA A 1 268 ? -12.863 3.214 9.639 1.00 92.69 268 ALA A CA 1
ATOM 2055 C C . ALA A 1 268 ? -13.661 3.977 10.710 1.00 92.69 268 ALA A C 1
ATOM 2057 O O . ALA A 1 268 ? -13.106 4.637 11.593 1.00 92.69 268 ALA A O 1
ATOM 2058 N N . ARG A 1 269 ? -14.993 3.904 10.638 1.00 93.06 269 ARG A N 1
ATOM 2059 C CA . ARG A 1 269 ? -15.899 4.464 11.654 1.00 93.06 269 ARG A CA 1
ATOM 2060 C C . ARG A 1 269 ? -17.291 3.860 11.564 1.00 93.06 269 ARG A C 1
ATOM 2062 O O . ARG A 1 269 ? -17.677 3.331 10.531 1.00 93.06 269 ARG A O 1
ATOM 2069 N N . PHE A 1 270 ? -18.079 4.050 12.615 1.00 92.62 270 PHE A N 1
ATOM 2070 C CA . PHE A 1 270 ? -19.518 3.813 12.562 1.00 92.62 270 PHE A CA 1
ATOM 2071 C C . PHE A 1 270 ? -20.205 4.774 11.586 1.00 92.62 270 PHE A C 1
ATOM 2073 O O . PHE A 1 270 ? -19.844 5.958 11.484 1.00 92.62 270 PHE A O 1
ATOM 2080 N N . THR A 1 271 ? -21.224 4.260 10.907 1.00 93.81 271 THR A N 1
ATOM 2081 C CA . THR A 1 271 ? -22.135 5.047 10.077 1.00 93.81 271 THR A CA 1
ATOM 2082 C C . THR A 1 271 ? -22.904 6.033 10.951 1.00 93.81 271 THR A C 1
ATOM 2084 O O . THR A 1 271 ? -23.505 5.662 11.965 1.00 93.81 271 THR A O 1
ATOM 2087 N N . ASN A 1 272 ? -22.871 7.314 10.583 1.00 91.25 272 ASN A N 1
ATOM 2088 C CA . ASN A 1 272 ? -23.542 8.373 11.337 1.00 91.25 272 ASN A CA 1
ATOM 2089 C C . ASN A 1 272 ? -24.990 8.592 10.855 1.00 91.25 272 ASN A C 1
ATOM 2091 O O . ASN A 1 272 ? -25.398 8.098 9.809 1.00 91.25 272 ASN A O 1
ATOM 2095 N N . GLU A 1 273 ? -25.784 9.363 11.604 1.00 91.56 273 GLU A N 1
ATOM 2096 C CA . GLU A 1 273 ? -27.201 9.585 11.267 1.00 91.56 273 GLU A CA 1
ATOM 2097 C C . GLU A 1 273 ? -27.421 10.275 9.916 1.00 91.56 273 GLU A C 1
ATOM 2099 O O . GLU A 1 273 ? -28.386 9.964 9.224 1.00 91.56 273 GLU A O 1
ATOM 2104 N N . LYS A 1 274 ? -26.518 11.169 9.495 1.00 92.44 274 LYS A N 1
ATOM 2105 C CA . LYS A 1 274 ? -26.617 11.820 8.180 1.00 92.44 274 LYS A CA 1
ATOM 2106 C C . LYS A 1 274 ? -26.469 10.798 7.050 1.00 92.44 274 LYS A C 1
ATOM 2108 O O . LYS A 1 274 ? -27.161 10.897 6.045 1.00 92.44 274 LYS A O 1
ATOM 2113 N N . GLU A 1 275 ? -25.589 9.821 7.224 1.00 94.75 275 GLU A N 1
ATOM 2114 C CA . GLU A 1 275 ? -25.343 8.759 6.243 1.00 94.75 275 GLU A CA 1
ATOM 2115 C C . GLU A 1 275 ? -26.484 7.754 6.178 1.00 94.75 275 GLU A C 1
ATOM 2117 O O . GLU A 1 275 ? -26.916 7.379 5.088 1.00 94.75 275 GLU A O 1
ATOM 2122 N N . LYS A 1 276 ? -27.045 7.394 7.335 1.00 94.44 276 LYS A N 1
ATOM 2123 C CA . LYS A 1 276 ? -28.270 6.589 7.388 1.00 94.44 276 LYS A CA 1
ATOM 2124 C C . LYS A 1 276 ? -29.418 7.293 6.667 1.00 94.44 276 LYS A C 1
ATOM 2126 O O . LYS A 1 276 ? -30.128 6.677 5.879 1.00 94.44 276 LYS A O 1
ATOM 2131 N N . GLN A 1 277 ? -29.565 8.603 6.877 1.00 95.00 277 GLN A N 1
ATOM 2132 C CA . GLN A 1 277 ? -30.559 9.423 6.175 1.00 95.00 277 GLN A CA 1
ATOM 2133 C C . GLN A 1 277 ? -30.301 9.518 4.665 1.00 95.00 277 GLN A C 1
ATOM 2135 O O . GLN A 1 277 ? -31.255 9.679 3.907 1.00 95.00 277 GLN A O 1
ATOM 2140 N N . SER A 1 278 ? -29.047 9.396 4.215 1.00 93.56 278 SER A N 1
ATOM 2141 C CA . SER A 1 278 ? -28.703 9.314 2.790 1.00 93.56 278 SER A CA 1
ATOM 2142 C C . SER A 1 278 ? -28.784 7.898 2.210 1.00 93.56 278 SER A C 1
ATOM 2144 O O . SER A 1 278 ? -28.425 7.711 1.052 1.00 93.56 278 SER A O 1
ATOM 2146 N N . GLY A 1 279 ? -29.255 6.912 2.981 1.00 95.00 279 GLY A N 1
ATOM 2147 C CA . GLY A 1 279 ? -29.498 5.549 2.508 1.00 95.00 279 GLY A CA 1
ATOM 2148 C C . GLY A 1 279 ? -28.351 4.559 2.718 1.00 95.00 279 GLY A C 1
ATOM 2149 O O . GLY A 1 279 ? -28.453 3.442 2.222 1.00 95.00 279 GLY A O 1
ATOM 2150 N N . ILE A 1 280 ? -27.293 4.924 3.451 1.00 96.00 280 ILE A N 1
ATOM 2151 C CA . ILE A 1 280 ? -26.236 3.976 3.839 1.00 96.00 280 ILE A CA 1
ATOM 2152 C C . ILE A 1 280 ? -26.777 3.102 4.974 1.00 96.00 280 ILE A C 1
ATOM 2154 O O . ILE A 1 280 ? -27.073 3.600 6.064 1.00 96.00 280 ILE A O 1
ATOM 2158 N N . ALA A 1 281 ? -26.942 1.808 4.702 1.00 96.19 281 ALA A N 1
ATOM 2159 C CA . ALA A 1 281 ? -27.537 0.846 5.631 1.00 96.19 281 ALA A CA 1
ATOM 2160 C C . ALA A 1 281 ? -26.481 0.087 6.449 1.00 96.19 281 ALA A C 1
ATOM 2162 O O . ALA A 1 281 ? -26.780 -0.467 7.508 1.00 96.19 281 ALA A O 1
ATOM 2163 N N . GLU A 1 282 ? -25.249 0.064 5.954 1.00 97.56 282 GLU A N 1
ATOM 2164 C CA . GLU A 1 282 ? -24.108 -0.620 6.531 1.00 97.56 282 GLU A CA 1
ATOM 2165 C C . GLU A 1 282 ? -23.738 -0.028 7.896 1.00 97.56 282 GLU A C 1
ATOM 2167 O O . GLU A 1 282 ? -23.885 1.172 8.148 1.00 97.56 282 GLU A O 1
ATOM 2172 N N . LYS A 1 283 ? -23.246 -0.877 8.804 1.00 95.88 283 LYS A N 1
ATOM 2173 C CA . LYS A 1 283 ? -22.886 -0.480 10.175 1.00 95.88 283 LYS A CA 1
ATOM 2174 C C . LYS A 1 283 ? -21.661 0.439 10.199 1.00 95.88 283 LYS A C 1
ATOM 2176 O O . LYS A 1 283 ? -21.578 1.329 11.053 1.00 95.88 283 LYS A O 1
ATOM 2181 N N . TYR A 1 284 ? -20.736 0.225 9.268 1.00 96.81 284 TYR A N 1
ATOM 2182 C CA . TYR A 1 284 ? -19.474 0.945 9.180 1.00 96.81 284 TYR A CA 1
ATOM 2183 C C . TYR A 1 284 ? -19.323 1.681 7.854 1.00 96.81 284 TYR A C 1
ATOM 2185 O O . TYR A 1 284 ? -19.805 1.240 6.815 1.00 96.81 284 TYR A O 1
ATOM 2193 N N . VAL A 1 285 ? -18.553 2.766 7.896 1.00 96.31 285 VAL A N 1
ATOM 2194 C CA . VAL A 1 285 ? -17.975 3.404 6.717 1.00 96.31 285 VAL A CA 1
ATOM 2195 C C . VAL A 1 285 ? -16.462 3.236 6.772 1.00 96.31 285 VAL A C 1
ATOM 2197 O O . VAL A 1 285 ? -15.836 3.640 7.757 1.00 96.31 285 VAL A O 1
ATOM 2200 N N . VAL A 1 286 ? -15.883 2.684 5.707 1.00 96.56 286 VAL A N 1
ATOM 2201 C CA . VAL A 1 286 ? -14.432 2.594 5.510 1.00 96.56 286 VAL A CA 1
ATOM 2202 C C . VAL A 1 286 ? -14.034 3.516 4.372 1.00 96.56 286 VAL A C 1
ATOM 2204 O O . VAL A 1 286 ? -14.434 3.346 3.222 1.00 96.56 286 VAL A O 1
ATOM 2207 N N . ASN A 1 287 ? -13.220 4.509 4.693 1.00 94.94 287 ASN A N 1
ATOM 2208 C CA . ASN A 1 287 ? -12.580 5.327 3.686 1.00 94.94 287 ASN A CA 1
ATOM 2209 C C . ASN A 1 287 ? -11.245 4.692 3.301 1.00 94.94 287 ASN A C 1
ATOM 2211 O O . ASN A 1 287 ? -10.420 4.398 4.165 1.00 94.94 287 ASN A O 1
ATOM 2215 N N . HIS A 1 288 ? -11.014 4.547 2.004 1.00 93.81 288 HIS A N 1
ATOM 2216 C CA . HIS A 1 288 ? -9.798 3.998 1.437 1.00 93.81 288 HIS A CA 1
ATOM 2217 C C . HIS A 1 288 ? -9.116 5.035 0.537 1.00 93.81 288 HIS A C 1
ATOM 2219 O O . HIS A 1 288 ? -9.738 5.637 -0.340 1.00 93.81 288 HIS A O 1
ATOM 2225 N N . ASN A 1 289 ? -7.823 5.269 0.762 1.00 91.06 289 ASN A N 1
ATOM 2226 C CA . ASN A 1 289 ? -7.070 6.235 -0.024 1.00 91.06 289 ASN A CA 1
ATOM 2227 C C . ASN A 1 289 ? -6.445 5.577 -1.248 1.00 91.06 289 ASN A C 1
ATOM 2229 O O . ASN A 1 289 ? -5.455 4.862 -1.140 1.00 91.06 289 ASN A O 1
ATOM 2233 N N . LEU A 1 290 ? -6.971 5.941 -2.412 1.00 91.75 290 LEU A N 1
ATOM 2234 C CA . LEU A 1 290 ? -6.470 5.505 -3.711 1.00 91.75 290 LEU A CA 1
ATOM 2235 C C . LEU A 1 290 ? -5.169 6.203 -4.150 1.00 91.75 290 LEU A C 1
ATOM 2237 O O . LEU A 1 290 ? -4.666 5.908 -5.226 1.00 91.75 290 LEU A O 1
ATOM 2241 N N . ASN A 1 291 ? -4.617 7.139 -3.368 1.00 88.62 291 ASN A N 1
ATOM 2242 C CA . ASN A 1 291 ? -3.307 7.750 -3.624 1.00 88.62 291 ASN A CA 1
ATOM 2243 C C . ASN A 1 291 ? -2.240 7.182 -2.671 1.00 88.62 291 ASN A C 1
ATOM 2245 O O . ASN A 1 291 ? -2.124 7.654 -1.536 1.00 88.62 291 ASN A O 1
ATOM 2249 N N . ALA A 1 292 ? -1.470 6.200 -3.138 1.00 88.06 292 ALA A N 1
ATOM 2250 C CA . ALA A 1 292 ? -0.459 5.466 -2.382 1.00 88.06 292 ALA A CA 1
ATOM 2251 C C . ALA A 1 292 ? 0.911 5.550 -3.095 1.00 88.06 292 ALA A C 1
ATOM 2253 O O . ALA A 1 292 ? 1.164 4.786 -4.031 1.00 88.06 292 ALA A O 1
ATOM 2254 N N . PRO A 1 293 ? 1.798 6.484 -2.693 1.00 85.31 293 PRO A N 1
ATOM 2255 C CA . PRO A 1 293 ? 3.114 6.672 -3.316 1.00 85.31 293 PRO A CA 1
ATOM 2256 C C . PRO A 1 293 ? 4.041 5.447 -3.246 1.00 85.31 293 PRO A C 1
ATOM 2258 O O . PRO A 1 293 ? 4.986 5.358 -4.018 1.00 85.31 293 PRO A O 1
ATOM 2261 N N . GLY A 1 294 ? 3.791 4.513 -2.329 1.00 85.25 294 GLY A N 1
ATOM 2262 C CA . GLY A 1 294 ? 4.480 3.229 -2.200 1.00 85.25 294 GLY A CA 1
ATOM 2263 C C . GLY A 1 294 ? 3.878 2.099 -3.042 1.00 85.25 294 GLY A C 1
ATOM 2264 O O . GLY A 1 294 ? 4.196 0.936 -2.793 1.00 85.25 294 GLY A O 1
ATOM 2265 N N . GLY A 1 295 ? 3.004 2.420 -4.000 1.00 91.19 295 GLY A N 1
ATOM 2266 C CA . GLY A 1 295 ? 2.458 1.458 -4.955 1.00 91.19 295 GLY A CA 1
ATOM 2267 C C . GLY A 1 295 ? 1.274 0.651 -4.421 1.00 91.19 295 GLY A C 1
ATOM 2268 O O . GLY A 1 295 ? 0.675 0.979 -3.390 1.00 91.19 295 GLY A O 1
ATOM 2269 N N . SER A 1 296 ? 0.925 -0.422 -5.129 1.00 93.50 296 SER A N 1
ATOM 2270 C CA . SER A 1 296 ? -0.219 -1.280 -4.794 1.00 93.50 296 SER A CA 1
ATOM 2271 C C . SER A 1 296 ? -0.032 -2.015 -3.468 1.00 93.50 296 SER A C 1
ATOM 2273 O O . SER A 1 296 ? -1.005 -2.207 -2.743 1.00 93.50 296 SER A O 1
ATOM 2275 N N . ALA A 1 297 ? 1.209 -2.322 -3.071 1.00 93.06 297 ALA A N 1
ATOM 2276 C CA . ALA A 1 297 ? 1.493 -2.878 -1.749 1.00 93.06 297 ALA A CA 1
ATOM 2277 C C . ALA A 1 297 ? 1.036 -1.932 -0.624 1.00 93.06 297 ALA A C 1
ATOM 2279 O O . ALA A 1 297 ? 0.309 -2.360 0.273 1.00 93.06 297 ALA A O 1
ATOM 2280 N N . GLU A 1 298 ? 1.404 -0.641 -0.686 1.00 92.75 298 GLU A N 1
ATOM 2281 C CA . GLU A 1 298 ? 0.946 0.360 0.289 1.00 92.75 298 GLU A CA 1
ATOM 2282 C C . GLU A 1 298 ? -0.580 0.516 0.250 1.00 92.75 298 GLU A C 1
ATOM 2284 O O . GLU A 1 298 ? -1.208 0.585 1.310 1.00 92.75 298 GLU A O 1
ATOM 2289 N N . ARG A 1 299 ? -1.176 0.532 -0.950 1.00 94.50 299 ARG A N 1
ATOM 2290 C CA . ARG A 1 299 ? -2.623 0.680 -1.146 1.00 94.50 299 ARG A CA 1
ATOM 2291 C C . ARG A 1 299 ? -3.398 -0.474 -0.503 1.00 94.50 299 ARG A C 1
ATOM 2293 O O . ARG A 1 299 ? -4.145 -0.239 0.447 1.00 94.50 299 ARG A O 1
ATOM 2300 N N . LEU A 1 300 ? -3.127 -1.715 -0.902 1.00 96.94 300 LEU A N 1
ATOM 2301 C CA . LEU A 1 300 ? -3.791 -2.907 -0.370 1.00 96.94 300 LEU A CA 1
ATOM 2302 C C . LEU A 1 300 ? -3.532 -3.093 1.126 1.00 96.94 300 LEU A C 1
ATOM 2304 O O . LEU A 1 300 ? -4.457 -3.367 1.889 1.00 96.94 300 LEU A O 1
ATOM 2308 N N . GLY A 1 301 ? -2.299 -2.867 1.590 1.00 96.94 301 GLY A N 1
ATOM 2309 C CA . GLY A 1 301 ? -2.009 -2.926 3.020 1.00 96.94 301 GLY A CA 1
ATOM 2310 C C . GLY A 1 301 ? -2.732 -1.828 3.807 1.00 96.94 301 GLY A C 1
ATOM 2311 O O . GLY A 1 301 ? -3.138 -2.053 4.945 1.00 96.94 301 GLY A O 1
ATOM 2312 N N . SER A 1 302 ? -2.938 -0.641 3.224 1.00 95.50 302 SER A N 1
ATOM 2313 C CA . SER A 1 302 ? -3.764 0.405 3.836 1.00 95.50 302 SER A CA 1
ATOM 2314 C C . SER A 1 302 ? -5.247 0.054 3.842 1.00 95.50 302 SER A C 1
ATOM 2316 O O . SER A 1 302 ? -5.930 0.457 4.776 1.00 95.50 302 SER A O 1
ATOM 2318 N N . LEU A 1 303 ? -5.764 -0.663 2.844 1.00 97.50 303 LEU A N 1
ATOM 2319 C CA . LEU A 1 303 ? -7.132 -1.175 2.894 1.00 97.50 303 LEU A CA 1
ATOM 2320 C C . LEU A 1 303 ? -7.274 -2.220 4.006 1.00 97.50 303 LEU A C 1
ATOM 2322 O O . LEU A 1 303 ? -8.144 -2.083 4.862 1.00 97.50 303 LEU A O 1
ATOM 2326 N N . ALA A 1 304 ? -6.367 -3.199 4.057 1.00 98.19 304 ALA A N 1
ATOM 2327 C CA . ALA A 1 304 ? -6.354 -4.224 5.098 1.00 98.19 304 ALA A CA 1
ATOM 2328 C C . ALA A 1 304 ? -6.253 -3.624 6.512 1.00 98.19 304 ALA A C 1
ATOM 2330 O O . ALA A 1 304 ? -6.926 -4.094 7.428 1.00 98.19 304 ALA A O 1
ATOM 2331 N N . HIS A 1 305 ? -5.476 -2.548 6.686 1.00 97.81 305 HIS A N 1
ATOM 2332 C CA . HIS A 1 305 ? -5.415 -1.779 7.933 1.00 97.81 305 HIS A CA 1
ATOM 2333 C C . HIS A 1 305 ? -6.805 -1.298 8.379 1.00 97.81 305 HIS A C 1
ATOM 2335 O O . HIS A 1 305 ? -7.213 -1.548 9.511 1.00 97.81 305 HIS A O 1
ATOM 2341 N N . GLU A 1 306 ? -7.548 -0.632 7.492 1.00 96.69 306 GLU A N 1
ATOM 2342 C CA . GLU A 1 306 ? -8.861 -0.072 7.835 1.00 96.69 306 GLU A CA 1
ATOM 2343 C C . GLU A 1 306 ? -9.927 -1.155 8.035 1.00 96.69 306 GLU A C 1
ATOM 2345 O O . GLU A 1 306 ? -10.755 -1.051 8.939 1.00 96.69 306 GLU A O 1
ATOM 2350 N N . LEU A 1 307 ? -9.888 -2.232 7.247 1.00 97.88 307 LEU A N 1
ATOM 2351 C CA . LEU A 1 307 ? -10.784 -3.374 7.441 1.00 97.88 307 LEU A CA 1
ATOM 2352 C C . LEU A 1 307 ? -10.491 -4.112 8.759 1.00 97.88 307 LEU A C 1
ATOM 2354 O O . LEU A 1 307 ? -11.411 -4.613 9.405 1.00 97.88 307 LEU A O 1
ATOM 2358 N N . THR A 1 308 ? -9.234 -4.117 9.215 1.00 97.75 308 THR A N 1
ATOM 2359 C CA . THR A 1 308 ? -8.871 -4.694 10.517 1.00 97.75 308 THR A CA 1
ATOM 2360 C C . THR A 1 308 ? -9.509 -3.917 11.673 1.00 97.75 308 THR A C 1
ATOM 2362 O O . THR A 1 308 ? -9.974 -4.546 12.620 1.00 97.75 308 THR A O 1
ATOM 2365 N N . HIS A 1 309 ? -9.637 -2.583 11.590 1.00 96.50 309 HIS A N 1
ATOM 2366 C CA . HIS A 1 309 ? -10.398 -1.811 12.592 1.00 96.50 309 HIS A CA 1
ATOM 2367 C C . HIS A 1 309 ? -11.846 -2.298 12.698 1.00 96.50 309 HIS A C 1
ATOM 2369 O O . HIS A 1 309 ? -12.375 -2.449 13.799 1.00 96.50 309 HIS A O 1
ATOM 2375 N N . VAL A 1 310 ? -12.490 -2.596 11.566 1.00 96.56 310 VAL A N 1
ATOM 2376 C CA . VAL A 1 310 ? -13.859 -3.128 11.564 1.00 96.56 310 VAL A CA 1
ATOM 2377 C C . VAL A 1 310 ? -13.915 -4.502 12.226 1.00 96.56 310 VAL A C 1
ATOM 2379 O O . VAL A 1 310 ? -14.759 -4.700 13.099 1.00 96.56 310 VAL A O 1
ATOM 2382 N N . SER A 1 311 ? -12.995 -5.413 11.893 1.00 96.25 311 SER A N 1
ATOM 2383 C CA . SER A 1 311 ? -12.943 -6.723 12.557 1.00 96.25 311 SER A CA 1
ATOM 2384 C C . SER A 1 311 ? -12.752 -6.596 14.072 1.00 96.25 311 SER A C 1
ATOM 2386 O O . SER A 1 311 ? -13.518 -7.167 14.844 1.00 96.25 311 SER A O 1
ATOM 2388 N N . ILE A 1 312 ? -11.799 -5.768 14.516 1.00 94.69 312 ILE A N 1
ATOM 2389 C CA . ILE A 1 312 ? -11.564 -5.483 15.941 1.00 94.69 312 ILE A CA 1
ATOM 2390 C C . ILE A 1 312 ? -12.845 -4.987 16.619 1.00 94.69 312 ILE A C 1
ATOM 2392 O O . ILE A 1 312 ? -13.136 -5.355 17.759 1.00 94.69 312 ILE A O 1
ATOM 2396 N N . SER A 1 313 ? -13.621 -4.143 15.935 1.00 93.88 313 SER A N 1
ATOM 2397 C CA . SER A 1 313 ? -14.883 -3.649 16.478 1.00 93.88 313 SER A CA 1
ATOM 2398 C C . SER A 1 313 ? -15.927 -4.745 16.648 1.00 93.88 313 SER A C 1
ATOM 2400 O O . SER A 1 313 ? -16.672 -4.706 17.628 1.00 93.88 313 SER A O 1
ATOM 2402 N N . GLU A 1 314 ? -15.986 -5.685 15.710 1.00 94.75 314 GLU A N 1
ATOM 2403 C CA . GLU A 1 314 ? -16.920 -6.807 15.739 1.00 94.75 314 GLU A CA 1
ATOM 2404 C C . GLU A 1 314 ? -16.539 -7.845 16.799 1.00 94.75 314 GLU A C 1
ATOM 2406 O O . GLU A 1 314 ? -17.428 -8.305 17.511 1.00 94.75 314 GLU A O 1
ATOM 2411 N N . GLN A 1 315 ? -15.247 -8.153 16.964 1.00 93.88 315 GLN A N 1
ATOM 2412 C CA . GLN A 1 315 ? -14.790 -9.158 17.931 1.00 93.88 315 GLN A CA 1
ATOM 2413 C C . GLN A 1 315 ? -14.938 -8.698 19.384 1.00 93.88 315 GLN A C 1
ATOM 2415 O O . GLN A 1 315 ? -15.520 -9.405 20.198 1.00 93.88 315 GLN A O 1
ATOM 2420 N N . PHE A 1 316 ? -14.490 -7.482 19.710 1.00 91.62 316 PHE A N 1
ATOM 2421 C CA . PHE A 1 316 ? -14.497 -6.989 21.097 1.00 91.62 316 PHE A CA 1
ATOM 2422 C C . PHE A 1 316 ? -15.776 -6.230 21.485 1.00 91.62 316 PHE A C 1
ATOM 2424 O O . PHE A 1 316 ? -15.808 -5.542 22.506 1.00 91.62 316 PHE A O 1
ATOM 2431 N N . GLY A 1 317 ? -16.827 -6.262 20.652 1.00 82.44 317 GLY A N 1
ATOM 2432 C CA . GLY A 1 317 ? -18.078 -5.535 20.925 1.00 82.44 317 GLY A CA 1
ATOM 2433 C C . GLY A 1 317 ? -17.851 -4.038 21.167 1.00 82.44 317 GLY A C 1
ATOM 2434 O O . GLY A 1 317 ? -18.395 -3.441 22.096 1.00 82.44 317 GLY A O 1
ATOM 2435 N N . ASN A 1 318 ? -16.964 -3.459 20.368 1.00 78.50 318 ASN A N 1
ATOM 2436 C CA . ASN A 1 318 ? -16.241 -2.247 20.715 1.00 78.50 318 ASN A CA 1
ATOM 2437 C C . ASN A 1 318 ? -17.057 -0.964 20.534 1.00 78.50 318 ASN A C 1
ATOM 2439 O O . ASN A 1 318 ? -18.050 -0.919 19.805 1.00 78.50 318 ASN A O 1
ATOM 2443 N N . THR A 1 319 ? -16.576 0.115 21.145 1.00 81.62 319 THR A N 1
ATOM 2444 C CA . THR A 1 319 ? -17.153 1.457 21.010 1.00 81.62 319 THR A CA 1
ATOM 2445 C C . THR A 1 319 ? -16.585 2.167 19.779 1.00 81.62 319 THR A C 1
ATOM 2447 O O . THR A 1 319 ? -15.751 1.628 19.046 1.00 81.62 319 THR A O 1
ATOM 2450 N N . ALA A 1 320 ? -16.965 3.432 19.574 1.00 85.44 320 ALA A N 1
ATOM 2451 C CA . ALA A 1 320 ? -16.375 4.289 18.547 1.00 85.44 320 ALA A CA 1
ATOM 2452 C C . ALA A 1 320 ? -14.843 4.465 18.670 1.00 85.44 320 ALA A C 1
ATOM 2454 O O . ALA A 1 320 ? -14.241 5.038 17.765 1.00 85.44 320 ALA A O 1
ATOM 2455 N N . LEU A 1 321 ? -14.213 4.006 19.760 1.00 87.56 321 LEU A N 1
ATOM 2456 C CA . LEU A 1 321 ? -12.770 4.115 19.991 1.00 87.56 321 LEU A CA 1
ATOM 2457 C C . LEU A 1 321 ? -11.937 3.006 19.341 1.00 87.56 321 LEU A C 1
ATOM 2459 O O . LEU A 1 321 ? -10.747 3.247 19.151 1.00 87.56 321 LEU A O 1
ATOM 2463 N N . PHE A 1 322 ? -12.535 1.867 18.967 1.00 91.12 322 PHE A N 1
ATOM 2464 C CA . PHE A 1 322 ? -11.842 0.738 18.322 1.00 91.12 322 PHE A CA 1
ATOM 2465 C C . PHE A 1 322 ? -10.663 0.155 19.139 1.00 91.12 322 PHE A C 1
ATOM 2467 O O . PHE A 1 322 ? -9.631 -0.215 18.589 1.00 91.12 322 PHE A O 1
ATOM 2474 N N . PHE A 1 323 ? -10.793 0.054 20.466 1.00 93.69 323 PHE A N 1
ATOM 2475 C CA . PHE A 1 323 ? -9.786 -0.592 21.319 1.00 93.69 323 PHE A CA 1
ATOM 2476 C C . PHE A 1 323 ? -9.728 -2.122 21.152 1.00 93.69 323 PHE A C 1
ATOM 2478 O O . PHE A 1 323 ? -10.707 -2.802 21.408 1.00 93.69 323 PHE A O 1
ATOM 2485 N N . ALA A 1 324 ? -8.588 -2.704 20.803 1.00 94.50 324 ALA A N 1
ATOM 2486 C CA . ALA A 1 324 ? -8.397 -4.148 20.628 1.00 94.50 324 ALA A CA 1
ATOM 2487 C C . ALA A 1 324 ? -8.350 -4.947 21.953 1.00 94.50 324 ALA A C 1
ATOM 2489 O O . ALA A 1 324 ? -7.415 -5.709 22.208 1.00 94.50 324 ALA A O 1
ATOM 2490 N N . PHE A 1 325 ? -9.343 -4.733 22.814 1.00 94.38 325 PHE A N 1
ATOM 2491 C CA . PHE A 1 325 ? -9.620 -5.463 24.045 1.00 94.38 325 PHE A CA 1
ATOM 2492 C C . PHE A 1 325 ? -11.097 -5.283 24.432 1.00 94.38 325 PHE A C 1
ATOM 2494 O O . PHE A 1 325 ? -11.726 -4.283 24.075 1.00 94.38 325 PHE A O 1
ATOM 2501 N N . ASP A 1 326 ? -11.643 -6.217 25.208 1.00 91.81 326 ASP A N 1
ATOM 2502 C CA . ASP A 1 326 ? -13.036 -6.154 25.648 1.00 91.81 326 ASP A CA 1
ATOM 2503 C C . ASP A 1 326 ? -13.296 -4.997 26.628 1.00 91.81 326 ASP A C 1
ATOM 2505 O O . ASP A 1 326 ? -12.491 -4.724 27.525 1.00 91.81 326 ASP A O 1
ATOM 2509 N N . PRO A 1 327 ? -14.488 -4.373 26.607 1.00 87.44 327 PRO A N 1
ATOM 2510 C CA . PRO A 1 327 ? -14.879 -3.381 27.609 1.00 87.44 327 PRO A CA 1
ATOM 2511 C C . PRO A 1 327 ? -14.793 -3.884 29.060 1.00 87.44 327 PRO A C 1
ATOM 2513 O O . PRO A 1 327 ? -14.704 -3.068 29.979 1.00 87.44 327 PRO A O 1
ATOM 2516 N N . GLY A 1 328 ? -14.816 -5.202 29.277 1.00 88.81 328 GLY A N 1
ATOM 2517 C CA . GLY A 1 328 ? -14.661 -5.843 30.584 1.00 88.81 328 GLY A CA 1
ATOM 2518 C C . GLY A 1 328 ? -13.219 -6.162 30.996 1.00 88.81 328 GLY A C 1
ATOM 2519 O O . GLY A 1 328 ? -13.013 -6.531 32.150 1.00 88.81 328 GLY A O 1
ATOM 2520 N N . THR A 1 329 ? -12.230 -6.023 30.105 1.00 93.00 329 THR A N 1
ATOM 2521 C CA . THR A 1 329 ? -10.820 -6.312 30.413 1.00 93.00 329 THR A CA 1
ATOM 2522 C C . THR A 1 329 ? -10.326 -5.422 31.555 1.00 93.00 329 THR A C 1
ATOM 2524 O O . THR A 1 329 ? -10.629 -4.221 31.596 1.00 93.00 329 THR A O 1
ATOM 2527 N N . SER A 1 330 ? -9.590 -6.027 32.495 1.00 95.00 330 SER A N 1
ATOM 2528 C CA . SER A 1 330 ? -9.033 -5.320 33.646 1.00 95.00 330 SER A CA 1
ATOM 2529 C C . SER A 1 330 ? -7.929 -4.355 33.213 1.00 95.00 330 SER A C 1
ATOM 2531 O O . SER A 1 330 ? -7.241 -4.584 32.219 1.00 95.00 330 SER A O 1
ATOM 2533 N N . ASP A 1 331 ? -7.730 -3.277 33.969 1.00 95.81 331 ASP A N 1
ATOM 2534 C CA . ASP A 1 331 ? -6.679 -2.308 33.650 1.00 95.81 331 ASP A CA 1
ATOM 2535 C C . ASP A 1 331 ? -5.281 -2.948 33.625 1.00 95.81 331 ASP A C 1
ATOM 2537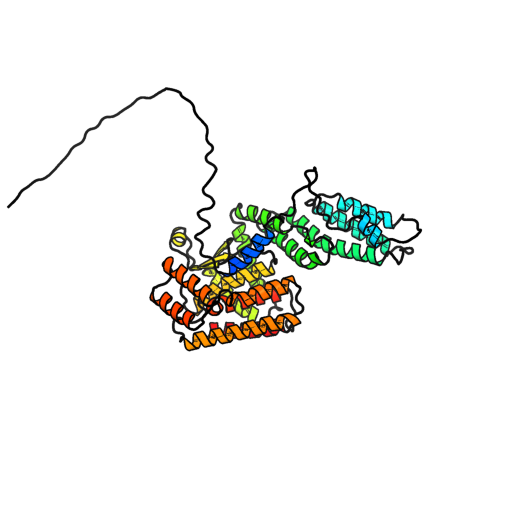 O O . ASP A 1 331 ? -4.455 -2.569 32.797 1.00 95.81 331 ASP A O 1
ATOM 2541 N N . ASP A 1 332 ? -5.016 -3.912 34.511 1.00 96.81 332 ASP A N 1
ATOM 2542 C CA . ASP A 1 332 ? -3.723 -4.598 34.585 1.00 96.81 332 ASP A CA 1
ATOM 2543 C C . ASP A 1 332 ? -3.492 -5.470 33.343 1.00 96.81 332 ASP A C 1
ATOM 2545 O O . ASP A 1 332 ? -2.392 -5.464 32.786 1.00 96.81 332 ASP A O 1
ATOM 2549 N N . ASP A 1 333 ? -4.536 -6.139 32.846 1.00 96.88 333 ASP A N 1
ATOM 2550 C CA . ASP A 1 333 ? -4.467 -6.922 31.609 1.00 96.88 333 ASP A CA 1
ATOM 2551 C C . ASP A 1 333 ? -4.287 -6.022 30.378 1.00 96.88 333 ASP A C 1
ATOM 2553 O O . ASP A 1 333 ? -3.494 -6.340 29.489 1.00 96.88 333 ASP A O 1
ATOM 2557 N N . VAL A 1 334 ? -4.955 -4.860 30.335 1.00 96.62 334 VAL A N 1
ATOM 2558 C CA . VAL A 1 334 ? -4.743 -3.866 29.267 1.00 96.62 334 VAL A CA 1
ATOM 2559 C C . VAL A 1 334 ? -3.295 -3.379 29.273 1.00 96.62 334 VAL A C 1
ATOM 2561 O O . VAL A 1 334 ? -2.664 -3.303 28.218 1.00 96.62 334 VAL A O 1
ATOM 2564 N N . MET A 1 335 ? -2.728 -3.080 30.443 1.00 97.44 335 MET A N 1
ATOM 2565 C CA . MET A 1 335 ? -1.336 -2.638 30.526 1.00 97.44 335 MET A CA 1
ATOM 2566 C C . MET A 1 335 ? -0.348 -3.761 30.186 1.00 97.44 335 MET A C 1
ATOM 2568 O O . MET A 1 335 ? 0.639 -3.512 29.495 1.00 97.44 335 MET A O 1
ATOM 2572 N N . ALA A 1 336 ? -0.628 -5.007 30.575 1.00 97.75 336 ALA A N 1
ATOM 2573 C CA . ALA A 1 336 ? 0.165 -6.160 30.150 1.00 97.75 336 ALA A CA 1
ATOM 2574 C C . ALA A 1 336 ? 0.135 -6.347 28.620 1.00 97.75 336 ALA A C 1
ATOM 2576 O O . ALA A 1 336 ? 1.166 -6.666 28.016 1.00 97.75 336 ALA A O 1
ATOM 2577 N N . LEU A 1 337 ? -1.016 -6.099 27.984 1.00 97.38 337 LEU A N 1
ATOM 2578 C CA . LEU A 1 337 ? -1.167 -6.108 26.530 1.00 97.38 337 LEU A CA 1
ATOM 2579 C C . LEU A 1 337 ? -0.339 -4.998 25.864 1.00 97.38 337 LEU A C 1
ATOM 2581 O O . LEU A 1 337 ? 0.367 -5.279 24.895 1.00 97.38 337 LEU A O 1
ATOM 2585 N N . VAL A 1 338 ? -0.374 -3.770 26.392 1.00 96.94 338 VAL A N 1
ATOM 2586 C CA . VAL A 1 338 ? 0.453 -2.644 25.911 1.00 96.94 338 VAL A CA 1
ATOM 2587 C C . VAL A 1 338 ? 1.939 -3.015 25.942 1.00 96.94 338 VAL A C 1
ATOM 2589 O O . VAL A 1 338 ? 2.612 -2.942 24.915 1.00 96.94 338 VAL A O 1
ATOM 2592 N N . GLU A 1 339 ? 2.435 -3.517 27.075 1.00 97.62 339 GLU A N 1
ATOM 2593 C CA . GLU A 1 339 ? 3.838 -3.928 27.228 1.00 97.62 339 GLU A CA 1
ATOM 2594 C C . GLU A 1 339 ? 4.217 -5.084 26.289 1.00 97.62 339 GLU A C 1
ATOM 2596 O O . GLU A 1 339 ? 5.302 -5.100 25.697 1.00 97.62 339 GLU A O 1
ATOM 2601 N N . LYS A 1 340 ? 3.320 -6.065 26.100 1.00 98.12 340 LYS A N 1
ATOM 2602 C CA . LYS A 1 340 ? 3.521 -7.146 25.121 1.00 98.12 340 LYS A CA 1
ATOM 2603 C C . LYS A 1 340 ? 3.677 -6.574 23.708 1.00 98.12 340 LYS A C 1
ATOM 2605 O O . LYS A 1 340 ? 4.611 -6.954 23.001 1.00 98.12 340 LYS A O 1
ATOM 2610 N N . ARG A 1 341 ? 2.803 -5.646 23.315 1.00 98.12 341 ARG A N 1
ATOM 2611 C CA . ARG A 1 341 ? 2.807 -5.011 21.988 1.00 98.12 341 ARG A CA 1
ATOM 2612 C C . ARG A 1 341 ? 4.038 -4.133 21.777 1.00 98.12 341 ARG A C 1
ATOM 2614 O O . ARG A 1 341 ? 4.633 -4.193 20.705 1.00 98.12 341 ARG A O 1
ATOM 2621 N N . HIS A 1 342 ? 4.482 -3.386 22.788 1.00 97.56 342 HIS A N 1
ATOM 2622 C CA . HIS A 1 342 ? 5.736 -2.621 22.729 1.00 97.56 342 HIS A CA 1
ATOM 2623 C C . HIS A 1 342 ? 6.934 -3.518 22.435 1.00 97.56 342 HIS A C 1
ATOM 2625 O O . HIS A 1 342 ? 7.657 -3.263 21.472 1.00 97.56 342 HIS A O 1
ATOM 2631 N N . ARG A 1 343 ? 7.090 -4.613 23.191 1.00 98.25 343 ARG A N 1
ATOM 2632 C CA . ARG A 1 343 ? 8.178 -5.578 22.969 1.00 98.25 343 ARG A CA 1
ATOM 2633 C C . ARG A 1 343 ? 8.137 -6.193 21.572 1.00 98.25 343 ARG A C 1
ATOM 2635 O O . ARG A 1 343 ? 9.185 -6.345 20.951 1.00 98.25 343 ARG A O 1
ATOM 2642 N N . ALA A 1 344 ? 6.948 -6.522 21.068 1.00 98.44 344 ALA A N 1
ATOM 2643 C CA . ALA A 1 344 ? 6.788 -7.058 19.719 1.00 98.44 344 ALA A CA 1
ATOM 2644 C C . ALA A 1 344 ? 7.199 -6.040 18.639 1.00 98.44 344 ALA A C 1
ATOM 2646 O O . ALA A 1 344 ? 7.924 -6.396 17.711 1.00 98.44 344 ALA A O 1
ATOM 2647 N N . LEU A 1 345 ? 6.800 -4.769 18.776 1.00 97.69 345 LEU A N 1
ATOM 2648 C CA . LEU A 1 345 ? 7.211 -3.708 17.849 1.00 97.69 345 LEU A CA 1
ATOM 2649 C C . LEU A 1 345 ? 8.726 -3.477 17.880 1.00 97.69 345 LEU A C 1
ATOM 2651 O O . LEU A 1 345 ? 9.332 -3.330 16.822 1.00 97.69 345 LEU A O 1
ATOM 2655 N N . ASP A 1 346 ? 9.348 -3.472 19.061 1.00 97.06 346 ASP A N 1
ATOM 2656 C CA . ASP A 1 346 ? 10.803 -3.324 19.186 1.00 97.06 346 ASP A CA 1
ATOM 2657 C C . ASP A 1 346 ? 11.559 -4.491 18.554 1.00 97.06 346 ASP A C 1
ATOM 2659 O O . ASP A 1 346 ? 12.534 -4.275 17.832 1.00 97.06 346 ASP A O 1
ATOM 2663 N N . ALA A 1 347 ? 11.082 -5.719 18.762 1.00 97.19 347 ALA A N 1
ATOM 2664 C CA . ALA A 1 347 ? 11.661 -6.902 18.140 1.00 97.19 347 ALA A CA 1
ATOM 2665 C C . ALA A 1 347 ? 11.551 -6.847 16.607 1.00 97.19 347 ALA A C 1
ATOM 2667 O O . ALA A 1 347 ? 12.524 -7.137 15.913 1.00 97.19 347 ALA A O 1
ATOM 2668 N N . LEU A 1 348 ? 10.399 -6.420 16.075 1.00 97.50 348 LEU A N 1
ATOM 2669 C CA . LEU A 1 348 ? 10.206 -6.249 14.635 1.00 97.50 348 LEU A CA 1
ATOM 2670 C C . LEU A 1 348 ? 11.127 -5.170 14.064 1.00 97.50 348 LEU A C 1
ATOM 2672 O O . LEU A 1 348 ? 11.792 -5.425 13.065 1.00 97.50 348 LEU A O 1
ATOM 2676 N N . ILE A 1 349 ? 11.229 -4.004 14.709 1.00 95.44 349 ILE A N 1
ATOM 2677 C CA . ILE A 1 349 ? 12.133 -2.927 14.274 1.00 95.44 349 ILE A CA 1
ATOM 2678 C C . ILE A 1 349 ? 13.586 -3.412 14.259 1.00 95.44 349 ILE A C 1
ATOM 2680 O O . ILE A 1 349 ? 14.299 -3.151 13.294 1.00 95.44 349 ILE A O 1
ATOM 2684 N N . ALA A 1 350 ? 14.018 -4.151 15.284 1.00 94.56 350 ALA A N 1
ATOM 2685 C CA . ALA A 1 350 ? 15.366 -4.714 15.336 1.00 94.56 350 ALA A CA 1
ATOM 2686 C C . ALA A 1 350 ? 15.612 -5.765 14.235 1.00 94.56 350 ALA A C 1
ATOM 2688 O O . ALA A 1 350 ? 16.709 -5.842 13.687 1.00 94.56 350 ALA A O 1
ATOM 2689 N N . ALA A 1 351 ? 14.596 -6.555 13.873 1.00 95.00 351 ALA A N 1
ATOM 2690 C CA . ALA A 1 351 ? 14.699 -7.570 12.825 1.00 95.00 351 ALA A CA 1
ATOM 2691 C C . ALA A 1 351 ? 14.768 -6.984 11.400 1.00 95.00 351 ALA A C 1
ATOM 2693 O O . ALA A 1 351 ? 15.167 -7.687 10.471 1.00 95.00 351 ALA A O 1
ATOM 2694 N N . MET A 1 352 ? 14.415 -5.709 11.202 1.00 91.44 352 MET A N 1
ATOM 2695 C CA . MET A 1 352 ? 14.452 -5.079 9.877 1.00 91.44 352 MET A CA 1
ATOM 2696 C C . MET A 1 352 ? 15.863 -4.959 9.300 1.00 91.44 352 MET A C 1
ATOM 2698 O O . MET A 1 352 ? 16.030 -5.068 8.085 1.00 91.44 352 MET A O 1
ATOM 2702 N N . ASP A 1 353 ? 16.874 -4.762 10.150 1.00 80.06 353 ASP A N 1
ATOM 2703 C CA . ASP A 1 353 ? 18.254 -4.504 9.718 1.00 80.06 353 ASP A CA 1
ATOM 2704 C C . ASP A 1 353 ? 18.889 -5.712 8.999 1.00 80.06 353 ASP A C 1
ATOM 2706 O O . ASP A 1 353 ? 19.836 -5.558 8.230 1.00 80.06 353 ASP A O 1
ATOM 2710 N N . VAL A 1 354 ? 18.340 -6.914 9.200 1.00 77.19 354 VAL A N 1
ATOM 2711 C CA . VAL A 1 354 ? 18.768 -8.162 8.542 1.00 77.19 354 VAL A CA 1
ATOM 2712 C C . VAL A 1 354 ? 17.794 -8.636 7.458 1.00 77.19 354 VAL A C 1
ATOM 2714 O O . VAL A 1 354 ? 18.007 -9.683 6.852 1.00 77.19 354 VAL A O 1
ATOM 2717 N N . GLY A 1 355 ? 16.723 -7.880 7.203 1.00 71.75 355 GLY A N 1
ATOM 2718 C CA . GLY A 1 355 ? 15.606 -8.303 6.357 1.00 71.75 355 GLY A CA 1
ATOM 2719 C C . GLY A 1 355 ? 15.822 -8.145 4.849 1.00 71.75 355 GLY A C 1
ATOM 2720 O O . GLY A 1 355 ? 14.960 -8.556 4.082 1.00 71.75 355 GLY A O 1
ATOM 2721 N N . GLY A 1 356 ? 16.938 -7.565 4.396 1.00 85.12 356 GLY A N 1
ATOM 2722 C CA . GLY A 1 356 ? 17.237 -7.433 2.961 1.00 85.12 356 GLY A CA 1
ATOM 2723 C C . GLY A 1 356 ? 16.279 -6.517 2.186 1.00 85.12 356 GLY A C 1
ATOM 2724 O O . GLY A 1 356 ? 16.158 -6.646 0.971 1.00 85.12 356 GLY A O 1
ATOM 2725 N N . PHE A 1 357 ? 15.592 -5.610 2.880 1.00 90.44 357 PHE A N 1
ATOM 2726 C CA . PHE A 1 357 ? 14.658 -4.658 2.284 1.00 90.44 357 PHE A CA 1
ATOM 2727 C C . PHE A 1 357 ? 15.379 -3.575 1.473 1.00 90.44 357 PHE A C 1
ATOM 2729 O O . PHE A 1 357 ? 16.481 -3.146 1.831 1.00 90.44 357 PHE A O 1
ATOM 2736 N N . SER A 1 358 ? 14.727 -3.066 0.423 1.00 86.62 358 SER A N 1
ATOM 2737 C CA . SER A 1 358 ? 15.140 -1.799 -0.185 1.00 86.62 358 SER A CA 1
ATOM 2738 C C . SER A 1 358 ? 15.011 -0.654 0.826 1.00 86.62 358 SER A C 1
ATOM 2740 O O . SER A 1 358 ? 14.331 -0.770 1.853 1.00 86.62 358 SER A O 1
ATOM 2742 N N . LYS A 1 359 ? 15.642 0.489 0.539 1.00 86.19 359 LYS A N 1
ATOM 2743 C CA . LYS A 1 359 ? 15.567 1.655 1.423 1.00 86.19 359 LYS A CA 1
ATOM 2744 C C . LYS A 1 359 ? 14.118 2.109 1.638 1.00 86.19 359 LYS A C 1
ATOM 2746 O O . LYS A 1 359 ? 13.728 2.384 2.767 1.00 86.19 359 LYS A O 1
ATOM 2751 N N . GLU A 1 360 ? 13.326 2.169 0.578 1.00 84.00 360 GLU A N 1
ATOM 2752 C CA . GLU A 1 360 ? 11.924 2.584 0.600 1.00 84.00 360 GLU A CA 1
ATOM 2753 C C . GLU A 1 360 ? 11.060 1.607 1.398 1.00 84.00 360 GLU A C 1
ATOM 2755 O O . GLU A 1 360 ? 10.234 2.032 2.204 1.00 84.00 360 GLU A O 1
ATOM 2760 N N . GLN A 1 361 ? 11.282 0.301 1.215 1.00 90.25 361 GLN A N 1
ATOM 2761 C CA . GLN A 1 361 ? 10.599 -0.740 1.982 1.00 90.25 361 GLN A CA 1
ATOM 2762 C C . GLN A 1 361 ? 10.924 -0.615 3.474 1.00 90.25 361 GLN A C 1
ATOM 2764 O O . GLN A 1 361 ? 10.017 -0.618 4.306 1.00 90.25 361 GLN A O 1
ATOM 2769 N N . ALA A 1 362 ? 12.203 -0.437 3.820 1.00 92.06 362 ALA A N 1
ATOM 2770 C CA . ALA A 1 362 ? 12.631 -0.236 5.199 1.00 92.06 362 ALA A CA 1
ATOM 2771 C C . ALA A 1 362 ? 12.067 1.066 5.798 1.00 92.06 362 ALA A C 1
ATOM 2773 O O . ALA A 1 362 ? 11.589 1.068 6.931 1.00 92.06 362 ALA A O 1
ATOM 2774 N N . ASP A 1 363 ? 12.059 2.172 5.056 1.00 89.75 363 ASP A N 1
ATOM 2775 C CA . ASP A 1 363 ? 11.482 3.434 5.529 1.00 89.75 363 ASP A CA 1
ATOM 2776 C C . ASP A 1 363 ? 9.965 3.296 5.773 1.00 89.75 363 ASP A C 1
ATOM 2778 O O . ASP A 1 363 ? 9.456 3.762 6.798 1.00 89.75 363 ASP A O 1
ATOM 2782 N N . LEU A 1 364 ? 9.242 2.609 4.877 1.00 89.81 364 LEU A N 1
ATOM 2783 C CA . LEU A 1 364 ? 7.807 2.355 5.016 1.00 89.81 364 LEU A CA 1
ATOM 2784 C C . LEU A 1 364 ? 7.504 1.447 6.214 1.00 89.81 364 LEU A C 1
ATOM 2786 O O . LEU A 1 364 ? 6.667 1.804 7.044 1.00 89.81 364 LEU A O 1
ATOM 2790 N N . LEU A 1 365 ? 8.197 0.313 6.347 1.00 93.69 365 LEU A N 1
ATOM 2791 C CA . LEU A 1 365 ? 8.035 -0.601 7.483 1.00 93.69 365 LEU A CA 1
ATOM 2792 C C . LEU A 1 365 ? 8.316 0.104 8.812 1.00 93.69 365 LEU A C 1
ATOM 2794 O O . LEU A 1 365 ? 7.506 0.022 9.734 1.00 93.69 365 LEU A O 1
ATOM 2798 N N . ARG A 1 366 ? 9.412 0.868 8.897 1.00 94.06 366 ARG A N 1
ATOM 2799 C CA . ARG A 1 366 ? 9.785 1.606 10.109 1.00 94.06 366 ARG A CA 1
ATOM 2800 C C . ARG A 1 366 ? 8.721 2.632 10.470 1.00 94.06 366 ARG A C 1
ATOM 2802 O O . ARG A 1 366 ? 8.264 2.673 11.609 1.00 94.06 366 ARG A O 1
ATOM 2809 N N . MET A 1 367 ? 8.261 3.408 9.486 1.00 90.81 367 MET A N 1
ATOM 2810 C CA . MET A 1 367 ? 7.179 4.370 9.683 1.00 90.81 367 MET A CA 1
ATOM 2811 C C . MET A 1 367 ? 5.913 3.699 10.238 1.00 90.81 367 MET A C 1
ATOM 2813 O O . MET A 1 367 ? 5.240 4.291 11.085 1.00 90.81 367 MET A O 1
ATOM 2817 N N . LYS A 1 368 ? 5.574 2.492 9.766 1.00 93.62 368 LYS A N 1
ATOM 2818 C CA . LYS A 1 368 ? 4.403 1.744 10.243 1.00 93.62 368 LYS A CA 1
ATOM 2819 C C . LYS A 1 368 ? 4.616 1.157 11.636 1.00 93.62 368 LYS A C 1
ATOM 2821 O O . LYS A 1 368 ? 3.749 1.331 12.480 1.00 93.62 368 LYS A O 1
ATOM 2826 N N . LEU A 1 369 ? 5.765 0.556 11.925 1.00 95.25 369 LEU A N 1
ATOM 2827 C CA . LEU A 1 369 ? 6.071 -0.031 13.237 1.00 95.25 369 LEU A CA 1
ATOM 2828 C C . LEU A 1 369 ? 6.197 1.008 14.360 1.00 95.25 369 LEU A C 1
ATOM 2830 O O . LEU A 1 369 ? 5.869 0.734 15.513 1.00 95.25 369 LEU A O 1
ATOM 2834 N N . GLU A 1 370 ? 6.645 2.220 14.043 1.00 93.38 370 GLU A N 1
ATOM 2835 C CA . GLU A 1 370 ? 6.702 3.322 15.008 1.00 93.38 370 GLU A CA 1
ATOM 2836 C C . GLU A 1 370 ? 5.329 3.967 15.248 1.00 93.38 370 GLU A C 1
ATOM 2838 O O . GLU A 1 370 ? 5.112 4.622 16.273 1.00 93.38 370 GLU A O 1
ATOM 2843 N N . TYR A 1 371 ? 4.384 3.799 14.318 1.00 88.69 371 TYR A N 1
ATOM 2844 C CA . TYR A 1 371 ? 3.104 4.500 14.344 1.00 88.69 371 TYR A CA 1
ATOM 2845 C C . TYR A 1 371 ? 2.254 4.217 15.598 1.00 88.69 371 TYR A C 1
ATOM 2847 O O . TYR A 1 371 ? 1.819 5.197 16.213 1.00 88.69 371 TYR A O 1
ATOM 2855 N N . PRO A 1 372 ? 2.074 2.963 16.056 1.00 92.81 372 PRO A N 1
ATOM 2856 C CA . PRO A 1 372 ? 1.290 2.673 17.257 1.00 92.81 372 PRO A CA 1
ATOM 2857 C C . PRO A 1 372 ? 1.816 3.347 18.535 1.00 92.81 372 PRO A C 1
ATOM 2859 O O . PRO A 1 372 ? 1.065 3.552 19.480 1.00 92.81 372 PRO A O 1
ATOM 2862 N N . ARG A 1 373 ? 3.090 3.755 18.567 1.00 88.31 373 ARG A N 1
ATOM 2863 C CA . ARG A 1 373 ? 3.694 4.472 19.707 1.00 88.31 373 ARG A CA 1
ATOM 2864 C C . ARG A 1 373 ? 3.744 5.986 19.504 1.00 88.31 373 ARG A C 1
ATOM 2866 O O . ARG A 1 373 ? 4.074 6.757 20.409 1.00 88.31 373 ARG A O 1
ATOM 2873 N N . LYS A 1 374 ? 3.411 6.461 18.303 1.00 81.81 374 LYS A N 1
ATOM 2874 C CA . LYS A 1 374 ? 3.530 7.871 17.940 1.00 81.81 374 LYS A CA 1
ATOM 2875 C C . LYS A 1 374 ? 2.540 8.727 18.723 1.00 81.81 374 LYS A C 1
ATOM 2877 O O . LYS A 1 374 ? 1.326 8.576 18.622 1.00 81.81 374 LYS A O 1
ATOM 2882 N N . GLY A 1 375 ? 3.082 9.708 19.443 1.00 72.38 375 GLY A N 1
ATOM 2883 C CA . GLY A 1 375 ? 2.313 10.621 20.291 1.00 72.38 375 GLY A CA 1
ATOM 2884 C C . GLY A 1 375 ? 2.083 10.111 21.715 1.00 72.38 375 GLY A C 1
ATOM 2885 O O . GLY A 1 375 ? 1.613 10.899 22.537 1.00 72.38 375 GLY A O 1
ATOM 2886 N N . GLY A 1 376 ? 2.444 8.854 22.007 1.00 80.62 376 GLY A N 1
ATOM 2887 C CA . GLY A 1 376 ? 2.270 8.211 23.309 1.00 80.62 376 GLY A CA 1
ATOM 2888 C C . GLY A 1 376 ? 0.862 8.384 23.885 1.00 80.62 376 GLY A C 1
ATOM 2889 O O . GLY A 1 376 ? -0.115 8.609 23.161 1.00 80.62 376 GLY A O 1
ATOM 2890 N N . SER A 1 377 ? 0.776 8.387 25.211 1.00 74.69 377 SER A N 1
ATOM 2891 C CA . SER A 1 377 ? -0.459 8.621 25.970 1.00 74.69 377 SER A CA 1
ATOM 2892 C C . SER A 1 377 ? -1.140 9.955 25.613 1.00 74.69 377 SER A C 1
ATOM 2894 O O . SER A 1 377 ? -2.363 10.047 25.528 1.00 74.69 377 SER A O 1
ATOM 2896 N N . GLY A 1 378 ? -0.363 10.999 25.292 1.00 76.75 378 GLY A N 1
ATOM 2897 C CA . GLY A 1 378 ? -0.902 12.298 24.870 1.00 76.75 378 GLY A CA 1
ATOM 2898 C C . GLY A 1 378 ? -1.614 12.274 23.508 1.00 76.75 378 GLY A C 1
ATOM 2899 O O . GLY A 1 378 ? -2.461 13.130 23.243 1.00 76.75 378 GLY A O 1
ATOM 2900 N N . GLY A 1 379 ? -1.280 11.316 22.639 1.00 81.62 379 GLY A N 1
ATOM 2901 C CA . GLY A 1 379 ? -1.968 11.067 21.373 1.00 81.62 379 GLY A CA 1
ATOM 2902 C C . GLY A 1 379 ? -3.360 10.482 21.598 1.00 81.62 379 GLY A C 1
ATOM 2903 O O . GLY A 1 379 ? -4.342 11.055 21.120 1.00 81.62 379 GLY A O 1
ATOM 2904 N N . VAL A 1 380 ? -3.440 9.414 22.397 1.00 85.69 380 VAL A N 1
ATOM 2905 C CA . VAL A 1 380 ? -4.710 8.769 22.768 1.00 85.69 380 VAL A CA 1
ATOM 2906 C C . VAL A 1 380 ? -5.616 9.736 23.522 1.00 85.69 380 VAL A C 1
ATOM 2908 O O . VAL A 1 380 ? -6.796 9.838 23.207 1.00 85.69 380 VAL A O 1
ATOM 2911 N N . LEU A 1 381 ? -5.076 10.531 24.451 1.00 87.69 381 LEU A N 1
ATOM 2912 C CA . LEU A 1 381 ? -5.877 11.501 25.202 1.00 87.69 381 LEU A CA 1
ATOM 2913 C C . LEU A 1 381 ? -6.586 12.509 24.286 1.00 87.69 381 LEU A C 1
ATOM 2915 O O . LEU A 1 381 ? -7.763 12.823 24.479 1.00 87.69 381 LEU A O 1
ATOM 2919 N N . LYS A 1 382 ? -5.882 13.008 23.260 1.00 88.19 382 LYS A N 1
ATOM 2920 C CA . LYS A 1 382 ? -6.458 13.915 22.253 1.00 88.19 382 LYS A CA 1
ATOM 2921 C C . LYS A 1 382 ? -7.520 13.215 21.411 1.00 88.19 382 LYS A C 1
ATOM 2923 O O . LYS A 1 382 ? -8.537 13.831 21.098 1.00 88.19 382 LYS A O 1
ATOM 2928 N N . TYR A 1 383 ? -7.285 11.954 21.055 1.00 87.25 383 TYR A N 1
ATOM 2929 C CA . TYR A 1 383 ? -8.236 11.124 20.322 1.00 87.25 383 TYR A CA 1
ATOM 2930 C C . TYR A 1 383 ? -9.532 10.928 21.122 1.00 87.25 383 TYR A C 1
ATOM 2932 O O . TYR A 1 383 ? -10.594 11.354 20.669 1.00 87.25 383 TYR A O 1
ATOM 2940 N N . VAL A 1 384 ? -9.434 10.433 22.358 1.00 89.81 384 VAL A N 1
ATOM 2941 C CA . VAL A 1 384 ? -10.568 10.247 23.281 1.00 89.81 384 VAL A CA 1
ATOM 2942 C C . VAL A 1 384 ? -11.319 11.563 23.501 1.00 89.81 384 VAL A C 1
ATOM 2944 O O . VAL A 1 384 ? -12.539 11.622 23.346 1.00 89.81 384 VAL A O 1
ATOM 2947 N N . SER A 1 385 ? -10.597 12.654 23.778 1.00 91.31 385 SER A N 1
ATOM 2948 C CA . SER A 1 385 ? -11.200 13.980 23.979 1.00 91.31 385 SER A CA 1
ATOM 2949 C C . SER A 1 385 ? -11.986 14.452 22.755 1.00 91.31 385 SER A C 1
ATOM 2951 O O . SER A 1 385 ? -13.088 14.980 22.896 1.00 91.31 385 SER A O 1
ATOM 2953 N N . SER A 1 386 ? -11.450 14.242 21.548 1.00 89.88 386 SER A N 1
ATOM 2954 C CA . SER A 1 386 ? -12.129 14.609 20.302 1.00 89.88 386 SER A CA 1
ATOM 2955 C C . SER A 1 386 ? -13.412 13.806 20.089 1.00 89.88 386 SER A C 1
ATOM 2957 O O . SER A 1 386 ? -14.390 14.358 19.582 1.00 89.88 386 SER A O 1
ATOM 2959 N N . PHE A 1 387 ? -13.421 12.519 20.444 1.00 90.06 387 PHE A N 1
ATOM 2960 C CA . PHE A 1 387 ? -14.604 11.667 20.309 1.00 90.06 387 PHE A CA 1
ATOM 2961 C C . PHE A 1 387 ? -15.689 12.061 21.306 1.00 90.06 387 PHE A C 1
ATOM 2963 O O . PHE A 1 387 ? -16.856 12.161 20.926 1.00 90.06 387 PHE A O 1
ATOM 2970 N N . PHE A 1 388 ? -15.302 12.394 22.537 1.00 92.50 388 PHE A N 1
ATOM 2971 C CA . PHE A 1 388 ? -16.230 12.898 23.544 1.00 92.50 388 PHE A CA 1
ATOM 2972 C C . PHE A 1 388 ? -16.843 14.244 23.139 1.00 92.50 388 PHE A C 1
ATOM 2974 O O . PHE A 1 388 ? -18.057 14.400 23.170 1.00 92.50 388 PHE A O 1
ATOM 2981 N N . GLN A 1 389 ? -16.027 15.194 22.665 1.00 91.81 389 GLN A N 1
ATOM 2982 C CA . GLN A 1 389 ? -16.509 16.492 22.161 1.00 91.81 389 GLN A CA 1
ATOM 2983 C C . GLN A 1 389 ? -17.468 16.357 20.970 1.00 91.81 389 GLN A C 1
ATOM 2985 O O . GLN A 1 389 ? -18.301 17.229 20.745 1.00 91.81 389 GLN A O 1
ATOM 2990 N N . SER A 1 390 ? -17.354 15.260 20.219 1.00 87.38 390 SER A N 1
ATOM 2991 C CA . SER A 1 390 ? -18.226 14.943 19.085 1.00 87.38 390 SER A CA 1
ATOM 2992 C C . SER A 1 390 ? -19.441 14.093 19.478 1.00 87.38 390 SER A C 1
ATOM 2994 O O . SER A 1 390 ? -20.133 13.604 18.589 1.00 87.38 390 SER A O 1
ATOM 2996 N N . ASN A 1 391 ? -19.684 13.880 20.779 1.00 89.81 391 ASN A N 1
ATOM 2997 C CA . ASN A 1 391 ? -20.742 13.020 21.324 1.00 89.81 391 ASN A CA 1
ATOM 2998 C C . ASN A 1 391 ? -20.727 11.582 20.766 1.00 89.81 391 ASN A C 1
ATOM 3000 O O . ASN A 1 391 ? -21.778 10.967 20.603 1.00 89.81 391 ASN A O 1
ATOM 3004 N N . LYS A 1 392 ? -19.541 11.051 20.436 1.00 87.50 392 LYS A N 1
ATOM 3005 C CA . LYS A 1 392 ? -19.371 9.682 19.910 1.00 87.50 392 LYS A CA 1
ATOM 3006 C C . LYS A 1 392 ? -19.130 8.636 20.991 1.00 87.50 392 LYS A C 1
ATOM 3008 O O . LYS A 1 392 ? -19.238 7.451 20.704 1.00 87.50 392 LYS A O 1
ATOM 3013 N N . ILE A 1 393 ? -18.750 9.086 22.181 1.00 91.44 393 ILE A N 1
ATOM 3014 C CA . ILE A 1 393 ? -18.508 8.250 23.354 1.00 91.44 393 ILE A CA 1
ATOM 3015 C C . ILE A 1 393 ? -19.171 8.883 24.571 1.00 91.44 393 ILE A C 1
ATOM 3017 O O . ILE A 1 393 ? -19.361 10.105 24.615 1.00 91.44 393 ILE A O 1
ATOM 3021 N N . THR A 1 394 ? -19.506 8.062 25.556 1.00 93.25 394 THR A N 1
ATOM 3022 C CA . THR A 1 394 ? -20.080 8.510 26.822 1.00 93.25 394 THR A CA 1
ATOM 3023 C C . THR A 1 394 ? -19.014 9.109 27.742 1.00 93.25 394 THR A C 1
ATOM 3025 O O . THR A 1 394 ? -17.808 9.079 27.469 1.00 93.25 394 THR A O 1
ATOM 3028 N N . ARG A 1 395 ? -19.458 9.694 28.860 1.00 95.12 395 ARG A N 1
ATOM 3029 C CA . ARG A 1 395 ? -18.542 10.200 29.887 1.00 95.12 395 ARG A CA 1
ATOM 3030 C C . ARG A 1 395 ? -17.775 9.055 30.545 1.00 95.12 395 ARG A C 1
ATOM 3032 O O . ARG A 1 395 ? -16.577 9.184 30.750 1.00 95.12 395 ARG A O 1
ATOM 3039 N N . GLU A 1 396 ? -18.455 7.953 30.827 1.00 92.44 396 GLU A N 1
ATOM 3040 C CA . GLU A 1 396 ? -17.895 6.763 31.467 1.00 92.44 396 GLU A CA 1
ATOM 3041 C C . GLU A 1 396 ? -16.802 6.137 30.589 1.00 92.44 396 GLU A C 1
ATOM 3043 O O . GLU A 1 396 ? -15.721 5.813 31.077 1.00 92.44 396 GLU A O 1
ATOM 3048 N N . GLU A 1 397 ? -17.039 6.044 29.276 1.00 92.31 397 GLU A N 1
ATOM 3049 C CA . GLU A 1 397 ? -16.043 5.573 28.305 1.00 92.31 397 GLU A CA 1
ATOM 3050 C C . GLU A 1 397 ? -14.812 6.487 28.265 1.00 92.31 397 GLU A C 1
ATOM 3052 O O . GLU A 1 397 ? -13.676 6.006 28.263 1.00 92.31 397 GLU A O 1
ATOM 3057 N N . LYS A 1 398 ? -15.024 7.811 28.281 1.00 94.56 398 LYS A N 1
ATOM 3058 C CA . LYS A 1 398 ? -13.935 8.791 28.364 1.00 94.56 398 LYS A CA 1
ATOM 3059 C C . LYS A 1 398 ? -13.131 8.627 29.652 1.00 94.56 398 LYS A C 1
ATOM 3061 O O . LYS A 1 398 ? -11.910 8.564 29.581 1.00 94.56 398 LYS A O 1
ATOM 3066 N N . GLU A 1 399 ? -13.790 8.567 30.805 1.00 94.81 399 GLU A N 1
ATOM 3067 C CA . GLU A 1 399 ? -13.131 8.465 32.112 1.00 94.81 399 GLU A CA 1
ATOM 3068 C C . GLU A 1 399 ? -12.327 7.165 32.235 1.00 94.81 399 GLU A C 1
ATOM 3070 O O . GLU A 1 399 ? -11.174 7.202 32.670 1.00 94.81 399 GLU A O 1
ATOM 3075 N N . LYS A 1 400 ? -12.877 6.032 31.768 1.00 92.19 400 LYS A N 1
ATOM 3076 C CA . LYS A 1 400 ? -12.144 4.759 31.709 1.00 92.19 400 LYS A CA 1
ATOM 3077 C C . LYS A 1 400 ? -10.899 4.875 30.826 1.00 92.19 400 LYS A C 1
ATOM 3079 O O . LYS A 1 400 ? -9.806 4.495 31.243 1.00 92.19 400 LYS A O 1
ATOM 3084 N N . ALA A 1 401 ? -11.041 5.424 29.619 1.00 93.31 401 ALA A N 1
ATOM 3085 C CA . ALA A 1 401 ? -9.913 5.589 28.710 1.00 93.31 401 ALA A CA 1
ATOM 3086 C C . ALA A 1 401 ? -8.849 6.545 29.281 1.00 93.31 401 ALA A C 1
ATOM 3088 O O . ALA A 1 401 ? -7.660 6.258 29.186 1.00 93.31 401 ALA A O 1
ATOM 3089 N N . GLU A 1 402 ? -9.248 7.649 29.920 1.00 94.81 402 GLU A N 1
ATOM 3090 C CA . GLU A 1 402 ? -8.330 8.588 30.579 1.00 94.81 402 GLU A CA 1
ATOM 3091 C C . GLU A 1 402 ? -7.564 7.936 31.740 1.00 94.81 402 GLU A C 1
ATOM 3093 O O . GLU A 1 402 ? -6.364 8.180 31.884 1.00 94.81 402 GLU A O 1
ATOM 3098 N N . ALA A 1 403 ? -8.213 7.066 32.521 1.00 94.81 403 ALA A N 1
ATOM 3099 C CA . ALA A 1 403 ? -7.559 6.302 33.582 1.00 94.81 403 ALA A CA 1
ATOM 3100 C C . ALA A 1 403 ? -6.497 5.334 33.031 1.00 94.81 403 ALA A C 1
ATOM 3102 O O . ALA A 1 403 ? -5.385 5.276 33.558 1.00 94.81 403 ALA A O 1
ATOM 3103 N N . LEU A 1 404 ? -6.796 4.630 31.936 1.00 95.38 404 LEU A N 1
ATOM 3104 C CA . LEU A 1 404 ? -5.837 3.753 31.254 1.00 95.38 404 LEU A CA 1
ATOM 3105 C C . LEU A 1 404 ? -4.673 4.544 30.637 1.00 95.38 404 LEU A C 1
ATOM 3107 O O . LEU A 1 404 ? -3.511 4.165 30.774 1.00 95.38 404 LEU A O 1
ATOM 3111 N N . VAL A 1 405 ? -4.959 5.687 30.008 1.00 94.19 405 VAL A N 1
ATOM 3112 C CA . VAL A 1 405 ? -3.932 6.601 29.477 1.00 94.19 405 VAL A CA 1
ATOM 3113 C C . VAL A 1 405 ? -2.998 7.078 30.591 1.00 94.19 405 VAL A C 1
ATOM 3115 O O . VAL A 1 405 ? -1.786 7.112 30.390 1.00 94.19 405 VAL A O 1
ATOM 3118 N N . ALA A 1 406 ? -3.528 7.400 31.776 1.00 94.00 406 ALA A N 1
ATOM 3119 C CA . ALA A 1 406 ? -2.722 7.794 32.934 1.00 94.00 406 ALA A CA 1
ATOM 3120 C C . ALA A 1 406 ? -1.802 6.668 33.446 1.00 94.00 406 ALA A C 1
ATOM 3122 O O . ALA A 1 406 ? -0.770 6.958 34.050 1.00 94.00 406 ALA A O 1
ATOM 3123 N N . LYS A 1 407 ? -2.146 5.401 33.176 1.00 94.56 407 LYS A N 1
ATOM 3124 C CA . LYS A 1 407 ? -1.321 4.219 33.475 1.00 94.56 407 LYS A CA 1
ATOM 3125 C C . LYS A 1 407 ? -0.292 3.890 32.388 1.00 94.56 407 LYS A C 1
ATOM 3127 O O . LYS A 1 407 ? 0.547 3.026 32.612 1.00 94.56 407 LYS A O 1
ATOM 3132 N N . GLY A 1 408 ? -0.318 4.587 31.251 1.00 92.94 408 GLY A N 1
ATOM 3133 C CA . GLY A 1 408 ? 0.642 4.406 30.160 1.00 92.94 408 GLY A CA 1
ATOM 3134 C C . GLY A 1 408 ? 0.053 3.836 28.870 1.00 92.94 408 GLY A C 1
ATOM 3135 O O . GLY A 1 408 ? 0.808 3.620 27.927 1.00 92.94 408 GLY A O 1
ATOM 3136 N N . MET A 1 409 ? -1.268 3.633 28.780 1.00 94.06 409 MET A N 1
ATOM 3137 C CA . MET A 1 409 ? -1.905 3.225 27.524 1.00 94.06 409 MET A CA 1
ATOM 3138 C C . MET A 1 409 ? -1.597 4.232 26.403 1.00 94.06 409 MET A C 1
ATOM 3140 O O . MET A 1 409 ? -1.670 5.453 26.596 1.00 94.06 409 MET A O 1
ATOM 3144 N N . ASP A 1 410 ? -1.267 3.717 25.221 1.00 92.81 410 ASP A N 1
ATOM 3145 C CA . ASP A 1 410 ? -0.993 4.485 24.006 1.00 92.81 410 ASP A CA 1
ATOM 3146 C C . ASP A 1 410 ? -1.742 3.898 22.792 1.00 92.81 410 ASP A C 1
ATOM 3148 O O . ASP A 1 410 ? -2.635 3.067 22.945 1.00 92.81 410 ASP A O 1
ATOM 3152 N N . ASN A 1 411 ? -1.433 4.350 21.570 1.00 92.50 411 ASN A N 1
ATOM 3153 C CA . ASN A 1 411 ? -2.166 3.901 20.381 1.00 92.50 411 ASN A CA 1
ATOM 3154 C C . ASN A 1 411 ? -1.910 2.421 20.042 1.00 92.50 411 ASN A C 1
ATOM 3156 O O . ASN A 1 411 ? -2.541 1.916 19.117 1.00 92.50 411 ASN A O 1
ATOM 3160 N N . THR A 1 412 ? -1.051 1.690 20.763 1.00 95.25 412 THR A N 1
ATOM 3161 C CA . THR A 1 412 ? -0.867 0.250 20.528 1.00 95.25 412 THR A CA 1
ATOM 3162 C C . THR A 1 412 ? -2.136 -0.549 20.757 1.00 95.25 412 THR A C 1
ATOM 3164 O O . THR A 1 412 ? -2.325 -1.552 20.078 1.00 95.25 412 THR A O 1
ATOM 3167 N N . VAL A 1 413 ? -3.051 -0.096 21.616 1.00 93.44 413 VAL A N 1
ATOM 3168 C CA . VAL A 1 413 ? -4.355 -0.753 21.791 1.00 93.44 413 VAL A CA 1
ATOM 3169 C C . VAL A 1 413 ? -5.330 -0.496 20.641 1.00 93.44 413 VAL A C 1
ATOM 3171 O O . VAL A 1 413 ? -6.378 -1.116 20.615 1.00 93.44 413 VAL A O 1
ATOM 3174 N N . ILE A 1 414 ? -5.020 0.395 19.698 1.00 93.25 414 ILE A N 1
ATOM 3175 C CA . ILE A 1 414 ? -5.863 0.679 18.522 1.00 93.25 414 ILE A CA 1
ATOM 3176 C C . ILE A 1 414 ? -5.170 0.182 17.247 1.00 93.25 414 ILE A C 1
ATOM 3178 O O . ILE A 1 414 ? -5.780 -0.457 16.402 1.00 93.25 414 ILE A O 1
ATOM 3182 N N . GLU A 1 415 ? -3.876 0.466 17.108 1.00 95.44 415 GLU A N 1
ATOM 3183 C CA . GLU A 1 415 ? -3.178 0.426 15.818 1.00 95.44 415 GLU A CA 1
ATOM 3184 C C . GLU A 1 415 ? -2.234 -0.764 15.651 1.00 95.44 415 GLU A C 1
ATOM 3186 O O . GLU A 1 415 ? -1.691 -0.967 14.569 1.00 95.44 415 GLU A O 1
ATOM 3191 N N . PHE A 1 416 ? -1.961 -1.529 16.711 1.00 97.75 416 PHE A N 1
ATOM 3192 C CA . PHE A 1 416 ? -1.000 -2.630 16.630 1.00 97.75 416 PHE A CA 1
ATOM 3193 C C . PHE A 1 416 ? -1.454 -3.683 15.613 1.00 97.75 416 PHE A C 1
ATOM 3195 O O . PHE A 1 416 ? -0.775 -3.903 14.616 1.00 97.75 416 PHE A O 1
ATOM 3202 N N . ASP A 1 417 ? -2.624 -4.278 15.824 1.00 98.00 417 ASP A N 1
ATOM 3203 C CA . ASP A 1 417 ? -3.189 -5.340 14.989 1.00 98.00 417 ASP A CA 1
ATOM 3204 C C . ASP A 1 417 ? -3.346 -4.899 13.525 1.00 98.00 417 ASP A C 1
ATOM 3206 O O . ASP A 1 417 ? -2.990 -5.636 12.606 1.00 98.00 417 ASP A O 1
ATOM 3210 N N . THR A 1 418 ? -3.810 -3.666 13.303 1.00 97.50 418 THR A N 1
ATOM 3211 C CA . THR A 1 418 ? -4.002 -3.103 11.961 1.00 97.50 418 THR A CA 1
ATOM 3212 C C . THR A 1 418 ? -2.675 -2.909 11.227 1.00 97.50 418 THR A C 1
ATOM 3214 O O . THR A 1 418 ? -2.587 -3.175 10.028 1.00 97.50 418 THR A O 1
ATOM 3217 N N . VAL A 1 419 ? -1.616 -2.495 11.931 1.00 97.69 419 VAL A N 1
ATOM 3218 C CA . VAL A 1 419 ? -0.255 -2.387 11.387 1.00 97.69 419 VAL A CA 1
ATOM 3219 C C . VAL A 1 419 ? 0.348 -3.763 11.108 1.00 97.69 419 VAL A C 1
ATOM 3221 O O . VAL A 1 419 ? 0.951 -3.945 10.050 1.00 97.69 419 VAL A O 1
ATOM 3224 N N . ILE A 1 420 ? 0.172 -4.739 12.004 1.00 98.56 420 ILE A N 1
ATOM 3225 C CA . ILE A 1 420 ? 0.663 -6.108 11.793 1.00 98.56 420 ILE A CA 1
ATOM 3226 C C . ILE A 1 420 ? 0.026 -6.723 10.538 1.00 98.56 420 ILE A C 1
ATOM 3228 O O . ILE A 1 420 ? 0.754 -7.174 9.651 1.00 98.56 420 ILE A O 1
ATOM 3232 N N . ASN A 1 421 ? -1.303 -6.658 10.405 1.00 98.44 421 ASN A N 1
ATOM 3233 C CA . ASN A 1 421 ? -2.009 -7.162 9.224 1.00 98.44 421 ASN A CA 1
ATOM 3234 C C . ASN A 1 421 ? -1.597 -6.416 7.944 1.00 98.44 421 ASN A C 1
ATOM 3236 O O . ASN A 1 421 ? -1.349 -7.047 6.919 1.00 98.44 421 ASN A O 1
ATOM 3240 N N . GLN A 1 422 ? -1.435 -5.089 8.007 1.00 97.88 422 GLN A N 1
ATOM 3241 C CA . GLN A 1 422 ? -0.924 -4.284 6.891 1.00 97.88 422 GLN A CA 1
ATOM 3242 C C . GLN A 1 422 ? 0.454 -4.763 6.410 1.00 97.88 422 GLN A C 1
ATOM 3244 O O . GLN A 1 422 ? 0.684 -4.863 5.205 1.00 97.88 422 GLN A O 1
ATOM 3249 N N . MET A 1 423 ? 1.370 -5.085 7.325 1.00 97.69 423 MET A N 1
ATOM 3250 C CA . MET A 1 423 ? 2.707 -5.558 6.956 1.00 97.69 423 MET A CA 1
ATOM 3251 C C . MET A 1 423 ? 2.698 -6.964 6.350 1.00 97.69 423 MET A C 1
ATOM 3253 O O . MET A 1 423 ? 3.530 -7.232 5.487 1.00 97.69 423 MET A O 1
ATOM 3257 N N . LEU A 1 424 ? 1.766 -7.846 6.733 1.00 98.44 424 LEU A N 1
ATOM 3258 C CA . LEU A 1 424 ? 1.626 -9.156 6.079 1.00 98.44 424 LEU A CA 1
ATOM 3259 C C . LEU A 1 424 ? 1.324 -9.000 4.582 1.00 98.44 424 LEU A C 1
ATOM 3261 O O . LEU A 1 424 ? 1.915 -9.707 3.766 1.00 98.44 424 LEU A O 1
ATOM 3265 N N . ILE A 1 425 ? 0.472 -8.031 4.223 1.00 98.12 425 ILE A N 1
ATOM 3266 C CA . ILE A 1 425 ? 0.177 -7.704 2.821 1.00 98.12 425 ILE A CA 1
ATOM 3267 C C . ILE A 1 425 ? 1.431 -7.211 2.104 1.00 98.12 425 ILE A C 1
ATOM 3269 O O . ILE A 1 425 ? 1.701 -7.641 0.985 1.00 98.12 425 ILE A O 1
ATOM 3273 N N . TYR A 1 426 ? 2.234 -6.362 2.752 1.00 96.38 426 TYR A N 1
ATOM 3274 C CA . TYR A 1 426 ? 3.484 -5.879 2.165 1.00 96.38 426 TYR A CA 1
ATOM 3275 C C . TYR A 1 426 ? 4.454 -7.021 1.872 1.00 96.38 426 TYR A C 1
ATOM 3277 O O . TYR A 1 426 ? 5.005 -7.076 0.777 1.00 96.38 426 TYR A O 1
ATOM 3285 N N . MET A 1 427 ? 4.649 -7.942 2.822 1.00 96.69 427 MET A N 1
ATOM 3286 C CA . MET A 1 427 ? 5.578 -9.061 2.642 1.00 96.69 427 MET A CA 1
ATOM 3287 C C . MET A 1 427 ? 5.174 -9.945 1.462 1.00 96.69 427 MET A C 1
ATOM 3289 O O . MET A 1 427 ? 6.027 -10.283 0.642 1.00 96.69 427 MET A O 1
ATOM 3293 N N . HIS A 1 428 ? 3.881 -10.256 1.342 1.00 95.44 428 HIS A N 1
ATOM 3294 C CA . HIS A 1 428 ? 3.362 -11.040 0.226 1.00 95.44 428 HIS A CA 1
ATOM 3295 C C . HIS A 1 428 ? 3.508 -10.294 -1.112 1.00 95.44 428 HIS A C 1
ATOM 3297 O O . HIS A 1 428 ? 4.093 -10.823 -2.054 1.00 95.44 428 HIS A O 1
ATOM 3303 N N . GLN A 1 429 ? 3.066 -9.034 -1.188 1.00 93.50 429 GLN A N 1
ATOM 3304 C CA . GLN A 1 429 ? 3.123 -8.230 -2.418 1.00 93.50 429 GLN A CA 1
ATOM 3305 C C . GLN A 1 429 ? 4.560 -7.973 -2.898 1.00 93.50 429 GLN A C 1
ATOM 3307 O O . GLN A 1 429 ? 4.839 -7.997 -4.095 1.00 93.50 429 GLN A O 1
ATOM 3312 N N . TRP A 1 430 ? 5.502 -7.781 -1.973 1.00 92.56 430 TRP A N 1
ATOM 3313 C CA . TRP A 1 430 ? 6.927 -7.647 -2.292 1.00 92.56 430 TRP A CA 1
ATOM 3314 C C . TRP A 1 430 ? 7.629 -8.982 -2.544 1.00 92.56 430 TRP A C 1
ATOM 3316 O O . TRP A 1 430 ? 8.823 -8.979 -2.845 1.00 92.56 430 TRP A O 1
ATOM 3326 N N . LYS A 1 431 ? 6.913 -10.108 -2.429 1.00 93.00 431 LYS A N 1
ATOM 3327 C CA . LYS A 1 431 ? 7.448 -11.466 -2.589 1.00 93.00 431 LYS A CA 1
ATOM 3328 C C . LYS A 1 431 ? 8.657 -11.717 -1.688 1.00 93.00 431 LYS A C 1
ATOM 3330 O O . LYS A 1 431 ? 9.640 -12.333 -2.101 1.00 93.00 431 LYS A O 1
ATOM 3335 N N . ILE A 1 432 ? 8.598 -11.208 -0.456 1.00 93.94 432 ILE A N 1
ATOM 3336 C CA . ILE A 1 432 ? 9.635 -11.456 0.544 1.00 93.94 432 ILE A CA 1
ATOM 3337 C C . ILE A 1 432 ? 9.603 -12.949 0.892 1.00 93.94 432 ILE A C 1
ATOM 3339 O O . ILE A 1 432 ? 8.534 -13.456 1.245 1.00 93.94 432 ILE A O 1
ATOM 3343 N N . PRO A 1 433 ? 10.740 -13.666 0.812 1.00 94.00 433 PRO A N 1
ATOM 3344 C CA . PRO A 1 433 ? 10.795 -15.079 1.168 1.00 94.00 433 PRO A CA 1
ATOM 3345 C C . PRO A 1 433 ? 10.252 -15.334 2.578 1.00 94.00 433 PRO A C 1
ATOM 3347 O O . PRO A 1 433 ? 10.541 -14.580 3.506 1.00 94.00 433 PRO A O 1
ATOM 3350 N N . GLN A 1 434 ? 9.468 -16.398 2.762 1.00 93.56 434 GLN A N 1
ATOM 3351 C CA . GLN A 1 434 ? 8.848 -16.693 4.062 1.00 93.56 434 GLN A CA 1
ATOM 3352 C C . GLN A 1 434 ? 9.861 -17.093 5.146 1.00 93.56 434 GLN A C 1
ATOM 3354 O O . GLN A 1 434 ? 9.544 -17.008 6.328 1.00 93.56 434 GLN A O 1
ATOM 3359 N N . ASP A 1 435 ? 11.072 -17.502 4.758 1.00 94.69 435 ASP A N 1
ATOM 3360 C CA . ASP A 1 435 ? 12.200 -17.773 5.654 1.00 94.69 435 ASP A CA 1
ATOM 3361 C C . ASP A 1 435 ? 13.000 -16.508 6.019 1.00 94.69 435 ASP A C 1
ATOM 3363 O O . ASP A 1 435 ? 13.944 -16.574 6.810 1.00 94.69 435 ASP A O 1
ATOM 3367 N N . ASN A 1 436 ? 12.609 -15.340 5.496 1.00 95.38 436 ASN A N 1
ATOM 3368 C CA . ASN A 1 436 ? 13.173 -14.059 5.892 1.00 95.38 436 ASN A CA 1
ATOM 3369 C C . ASN A 1 436 ? 12.982 -13.837 7.408 1.00 95.38 436 ASN A C 1
ATOM 3371 O O . ASN A 1 436 ? 11.845 -13.904 7.886 1.00 95.38 436 ASN A O 1
ATOM 3375 N N . PRO A 1 437 ? 14.042 -13.505 8.174 1.00 95.88 437 PRO A N 1
ATOM 3376 C CA . PRO A 1 437 ? 13.950 -13.384 9.630 1.00 95.88 437 PRO A CA 1
ATOM 3377 C C . PRO A 1 437 ? 12.884 -12.396 10.120 1.00 95.88 437 PRO A C 1
ATOM 3379 O O . PRO A 1 437 ? 12.204 -12.666 11.112 1.00 95.88 437 PRO A O 1
ATOM 3382 N N . PHE A 1 438 ? 12.702 -11.272 9.417 1.00 97.31 438 PHE A N 1
ATOM 3383 C CA . PHE A 1 438 ? 11.651 -10.310 9.744 1.00 97.31 438 PHE A CA 1
ATOM 3384 C C . PHE A 1 438 ? 10.265 -10.903 9.482 1.00 97.31 438 PHE A C 1
ATOM 3386 O O . PHE A 1 438 ? 9.378 -10.766 10.323 1.00 97.31 438 PHE A O 1
ATOM 3393 N N . TYR A 1 439 ? 10.070 -11.587 8.350 1.00 97.19 439 TYR A N 1
ATOM 3394 C CA . TYR A 1 439 ? 8.767 -12.152 8.000 1.00 97.19 439 TYR A CA 1
ATOM 3395 C C . TYR A 1 439 ? 8.369 -13.296 8.945 1.00 97.19 439 TYR A C 1
ATOM 3397 O O . TYR A 1 439 ? 7.225 -13.350 9.390 1.00 97.19 439 TYR A O 1
ATOM 3405 N N . VAL A 1 440 ? 9.311 -14.156 9.340 1.00 97.38 440 VAL A N 1
ATOM 3406 C CA . VAL A 1 440 ? 9.070 -15.210 10.343 1.00 97.38 440 VAL A CA 1
ATOM 3407 C C . VAL A 1 440 ? 8.609 -14.610 11.676 1.00 97.38 440 VAL A C 1
ATOM 3409 O O . VAL A 1 440 ? 7.612 -15.050 12.259 1.00 97.38 440 VAL A O 1
ATOM 3412 N N . LEU A 1 441 ? 9.301 -13.570 12.156 1.00 98.19 441 LEU A N 1
ATOM 3413 C CA . LEU A 1 441 ? 8.912 -12.880 13.384 1.00 98.19 441 LEU A CA 1
ATOM 3414 C C . LEU A 1 441 ? 7.547 -12.197 13.235 1.00 98.19 441 LEU A C 1
ATOM 3416 O O . LEU A 1 441 ? 6.711 -12.304 14.130 1.00 98.19 441 LEU A O 1
ATOM 3420 N N . LEU A 1 442 ? 7.292 -11.544 12.100 1.00 98.50 442 LEU A N 1
ATOM 3421 C CA . LEU A 1 442 ? 6.011 -10.904 11.808 1.00 98.50 442 LEU A CA 1
ATOM 3422 C C . LEU A 1 442 ? 4.854 -11.905 11.834 1.00 98.50 442 LEU A C 1
ATOM 3424 O O . LEU A 1 442 ? 3.822 -11.607 12.424 1.00 98.50 442 LEU A O 1
ATOM 3428 N N . GLN A 1 443 ? 5.027 -13.090 11.248 1.00 98.62 443 GLN A N 1
ATOM 3429 C CA . GLN A 1 443 ? 4.018 -14.150 11.280 1.00 98.62 443 GLN A CA 1
ATOM 3430 C C . GLN A 1 443 ? 3.740 -14.627 12.709 1.00 98.62 443 GLN A C 1
ATOM 3432 O O . GLN A 1 443 ? 2.586 -14.849 13.062 1.00 98.62 443 GLN A O 1
ATOM 3437 N N . THR A 1 444 ? 4.774 -14.717 13.549 1.00 98.56 444 THR A N 1
ATOM 3438 C CA . THR A 1 444 ? 4.624 -15.082 14.968 1.00 98.56 444 THR A CA 1
ATOM 3439 C C . THR A 1 444 ? 3.839 -14.009 15.724 1.00 98.56 444 THR A C 1
ATOM 3441 O O . THR A 1 444 ? 2.869 -14.309 16.413 1.00 98.56 444 THR A O 1
ATOM 3444 N N . VAL A 1 445 ? 4.206 -12.738 15.542 1.00 98.69 445 VAL A N 1
ATOM 3445 C CA . VAL A 1 445 ? 3.510 -11.598 16.156 1.00 98.69 445 VAL A CA 1
ATOM 3446 C C . VAL A 1 445 ? 2.061 -11.487 15.665 1.00 98.69 445 VAL A C 1
ATOM 3448 O O . VAL A 1 445 ? 1.168 -11.166 16.447 1.00 98.69 445 VAL A O 1
ATOM 3451 N N . ALA A 1 446 ? 1.814 -11.767 14.386 1.00 98.69 446 ALA A N 1
ATOM 3452 C CA . ALA A 1 446 ? 0.474 -11.797 13.816 1.00 98.69 446 ALA A CA 1
ATOM 3453 C C . ALA A 1 446 ? -0.373 -12.938 14.373 1.00 98.69 446 ALA A C 1
ATOM 3455 O O . ALA A 1 446 ? -1.547 -12.713 14.654 1.00 98.69 446 ALA A O 1
ATOM 3456 N N . GLN A 1 447 ? 0.211 -14.123 14.569 1.00 98.62 447 GLN A N 1
ATOM 3457 C CA . GLN A 1 447 ? -0.489 -15.255 15.172 1.00 98.62 447 GLN A CA 1
ATOM 3458 C C . GLN A 1 447 ? -0.900 -14.918 16.606 1.00 98.62 447 GLN A C 1
ATOM 3460 O O . GLN A 1 447 ? -2.072 -15.032 16.940 1.00 98.62 447 GLN A O 1
ATOM 3465 N N . ASP A 1 448 ? 0.019 -14.365 17.398 1.00 98.12 448 ASP A N 1
ATOM 3466 C CA . ASP A 1 448 ? -0.260 -13.884 18.752 1.00 98.12 448 ASP A CA 1
ATOM 3467 C C . ASP A 1 448 ? -1.380 -12.831 18.802 1.00 98.12 448 ASP A C 1
ATOM 3469 O O . ASP A 1 448 ? -2.186 -12.817 19.735 1.00 98.12 448 ASP A O 1
ATOM 3473 N N . ALA A 1 449 ? -1.409 -11.910 17.833 1.00 97.69 449 ALA A N 1
ATOM 3474 C CA . ALA A 1 449 ? -2.448 -10.887 17.742 1.00 97.69 449 ALA A CA 1
ATOM 3475 C C . ALA A 1 449 ? -3.798 -11.489 17.335 1.00 97.69 449 ALA A C 1
ATOM 3477 O O . ALA A 1 449 ? -4.825 -11.113 17.888 1.00 97.69 449 ALA A O 1
ATOM 3478 N N . TYR A 1 450 ? -3.793 -12.417 16.377 1.00 97.81 450 TYR A N 1
ATOM 3479 C CA . TYR A 1 450 ? -4.985 -13.132 15.931 1.00 97.81 450 TYR A CA 1
ATOM 3480 C C . TYR A 1 450 ? -5.593 -13.961 17.064 1.00 97.81 450 TYR A C 1
ATOM 3482 O O . TYR A 1 450 ? -6.781 -13.826 17.331 1.00 97.81 450 TYR A O 1
ATOM 3490 N N . ASP A 1 451 ? -4.781 -14.739 17.782 1.00 96.88 451 ASP A N 1
ATOM 3491 C CA . ASP A 1 451 ? -5.244 -15.567 18.900 1.00 96.88 451 ASP A CA 1
ATOM 3492 C C . ASP A 1 451 ? -5.873 -14.698 20.000 1.00 96.88 451 ASP A C 1
ATOM 3494 O O . ASP A 1 451 ? -6.958 -14.994 20.483 1.00 96.88 451 ASP A O 1
ATOM 3498 N N . HIS A 1 452 ? -5.276 -13.540 20.315 1.00 94.88 452 HIS A N 1
ATOM 3499 C CA . HIS A 1 452 ? -5.876 -12.573 21.248 1.00 94.88 452 HIS A CA 1
ATOM 3500 C C . HIS A 1 452 ? -7.269 -12.086 20.813 1.00 94.88 452 HIS A C 1
ATOM 3502 O O . HIS A 1 452 ? -8.120 -11.846 21.665 1.00 94.88 452 HIS A O 1
ATOM 3508 N N . ARG A 1 453 ? -7.517 -11.925 19.506 1.00 93.50 453 ARG A N 1
ATOM 3509 C CA . ARG A 1 453 ? -8.832 -11.507 18.987 1.00 93.50 453 ARG A CA 1
ATOM 3510 C C . ARG A 1 453 ? -9.857 -12.638 18.952 1.00 93.50 453 ARG A C 1
ATOM 3512 O O . ARG A 1 453 ? -11.047 -12.348 18.998 1.00 93.50 453 ARG A O 1
ATOM 3519 N N . MET A 1 454 ? -9.415 -13.889 18.838 1.00 92.12 454 MET A N 1
ATOM 3520 C CA . MET A 1 454 ? -10.302 -15.047 18.675 1.00 92.12 454 MET A CA 1
ATOM 3521 C C . MET A 1 454 ? -10.658 -15.755 19.991 1.00 92.12 454 MET A C 1
ATOM 3523 O O . MET A 1 454 ? -11.573 -16.582 19.985 1.00 92.12 454 MET A O 1
ATOM 3527 N N . GLY A 1 455 ? -9.995 -15.403 21.100 1.00 81.31 455 GLY A N 1
ATOM 3528 C CA . GLY A 1 455 ? -10.164 -16.050 22.411 1.00 81.31 455 GLY A CA 1
ATOM 3529 C C . GLY A 1 455 ? -9.430 -17.381 22.509 1.00 81.31 455 GLY A C 1
ATOM 3530 O O . GLY A 1 455 ? -9.791 -18.157 23.425 1.00 81.31 455 GLY A O 1
#

pLDDT: mean 81.49, std 23.66, range [23.28, 98.69]

Secondary structure (DSSP, 8-state):
---------------------------------S-SSSGGG-SPPPTTHHHHHHHHHHHSS--TT------S-------SPPHHHHHHHT--SS---TTHHHHHHHHHHHHTS-TT-HHHHHHHHHHHHHHHHHHHTSTT--HHHHHHHHHHHHHHHHHHHHHHHHHHHTT--HHHHHHHHHHHHHHHHHHTTTSTTGGG--HHHHHHHHHHHHHHSTTHHHHHHHHHHHHHHHHHH-TTS-HHHHHHHHHHHTTGGGEEEESSSSEEEEPPHHHHHTT--SSEEEE--S--TTHHHHHHHHHHHHHHHHHHHHHTT--TT--SS-TT--HHHHHHHHHHHHHHHHHHHHHGGGS---HHHHHHHHHHHHGGGTTHHHHHHHHHHHHHHTTSS-HHHHHHHHHHHHTT--THHHHHHHHHHHHHHHHHHTT--TT-HHHHHHHHHHHHHHHHHH-

Radius of gyration: 30.06 Å; chains: 1; bounding box: 106×73×77 Å

Organism: NCBI:txid2772510